Protein AF-A0A919K7B4-F1 (afdb_monomer)

Organism: NCBI:txid1050105

Foldseek 3Di:
DDDDDDDDDDDDDDPPDDPDPPDDDDPQDQDDQAEPLADLQFQDGFQKAKHWDWPFQAAAFDKTKIKMKMWGQAWAAKKKKKKKWAPQKDFPWFWPQWDKDWDAFLQLQRGGIMIMTMDIGIDHRGDMDMTMTMMHGNDFAKIKMKIKIWDADPFFITMHIDIFIWTHHHPPDGIHTFHDDDLEFAWDDDDDDQADQPPFPFLPPDPDPDFPDDDDDDDDDDDDDDDDDDDPDDPDFFDPQKEKEKEFEWFQASRNGIHGQWFWKKWKWFPCVVVPPHIGTFFIDTQHSSRMDMTMGGQADDPRPAGGFIKMKTWQDNQQAFEAEPNGTRIHIY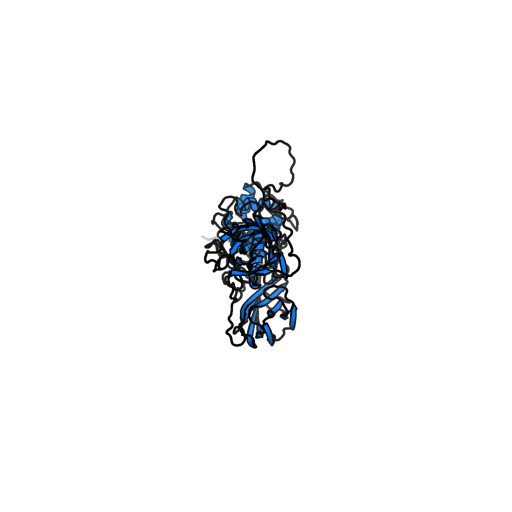DTDPGRHRYYDYPYYIYGPNSLCSLSSLLSVLVVLLVSLDHDPALADPDDRHHAYEYDDLRDSNHAAADLPVLYTYHRNQFSSDSLSSQLRSLLSSLCVLLVSCQADFPPSRNHDQADFGDQLSLASNLSSNLSVCQSVVNQWRAGSSGTIGRLAQDFPPRPSHDAASRHNSLSNNLLVLQDDCPADDLRDHHGHCVLVSVLSNPDPQNGPVSSLVSSVVVVHDPDDNSQSSSNRSRHHD

Sequence (574 aa):
MFRTPLFILVAATAAFGLPSAAQAEPADECVLPASTHRSTLDEQHGCLTVDAALDAAPSVGETATFTYEVRSAIADDAVTLSVELPPGLRWRSAPAGTTLSTRESLAPQARGTVQRVEMTRAFAAGESLRLTGTVSATASGPAEIQARATAEVDSGTEAGGDDVLLTVAAAGAESRLGIVSSNRAAAVRYQGSAPVVAAGETKAADGRLTPPSADERAPEPSDRSGEPAGERAGTEPAVAGTSCVTGSWNFVDHKGVARAARQWQVQAWDDDASTGNGNDFLASGLTGFDGRYTLCFTSTDVGGAGSQDVYLVFIADNGSWRVQSPWGTYNYGSGVMWNVPTGTKEVGWLQPGDPTHMRGAHAFEAVSDAWNGTPGACWDLIGACRPVVVNWAPGSTDGTYYSLGDNQVHLAAADPDSRHTVVHEAGHSIMDDVFDDAYPSTPSCNPHYIKKVSSQGCAWTEGFAEWFPAQIYNDPYFRWPNGSSVNLETPTWGSLLWANGDRVEGRVAGALIDLADSHNDGTDAYAEGMYNIWTTFQRHNSPHFRQFWTDRGADGFSVGNAPLNSLYQNTIDY

Radius of gyration: 29.15 Å; Cα contacts (8 Å, |Δi|>4): 1373; chains: 1; bounding box: 106×102×79 Å

InterPro domains:
  IPR059663 Mycolysin, middle domain [PF27283] (244-353)
  IPR059677 Mycolysin, N-terminal domain [PF27334] (49-178)

pLDDT: mean 86.07, std 19.61, range [26.92, 98.69]

Nearest PDB structures (foldseek):
  3uaf-assembly1_A-2  TM=6.762E-01  e=7.986E-05  Caenorhabditis elegans
  7me6-assembly1_A  TM=5.200E-01  e=3.311E-04  Bacillus subtilis
  8um6-assembly2_B  TM=5.037E-01  e=4.856E-04  Bacillus subtilis
  1h6e-assembly1_A  TM=4.218E-01  e=3.294E-03  Homo sapiens
  6xt9-assembly1_I  TM=4.516E-01  e=1.293E-02  Homo sapiens

Mean predicted aligned error: 9.15 Å

Solvent-accessible surface area (backbone atoms only — not comparable to full-atom values): 30477 Å² total; per-residue (Å²): 144,84,86,84,82,84,84,81,84,81,80,81,79,81,78,79,77,70,80,74,77,74,76,75,76,80,74,74,62,63,74,45,72,67,24,81,70,50,21,93,56,35,35,70,56,34,44,34,31,20,39,60,45,61,81,49,50,33,18,26,79,34,65,26,47,36,38,36,34,39,40,26,36,45,66,41,79,59,36,39,37,35,38,37,30,27,50,38,37,40,72,78,38,71,34,85,89,47,49,81,48,74,48,77,37,50,22,54,62,35,54,36,60,22,38,34,37,36,41,72,42,62,42,51,55,69,38,71,50,78,48,52,30,30,38,30,22,74,38,58,44,70,44,55,34,44,35,35,35,37,32,82,47,100,52,40,26,50,36,11,44,29,66,48,44,21,28,25,19,50,65,93,47,82,32,36,73,38,43,88,81,66,54,64,42,47,33,32,78,61,84,73,75,83,53,46,54,70,92,69,70,71,52,71,92,52,102,63,79,76,72,84,88,74,94,82,86,87,82,88,84,86,89,80,88,88,78,88,71,86,78,73,92,67,90,68,79,66,58,91,61,27,18,30,44,31,36,30,38,31,40,41,38,68,80,44,49,42,27,38,36,47,51,29,25,37,35,38,30,30,65,31,73,89,75,74,48,72,64,44,84,58,36,69,48,53,19,36,76,66,4,35,39,74,42,62,34,70,19,59,31,98,85,75,80,52,43,34,30,36,28,40,38,40,30,44,37,63,76,56,39,34,31,23,38,102,88,41,62,32,33,26,39,42,70,73,40,75,55,40,60,66,32,81,46,78,73,48,45,30,22,70,53,50,44,57,52,25,41,57,53,41,38,49,44,28,50,48,49,49,59,42,66,45,79,77,99,38,82,26,88,81,65,72,62,66,46,48,38,36,39,45,41,71,50,30,53,72,14,43,42,58,38,87,89,75,64,32,28,36,31,28,44,57,36,40,66,13,54,37,48,48,27,20,33,46,36,47,52,40,48,28,53,44,30,72,72,58,56,52,69,41,67,77,38,77,63,38,49,54,43,37,76,53,31,44,15,27,8,30,54,49,5,50,15,53,28,47,30,23,65,60,66,76,36,60,50,47,44,44,58,72,66,23,32,40,49,32,60,83,54,40,84,86,34,84,85,47,58,71,25,61,24,10,14,32,30,39,12,16,22,53,43,39,42,22,43,82,80,64,52,94,60,24,73,34,61,66,39,62,62,62,60,52,51,39,53,56,75,44,80,50,54,22,50,74,47,41,56,51,51,30,45,73,75,68,47,85,72,50,72,51,49,44,27,15,28,39,38,22,35,27,85,130

Structure (mmCIF, N/CA/C/O backbone):
data_AF-A0A919K7B4-F1
#
_entry.id   AF-A0A919K7B4-F1
#
loop_
_atom_site.group_PDB
_atom_site.id
_atom_site.type_symbol
_atom_site.label_atom_id
_atom_site.label_alt_id
_atom_site.label_comp_id
_atom_site.label_asym_id
_atom_site.label_entity_id
_atom_site.label_seq_id
_atom_site.pdbx_PDB_ins_code
_atom_site.Cartn_x
_atom_site.Cartn_y
_atom_site.Cartn_z
_atom_site.occupancy
_atom_site.B_iso_or_equiv
_atom_site.auth_seq_id
_atom_site.auth_comp_id
_atom_site.auth_asym_id
_atom_site.auth_atom_id
_atom_site.pdbx_PDB_model_num
ATOM 1 N N . MET A 1 1 ? -62.037 78.535 5.642 1.00 48.50 1 MET A N 1
ATOM 2 C CA . MET A 1 1 ? -61.173 77.773 6.569 1.00 48.50 1 MET A CA 1
ATOM 3 C C . MET A 1 1 ? -61.994 76.638 7.150 1.00 48.50 1 MET A C 1
ATOM 5 O O . MET A 1 1 ? -62.771 76.926 8.033 1.00 48.50 1 MET A O 1
ATOM 9 N N . PHE A 1 2 ? -61.879 75.415 6.632 1.00 34.97 2 PHE A N 1
ATOM 10 C CA . PHE A 1 2 ? -62.075 74.158 7.371 1.00 34.97 2 PHE A CA 1
ATOM 11 C C . PHE A 1 2 ? -61.471 73.040 6.509 1.00 34.97 2 PHE A C 1
ATOM 13 O O . PHE A 1 2 ? -61.731 72.965 5.311 1.00 34.97 2 PHE A O 1
ATOM 20 N N . ARG A 1 3 ? -60.544 72.289 7.110 1.00 39.59 3 ARG A N 1
ATOM 21 C CA . ARG A 1 3 ? -59.704 71.256 6.491 1.00 39.59 3 ARG A CA 1
ATOM 22 C C . ARG A 1 3 ? -60.493 69.954 6.332 1.00 39.59 3 ARG A C 1
ATOM 24 O O . ARG A 1 3 ? -61.092 69.497 7.299 1.00 39.59 3 ARG A O 1
ATOM 31 N N . THR A 1 4 ? -60.392 69.330 5.164 1.00 35.75 4 THR A N 1
ATOM 32 C CA . THR A 1 4 ? -60.745 67.923 4.930 1.00 35.75 4 THR A CA 1
ATOM 33 C C . THR A 1 4 ? -59.519 67.056 5.231 1.00 35.75 4 THR A C 1
ATOM 35 O O . THR A 1 4 ? -58.475 67.309 4.625 1.00 35.75 4 THR A O 1
ATOM 38 N N . PRO A 1 5 ? -59.576 66.048 6.119 1.00 48.09 5 PRO A N 1
ATOM 39 C CA . PRO A 1 5 ? -58.550 65.023 6.177 1.00 48.09 5 PRO A CA 1
ATOM 40 C C . PRO A 1 5 ? -58.923 63.828 5.295 1.00 48.09 5 PRO A C 1
ATOM 42 O O . PRO A 1 5 ? -60.017 63.271 5.363 1.00 48.09 5 PRO A O 1
ATOM 45 N N . LEU A 1 6 ? -57.951 63.477 4.462 1.00 41.03 6 LEU A N 1
ATOM 46 C CA . LEU A 1 6 ? -57.837 62.282 3.643 1.00 41.03 6 LEU A CA 1
ATOM 47 C C . LEU A 1 6 ? -57.746 61.043 4.555 1.00 41.03 6 LEU A C 1
ATOM 49 O O . LEU A 1 6 ? -56.821 60.943 5.359 1.00 41.03 6 LEU A O 1
ATOM 53 N N . PHE A 1 7 ? -58.688 60.106 4.437 1.00 37.16 7 PHE A N 1
ATOM 54 C CA . PHE A 1 7 ? -58.580 58.782 5.054 1.00 37.16 7 PHE A CA 1
ATOM 55 C C . PHE A 1 7 ? -57.738 57.881 4.145 1.00 37.16 7 PHE A C 1
ATOM 57 O O . PHE A 1 7 ? -58.163 57.533 3.046 1.00 37.16 7 PHE A O 1
ATOM 64 N N . ILE A 1 8 ? -56.541 57.511 4.603 1.00 43.53 8 ILE A N 1
ATOM 65 C CA . ILE A 1 8 ? -55.732 56.451 3.996 1.00 43.53 8 ILE A CA 1
ATOM 66 C C . ILE A 1 8 ? -56.168 55.125 4.622 1.00 43.53 8 ILE A C 1
ATOM 68 O O . ILE A 1 8 ? -56.055 54.926 5.831 1.00 43.53 8 ILE A O 1
ATOM 72 N N . LEU A 1 9 ? -56.691 54.233 3.782 1.00 33.47 9 LEU A N 1
ATOM 73 C CA . LEU A 1 9 ? -57.023 52.855 4.120 1.00 33.47 9 LEU A CA 1
ATOM 74 C C . LEU A 1 9 ? -55.712 52.049 4.177 1.00 33.47 9 LEU A C 1
ATOM 76 O O . LEU A 1 9 ? -55.096 51.797 3.144 1.00 33.47 9 LEU A O 1
ATOM 80 N N . VAL A 1 10 ? -55.264 51.665 5.373 1.00 37.94 10 VAL A N 1
ATOM 81 C CA . VAL A 1 10 ? -54.159 50.709 5.542 1.00 37.94 10 VAL A CA 1
ATOM 82 C C . VAL A 1 10 ? -54.761 49.307 5.550 1.00 37.94 10 VAL A C 1
ATOM 84 O O . VAL A 1 10 ? -55.421 48.912 6.510 1.00 37.94 10 VAL A O 1
ATOM 87 N N . ALA A 1 11 ? -54.564 48.563 4.462 1.00 38.62 11 ALA A N 1
ATOM 88 C CA . ALA A 1 11 ? -54.843 47.135 4.415 1.00 38.62 11 ALA A CA 1
ATOM 89 C C . ALA A 1 11 ? -53.751 46.394 5.202 1.00 38.62 11 ALA A C 1
ATOM 91 O O . ALA A 1 11 ? -52.597 46.344 4.784 1.00 38.62 11 ALA A O 1
ATOM 92 N N . ALA A 1 12 ? -54.114 45.840 6.358 1.00 36.94 12 ALA A N 1
ATOM 93 C CA . ALA A 1 12 ? -53.265 44.923 7.103 1.00 36.94 12 ALA A CA 1
ATOM 94 C C . ALA A 1 12 ? -53.324 43.538 6.439 1.00 36.94 12 ALA A C 1
ATOM 96 O O . ALA A 1 12 ? -54.267 42.776 6.644 1.00 36.94 12 ALA A O 1
ATOM 97 N N . THR A 1 13 ? -52.325 43.208 5.623 1.00 40.06 13 THR A N 1
ATOM 98 C CA . THR A 1 13 ? -52.041 41.824 5.229 1.00 40.06 13 THR A CA 1
ATOM 99 C C . THR A 1 13 ? -51.522 41.068 6.446 1.00 40.06 13 THR A C 1
ATOM 101 O O . THR A 1 13 ? -50.395 41.282 6.889 1.00 40.06 13 THR A O 1
ATOM 104 N N . ALA A 1 14 ? -52.357 40.187 6.996 1.00 40.31 14 ALA A N 1
ATOM 105 C CA . ALA A 1 14 ? -51.934 39.176 7.952 1.00 40.31 14 ALA A CA 1
ATOM 106 C C . ALA A 1 14 ? -51.005 38.185 7.233 1.00 40.31 14 ALA A C 1
ATOM 108 O O . ALA A 1 14 ? -51.455 37.358 6.441 1.00 40.31 14 ALA A O 1
ATOM 109 N N . ALA A 1 15 ? -49.700 38.302 7.479 1.00 38.12 15 ALA A N 1
ATOM 110 C CA . ALA A 1 15 ? -48.740 37.281 7.099 1.00 38.12 15 ALA A CA 1
ATOM 111 C C . ALA A 1 15 ? -48.965 36.064 8.006 1.00 38.12 15 ALA A C 1
ATOM 113 O O . ALA A 1 15 ? -48.640 36.092 9.193 1.00 38.12 15 ALA A O 1
ATOM 114 N N . PHE A 1 16 ? -49.557 35.006 7.456 1.00 38.47 16 PHE A N 1
ATOM 115 C CA . PHE A 1 16 ? -49.478 3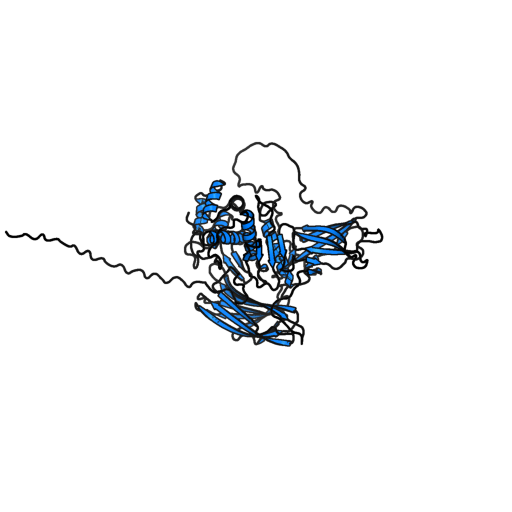3.683 8.059 1.00 38.47 16 PHE A CA 1
ATOM 116 C C . PHE A 1 16 ? -48.013 33.249 7.996 1.00 38.47 16 PHE A C 1
ATOM 118 O O . PHE A 1 16 ? -47.509 32.893 6.933 1.00 38.47 16 PHE A O 1
ATOM 125 N N . GLY A 1 17 ? -47.318 33.345 9.131 1.00 33.25 17 GLY A N 1
ATOM 126 C CA . GLY A 1 17 ? -46.010 32.733 9.303 1.00 33.25 17 GLY A CA 1
ATOM 127 C C . GLY A 1 17 ? -46.166 31.228 9.143 1.00 33.25 17 GLY A C 1
ATOM 128 O O . GLY A 1 17 ? -46.746 30.568 10.004 1.00 33.25 17 GLY A O 1
ATOM 129 N N . LEU A 1 18 ? -45.687 30.700 8.019 1.00 38.31 18 LEU A N 1
ATOM 130 C CA . LEU A 1 18 ? -45.408 29.278 7.900 1.00 38.31 18 LEU A CA 1
ATOM 131 C C . LEU A 1 18 ? -44.409 28.919 9.011 1.00 38.31 18 LEU A C 1
ATOM 133 O O . LEU A 1 18 ? -43.483 29.702 9.252 1.00 38.31 18 LEU A O 1
ATOM 137 N N . PRO A 1 19 ? -44.591 27.791 9.719 1.00 36.91 19 PRO A N 1
ATOM 138 C CA . PRO A 1 19 ? -43.599 27.336 10.677 1.00 36.91 19 PRO A CA 1
ATOM 139 C C . PRO A 1 19 ? -42.269 27.217 9.937 1.00 36.91 19 PRO A C 1
ATOM 141 O O . PRO A 1 19 ? -42.182 26.542 8.911 1.00 36.91 19 PRO A O 1
ATOM 144 N N . SER A 1 20 ? -41.257 27.926 10.437 1.00 36.47 20 SER A N 1
ATOM 145 C CA . SER A 1 20 ? -39.881 27.726 10.008 1.00 36.47 20 SER A CA 1
ATOM 146 C C . SER A 1 20 ? -39.611 26.236 10.148 1.00 36.47 20 SER A C 1
ATOM 148 O O . SER A 1 20 ? -39.730 25.703 11.254 1.00 36.47 20 SER A O 1
ATOM 150 N N . ALA A 1 21 ? -39.321 25.558 9.037 1.00 38.16 21 ALA A N 1
ATOM 151 C CA . ALA A 1 21 ? -38.736 24.234 9.101 1.00 38.16 21 ALA A CA 1
ATOM 152 C C . ALA A 1 21 ? -37.515 24.382 10.008 1.00 38.16 21 ALA A C 1
ATOM 154 O O . ALA A 1 21 ? -36.613 25.168 9.710 1.00 38.16 21 ALA A O 1
ATOM 155 N N . ALA A 1 22 ? -37.556 23.735 11.172 1.00 37.62 22 ALA A N 1
ATOM 156 C CA . ALA A 1 22 ? -36.367 23.579 11.977 1.00 37.62 22 ALA A CA 1
ATOM 157 C C . ALA A 1 22 ? -35.352 22.909 11.052 1.00 37.62 22 ALA A C 1
ATOM 159 O O . ALA A 1 22 ? -35.607 21.813 10.551 1.00 37.62 22 ALA A O 1
ATOM 160 N N . GLN A 1 23 ? -34.271 23.620 10.736 1.00 38.06 23 GLN A N 1
ATOM 161 C CA . GLN A 1 23 ? -33.104 22.997 10.140 1.00 38.06 23 GLN A CA 1
ATOM 162 C C . GLN A 1 23 ? -32.732 21.859 11.087 1.00 38.06 23 GLN A C 1
ATOM 164 O O . GLN A 1 23 ? -32.480 22.106 12.266 1.00 38.06 23 GLN A O 1
ATOM 169 N N . ALA A 1 24 ? -32.816 20.622 10.598 1.00 35.94 24 ALA A N 1
ATOM 170 C CA . ALA A 1 24 ? -32.209 19.499 11.286 1.00 35.94 24 ALA A CA 1
ATOM 171 C C . ALA A 1 24 ? -30.749 19.881 11.557 1.00 35.94 24 ALA A C 1
ATOM 173 O O . ALA A 1 24 ? -30.087 20.423 10.665 1.00 35.94 24 ALA A O 1
ATOM 174 N N . GLU A 1 25 ? -30.284 19.681 12.789 1.00 35.41 25 GLU A N 1
ATOM 175 C CA . GLU A 1 25 ? -28.861 19.821 13.082 1.00 35.41 25 GLU A CA 1
ATOM 176 C C . GLU A 1 25 ? -28.064 18.927 12.115 1.00 35.41 25 GLU A C 1
ATOM 178 O O . GLU A 1 25 ? -28.555 17.856 11.737 1.00 35.41 25 GLU A O 1
ATOM 183 N N . PRO A 1 26 ? -26.895 19.387 11.634 1.00 41.62 26 PRO A N 1
ATOM 184 C CA . PRO A 1 26 ? -26.096 18.619 10.692 1.00 41.62 26 PRO A CA 1
ATOM 185 C C . PRO A 1 26 ? -25.746 17.261 11.305 1.00 41.62 26 PRO A C 1
ATOM 187 O O . PRO A 1 26 ? -25.441 17.173 12.491 1.00 41.62 26 PRO A O 1
ATOM 190 N N . ALA A 1 27 ? -25.842 16.216 10.483 1.00 42.38 27 ALA A N 1
ATOM 191 C CA . ALA A 1 27 ? -25.544 14.842 10.864 1.00 42.38 27 ALA A CA 1
ATOM 192 C C . ALA A 1 27 ? -24.161 14.722 11.530 1.00 42.38 27 ALA A C 1
ATOM 194 O O . ALA A 1 27 ? -23.212 15.377 11.096 1.00 42.38 27 ALA A O 1
ATOM 195 N N . ASP A 1 28 ? -24.093 13.870 12.556 1.00 51.16 28 ASP A N 1
ATOM 196 C CA . ASP A 1 28 ? -22.902 13.473 13.311 1.00 51.16 28 ASP A CA 1
ATOM 197 C C . ASP A 1 28 ? -21.653 13.378 12.414 1.00 51.16 28 ASP A C 1
ATOM 199 O O . ASP A 1 28 ? -21.577 12.574 11.481 1.00 51.16 28 ASP A O 1
ATOM 203 N N . GLU A 1 29 ? -20.674 14.249 12.656 1.00 67.56 29 GLU A N 1
ATOM 204 C CA . GLU A 1 29 ? -19.508 14.389 11.790 1.00 67.56 29 GLU A CA 1
ATOM 205 C C . GLU A 1 29 ? -18.517 13.238 12.038 1.00 67.56 29 GLU A C 1
ATOM 207 O O . GLU A 1 29 ? -17.948 13.133 13.124 1.00 67.56 29 GLU A O 1
ATOM 212 N N . CYS A 1 30 ? -18.243 12.392 11.034 1.00 77.19 30 CYS A N 1
ATOM 213 C CA . CYS A 1 30 ? -17.126 11.436 11.105 1.00 77.19 30 CYS A CA 1
ATOM 214 C C . CYS A 1 30 ? -15.788 12.171 11.028 1.00 77.19 30 CYS A C 1
ATOM 216 O O . CYS A 1 30 ? -15.209 12.307 9.951 1.00 77.19 30 CYS A O 1
ATOM 218 N N . VAL A 1 31 ? -15.353 12.734 12.149 1.00 76.50 31 VAL A N 1
ATOM 219 C CA . VAL A 1 31 ? -14.068 13.417 12.317 1.00 76.50 31 VAL A CA 1
ATOM 220 C C . VAL A 1 31 ? -13.484 12.942 13.636 1.00 76.50 31 VAL A C 1
ATOM 222 O O . VAL A 1 31 ? -13.645 13.575 14.678 1.00 76.50 31 VAL A O 1
ATOM 225 N N . LEU A 1 32 ? -12.827 11.788 13.607 1.00 77.31 32 LEU A N 1
ATOM 226 C CA . LEU A 1 32 ? -11.964 11.369 14.704 1.00 77.31 32 LEU A CA 1
ATOM 227 C C . LEU A 1 32 ? -10.503 11.557 14.293 1.00 77.31 32 LEU A C 1
ATOM 229 O O . LEU A 1 32 ? -10.193 11.383 13.117 1.00 77.31 32 LEU A O 1
ATOM 233 N N . PRO A 1 33 ? -9.604 11.934 15.218 1.00 74.12 33 PRO A N 1
ATOM 234 C CA . PRO A 1 33 ? -8.181 12.055 14.916 1.00 74.12 33 PRO A CA 1
ATOM 235 C C . PRO A 1 33 ? -7.572 10.694 14.569 1.00 74.12 33 PRO A C 1
ATOM 237 O O . PRO A 1 33 ? -8.058 9.670 15.042 1.00 74.12 33 PRO A O 1
ATOM 240 N N . ALA A 1 34 ? -6.473 10.682 13.816 1.00 76.38 34 ALA A N 1
ATOM 241 C CA . ALA A 1 34 ? -5.688 9.469 13.625 1.00 76.38 34 ALA A CA 1
ATOM 242 C C . ALA A 1 34 ? -5.289 8.834 14.975 1.00 76.38 34 ALA A C 1
ATOM 244 O O . ALA A 1 34 ? -5.224 9.497 16.016 1.00 76.38 34 ALA A O 1
ATOM 245 N N . SER A 1 35 ? -5.061 7.522 14.953 1.00 79.81 35 SER A N 1
ATOM 246 C CA . SER A 1 35 ? -4.691 6.760 16.154 1.00 79.81 35 SER A CA 1
ATOM 247 C C . SER A 1 35 ? -3.298 7.157 16.669 1.00 79.81 35 SER A C 1
ATOM 249 O O . SER A 1 35 ? -2.496 7.724 15.941 1.00 79.81 35 SER A O 1
ATOM 251 N N . THR A 1 36 ? -2.969 6.871 17.925 1.00 78.38 36 THR A N 1
ATOM 252 C CA . THR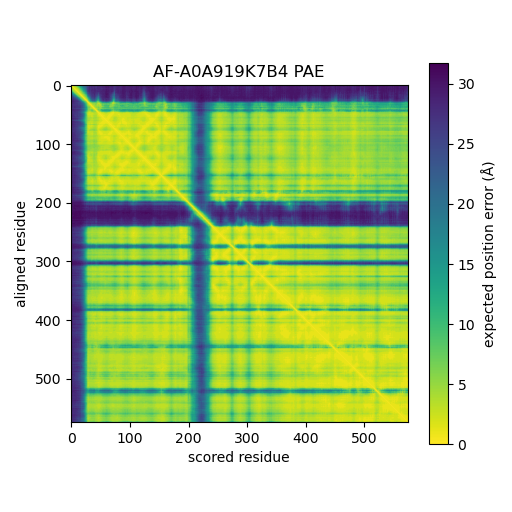 A 1 36 ? -1.788 7.449 18.600 1.00 78.38 36 THR A CA 1
ATOM 253 C C . THR A 1 36 ? -0.448 7.101 17.935 1.00 78.38 36 THR A C 1
ATOM 255 O O . THR A 1 36 ? 0.469 7.921 17.985 1.00 78.38 36 THR A O 1
ATOM 258 N N . HIS A 1 37 ? -0.306 5.921 17.318 1.00 79.50 37 HIS A N 1
ATOM 259 C CA . HIS A 1 37 ? 0.905 5.560 16.561 1.00 79.50 37 HIS A CA 1
ATOM 260 C C . HIS A 1 37 ? 0.805 5.829 15.055 1.00 79.50 37 HIS A C 1
ATOM 262 O O . HIS A 1 37 ? 1.762 5.566 14.324 1.00 79.50 37 HIS A O 1
ATOM 268 N N . ARG A 1 38 ? -0.335 6.346 14.592 1.00 77.12 38 ARG A N 1
ATOM 269 C CA . ARG A 1 38 ? -0.503 6.869 13.238 1.00 77.12 38 ARG A CA 1
ATOM 270 C C . ARG A 1 38 ? 0.125 8.257 13.174 1.00 77.12 38 ARG A C 1
ATOM 272 O O . ARG A 1 38 ? 0.128 9.006 14.155 1.00 77.12 38 ARG A O 1
ATOM 279 N N . SER A 1 39 ? 0.715 8.577 12.034 1.00 77.62 39 SER A N 1
ATOM 280 C CA . SER A 1 39 ? 1.347 9.875 11.845 1.00 77.62 39 SER A CA 1
ATOM 281 C C . SER A 1 39 ? 0.279 10.954 11.757 1.00 77.62 39 SER A C 1
ATOM 283 O O . SER A 1 39 ? -0.803 10.722 11.232 1.00 77.62 39 SER A O 1
ATOM 285 N N . THR A 1 40 ? 0.584 12.177 12.187 1.00 73.81 40 THR A N 1
ATOM 286 C CA . THR A 1 40 ? -0.274 13.325 11.843 1.00 73.81 40 THR A CA 1
ATOM 287 C C . THR A 1 40 ? -0.211 13.674 10.357 1.00 73.81 40 THR A C 1
ATOM 289 O O . THR A 1 40 ? -0.940 14.554 9.917 1.00 73.81 40 THR A O 1
ATOM 292 N N . LEU A 1 41 ? 0.719 13.058 9.623 1.00 76.19 41 LEU A N 1
ATOM 293 C CA . LEU A 1 41 ? 0.807 13.137 8.172 1.00 76.19 41 LEU A CA 1
ATOM 294 C C . LEU A 1 41 ? -0.088 12.101 7.486 1.00 76.19 41 LEU A C 1
ATOM 296 O O . LEU A 1 41 ? -0.284 12.237 6.289 1.00 76.19 41 LEU A O 1
ATOM 300 N N . ASP A 1 42 ? -0.638 11.115 8.213 1.00 75.75 42 ASP A N 1
ATOM 301 C CA . ASP A 1 42 ? -1.631 10.198 7.645 1.00 75.75 42 ASP A CA 1
ATOM 302 C C . ASP A 1 42 ? -2.845 10.999 7.181 1.00 75.75 42 ASP A C 1
ATOM 304 O O . ASP A 1 42 ? -3.487 11.693 7.971 1.00 75.75 42 ASP A O 1
ATOM 308 N N . GLU A 1 43 ? -3.160 10.900 5.895 1.00 71.25 43 GLU A N 1
ATOM 309 C CA . GLU A 1 43 ? -4.122 11.812 5.278 1.00 71.25 43 GLU A CA 1
ATOM 310 C C . GLU A 1 43 ? -5.578 11.370 5.473 1.00 71.25 43 GLU A C 1
ATOM 312 O O . GLU A 1 43 ? -6.500 12.159 5.287 1.00 71.25 43 GLU A O 1
ATOM 317 N N . GLN A 1 44 ? -5.800 10.132 5.926 1.00 68.00 44 GLN A N 1
ATOM 318 C CA . GLN A 1 44 ? -7.117 9.497 5.942 1.00 68.00 44 GLN A CA 1
ATOM 319 C C . GLN A 1 44 ? -7.685 9.343 7.351 1.00 68.00 44 GLN A C 1
ATOM 321 O O . GLN A 1 44 ? -7.075 8.764 8.254 1.00 68.00 44 GLN A O 1
ATOM 326 N N . HIS A 1 45 ? -8.914 9.825 7.523 1.00 76.19 45 HIS A N 1
ATOM 327 C CA . HIS A 1 45 ? -9.660 9.775 8.777 1.00 76.19 45 HIS A CA 1
ATOM 328 C C . HIS A 1 45 ? -10.971 8.993 8.611 1.00 76.19 45 HIS A C 1
ATOM 330 O O . HIS A 1 45 ? -11.550 8.931 7.528 1.00 76.19 45 HIS A O 1
ATOM 336 N N . GLY A 1 46 ? -11.461 8.402 9.704 1.00 83.19 46 GLY A N 1
ATOM 337 C CA . GLY A 1 46 ? -12.655 7.553 9.699 1.00 83.19 46 GLY A CA 1
ATOM 338 C C . GLY A 1 46 ? -13.631 7.850 10.835 1.00 83.19 46 GLY A C 1
ATOM 339 O O . GLY A 1 46 ? -13.405 8.715 11.686 1.00 83.19 46 GLY A O 1
ATOM 340 N N . CYS A 1 47 ? -14.733 7.100 10.857 1.00 88.81 47 CYS A N 1
ATOM 341 C CA . CYS A 1 47 ? -15.754 7.186 11.903 1.00 88.81 47 CYS A CA 1
ATOM 342 C C . CYS A 1 47 ? -15.384 6.414 13.184 1.00 88.81 47 CYS A C 1
ATOM 344 O O . CYS A 1 47 ? -16.022 6.601 14.220 1.00 88.81 47 CYS A O 1
ATOM 346 N N . LEU A 1 48 ? -14.363 5.554 13.110 1.00 91.94 48 LEU A N 1
ATOM 347 C CA . LEU A 1 48 ? -13.848 4.727 14.198 1.00 91.94 48 LEU A CA 1
ATOM 348 C C . LEU A 1 48 ? -12.347 4.961 14.367 1.00 91.94 48 LEU A C 1
ATOM 350 O O . LEU A 1 48 ? -11.611 5.018 13.383 1.00 91.94 48 LEU A O 1
ATOM 354 N N . THR A 1 49 ? -11.872 5.017 15.609 1.00 93.12 49 THR A N 1
ATOM 355 C CA . THR A 1 49 ? -10.433 5.032 15.913 1.00 93.12 49 THR A CA 1
ATOM 356 C C . THR A 1 49 ? -10.093 4.049 17.010 1.00 93.12 49 THR A C 1
ATOM 358 O O . THR A 1 49 ? -10.941 3.696 17.833 1.00 93.12 49 THR A O 1
ATOM 361 N N . VAL A 1 50 ? -8.848 3.579 17.003 1.00 95.19 50 VAL A N 1
ATOM 362 C CA . VAL A 1 50 ? -8.335 2.630 17.986 1.00 95.19 50 VAL A CA 1
ATOM 363 C C . VAL A 1 50 ? -6.982 3.136 18.446 1.00 95.19 50 VAL A C 1
ATOM 365 O O . VAL A 1 50 ? -6.069 3.152 17.656 1.00 95.19 50 VAL A O 1
ATOM 368 N N . ASP A 1 51 ? -6.814 3.504 19.705 1.00 95.94 51 ASP A N 1
ATOM 369 C CA . ASP A 1 51 ? -5.504 3.811 20.280 1.00 95.94 51 ASP A CA 1
ATOM 370 C C . ASP A 1 51 ? -5.016 2.580 21.043 1.00 95.94 51 ASP A C 1
ATOM 372 O O . ASP A 1 51 ? -5.601 2.240 22.071 1.00 95.94 51 ASP A O 1
ATOM 376 N N . ALA A 1 52 ? -3.977 1.892 20.574 1.00 96.88 52 ALA A N 1
ATOM 377 C CA . ALA A 1 52 ? -3.396 0.735 21.253 1.00 96.88 52 ALA A CA 1
ATOM 378 C C . ALA A 1 52 ? -2.062 1.107 21.903 1.00 96.88 52 ALA A C 1
ATOM 380 O O . ALA A 1 52 ? -1.383 2.011 21.450 1.00 96.88 52 ALA A O 1
ATOM 381 N N . ALA A 1 53 ? -1.663 0.435 22.984 1.00 97.62 53 ALA A N 1
ATOM 382 C CA . ALA A 1 53 ? -0.366 0.654 23.620 1.00 97.62 53 ALA A CA 1
ATOM 383 C C . ALA A 1 53 ? 0.058 -0.520 24.508 1.00 97.62 53 ALA A C 1
ATOM 385 O O . ALA A 1 53 ? -0.768 -1.191 25.137 1.00 97.62 53 ALA A O 1
ATOM 386 N N . LEU A 1 54 ? 1.373 -0.700 24.624 1.00 97.88 54 LEU A N 1
ATOM 387 C CA . LEU A 1 54 ? 2.007 -1.466 25.694 1.00 97.88 54 LEU A CA 1
ATOM 388 C C . LEU A 1 54 ? 2.643 -0.502 26.699 1.00 97.88 54 LEU A C 1
ATOM 390 O O . LEU A 1 54 ? 3.246 0.494 26.305 1.00 97.88 54 LEU A O 1
ATOM 394 N N . ASP A 1 55 ? 2.549 -0.810 27.991 1.00 97.62 55 ASP A N 1
ATOM 395 C CA . ASP A 1 55 ? 3.241 -0.043 29.038 1.00 97.62 55 ASP A CA 1
ATOM 396 C C . ASP A 1 55 ? 4.773 -0.201 28.987 1.00 97.62 55 ASP A C 1
ATOM 398 O O . ASP A 1 55 ? 5.502 0.708 29.383 1.00 97.62 55 ASP A O 1
ATOM 402 N N . ALA A 1 56 ? 5.257 -1.331 28.470 1.00 97.06 56 ALA A N 1
ATOM 403 C CA . ALA A 1 56 ? 6.651 -1.600 28.143 1.00 97.06 56 ALA A CA 1
ATOM 404 C C . ALA A 1 56 ? 6.758 -2.705 27.077 1.00 97.06 56 ALA A C 1
ATOM 406 O O . ALA A 1 56 ? 5.843 -3.509 26.904 1.00 97.06 56 ALA A O 1
ATOM 407 N N . ALA A 1 57 ? 7.899 -2.799 26.389 1.00 97.75 57 ALA A N 1
ATOM 408 C CA . ALA A 1 57 ? 8.207 -3.959 25.554 1.00 97.75 57 ALA A CA 1
ATOM 409 C C . ALA A 1 57 ? 8.701 -5.118 26.449 1.00 97.75 57 ALA A C 1
ATOM 411 O O . ALA A 1 57 ? 9.741 -4.959 27.089 1.00 97.75 57 ALA A O 1
ATOM 412 N N . PRO A 1 58 ? 7.999 -6.265 26.529 1.00 98.38 58 PRO A N 1
ATOM 413 C CA . PRO A 1 58 ? 8.419 -7.377 27.380 1.00 98.38 58 PRO A CA 1
ATOM 414 C C . PRO A 1 58 ? 9.502 -8.220 26.700 1.00 98.38 58 PRO A C 1
ATOM 416 O O . PRO A 1 58 ? 9.371 -8.552 25.521 1.00 98.38 58 PRO A O 1
ATOM 419 N N . SER A 1 59 ? 10.521 -8.648 27.446 1.00 98.31 59 SER A N 1
ATOM 420 C CA . SER A 1 59 ? 11.465 -9.681 26.993 1.00 98.31 59 SER A CA 1
ATOM 421 C C . SER A 1 59 ? 10.903 -11.087 27.172 1.00 98.31 59 SER A C 1
ATOM 423 O O . SER A 1 59 ? 9.921 -11.292 27.884 1.00 98.31 59 SER A O 1
ATOM 425 N N . VAL A 1 60 ? 11.506 -12.093 26.527 1.00 98.56 60 VAL A N 1
ATOM 426 C CA . VAL A 1 60 ? 11.028 -13.485 26.641 1.00 98.56 60 VAL A CA 1
ATOM 427 C C . VAL A 1 60 ? 10.906 -13.909 28.111 1.00 98.56 60 VAL A C 1
ATOM 429 O O . VAL A 1 60 ? 11.883 -13.890 28.859 1.00 98.56 60 VAL A O 1
ATOM 432 N N . GLY A 1 61 ? 9.703 -14.335 28.503 1.00 97.94 61 GLY A N 1
ATOM 433 C CA . GLY A 1 61 ? 9.343 -14.721 29.871 1.00 97.94 61 GLY A CA 1
ATOM 434 C C . GLY A 1 61 ? 8.722 -13.602 30.715 1.00 97.94 61 GLY A C 1
ATOM 435 O O . GLY A 1 61 ? 8.140 -13.891 31.762 1.00 97.94 61 GLY A O 1
ATOM 436 N N . GLU A 1 62 ? 8.792 -12.352 30.264 1.00 98.44 62 GLU A N 1
ATOM 437 C CA . GLU A 1 62 ? 8.190 -11.197 30.926 1.00 98.44 62 GLU A CA 1
ATOM 438 C C . GLU A 1 62 ? 6.768 -10.927 30.427 1.00 98.44 62 GLU A C 1
ATOM 440 O O . GLU A 1 62 ? 6.271 -11.536 29.472 1.00 98.44 62 GLU A O 1
ATOM 445 N N . THR A 1 63 ? 6.096 -10.001 31.110 1.00 98.50 63 THR A N 1
ATOM 446 C CA . THR A 1 63 ? 4.750 -9.553 30.766 1.00 98.50 63 THR A CA 1
ATOM 447 C C . THR A 1 63 ? 4.655 -8.045 30.701 1.00 98.50 63 THR A C 1
ATOM 449 O O . THR A 1 63 ? 5.309 -7.367 31.486 1.00 98.50 63 THR A O 1
ATOM 452 N N . ALA A 1 64 ? 3.759 -7.560 29.852 1.00 98.56 64 ALA A N 1
ATOM 453 C CA . ALA A 1 64 ? 3.406 -6.156 29.720 1.00 98.56 64 ALA A CA 1
ATOM 454 C C . ALA A 1 64 ? 1.881 -5.986 29.762 1.00 98.56 64 ALA A C 1
ATOM 456 O O . ALA A 1 64 ? 1.119 -6.899 29.410 1.00 98.56 64 ALA A O 1
ATOM 457 N N . THR A 1 65 ? 1.432 -4.820 30.207 1.00 98.69 65 THR A N 1
ATOM 458 C CA . THR A 1 65 ? 0.027 -4.423 30.155 1.00 98.69 65 THR A CA 1
ATOM 459 C C . THR A 1 65 ? -0.273 -3.881 28.769 1.00 98.69 65 THR A C 1
ATOM 461 O O . THR A 1 65 ? 0.327 -2.902 28.334 1.00 98.69 65 THR A O 1
ATOM 464 N N . PHE A 1 66 ? -1.237 -4.495 28.091 1.00 98.56 66 PHE A N 1
ATOM 465 C CA . PHE A 1 66 ? -1.763 -3.992 2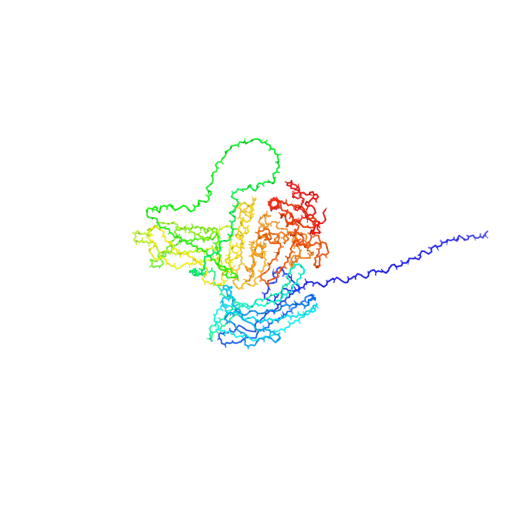6.832 1.00 98.56 66 PHE A CA 1
ATOM 466 C C . PHE A 1 66 ? -3.059 -3.232 27.091 1.00 98.56 66 PHE A C 1
ATOM 468 O O . PHE A 1 66 ? -3.982 -3.763 27.714 1.00 98.56 66 PHE A O 1
ATOM 475 N N . THR A 1 67 ? -3.131 -1.999 26.608 1.00 98.25 67 THR A N 1
ATOM 476 C CA . THR A 1 67 ? -4.340 -1.177 26.629 1.00 98.25 67 THR A CA 1
ATOM 477 C C . THR A 1 67 ? -4.736 -0.860 25.202 1.00 98.25 67 THR A C 1
ATOM 479 O O . THR A 1 67 ? -3.873 -0.542 24.395 1.00 98.25 67 THR A O 1
ATOM 482 N N . TYR A 1 68 ? -6.031 -0.894 24.911 1.00 96.44 68 TYR A N 1
ATOM 483 C CA . TYR A 1 68 ? -6.554 -0.267 23.707 1.00 96.44 68 TYR A CA 1
ATOM 484 C C . TYR A 1 68 ? -7.852 0.477 24.002 1.00 96.44 68 TYR A C 1
ATOM 486 O O . TYR A 1 68 ? -8.665 0.039 24.822 1.00 96.44 68 TYR A O 1
ATOM 494 N N . GLU A 1 69 ? -8.010 1.633 23.377 1.00 97.56 69 GLU A N 1
ATOM 495 C CA . GLU A 1 69 ? -9.177 2.496 23.477 1.00 97.56 69 GLU A CA 1
ATOM 496 C C . GLU A 1 69 ? -9.807 2.639 22.101 1.00 97.56 69 GLU A C 1
ATOM 498 O O . GLU A 1 69 ? -9.125 2.960 21.139 1.00 97.56 69 GLU A O 1
ATOM 503 N N . VAL A 1 70 ? -11.106 2.393 22.007 1.00 96.81 70 VAL A N 1
ATOM 504 C CA . VAL A 1 70 ? -11.872 2.529 20.770 1.00 96.81 70 VAL A CA 1
ATOM 505 C C . VAL A 1 70 ? -12.806 3.713 20.918 1.00 96.81 70 VAL A C 1
ATOM 507 O O . VAL A 1 70 ? -13.494 3.800 21.937 1.00 96.81 70 VAL A O 1
ATOM 510 N N . ARG A 1 71 ? -12.847 4.598 19.924 1.00 95.81 71 ARG A N 1
ATOM 511 C CA . ARG A 1 71 ? -13.782 5.730 19.870 1.00 95.81 71 ARG A CA 1
ATOM 512 C C . ARG A 1 71 ? -14.634 5.633 18.611 1.00 95.81 71 ARG A C 1
ATOM 514 O O . ARG A 1 71 ? -14.114 5.267 17.559 1.00 95.81 71 ARG A O 1
ATOM 521 N N . SER A 1 72 ? -15.917 5.972 18.723 1.00 93.94 72 SER A N 1
ATOM 522 C CA . SER A 1 72 ? -16.839 6.055 17.585 1.00 93.94 72 SER A CA 1
ATOM 523 C C . SER A 1 72 ? -17.433 7.453 17.471 1.00 93.94 72 SER A C 1
ATOM 525 O O . SER A 1 72 ? -17.953 7.982 18.452 1.00 93.94 72 SER A O 1
ATOM 527 N N . ALA A 1 73 ? -17.381 8.059 16.285 1.00 90.94 73 ALA A N 1
ATOM 528 C CA . ALA A 1 73 ? -18.062 9.324 16.000 1.00 90.94 73 ALA A CA 1
ATOM 529 C C . ALA A 1 73 ? -19.550 9.125 15.689 1.00 90.94 73 ALA A C 1
ATOM 531 O O . ALA A 1 73 ? -20.337 10.047 15.869 1.00 90.94 73 ALA A O 1
ATOM 532 N N . ILE A 1 74 ? -19.936 7.922 15.265 1.00 89.31 74 ILE A N 1
ATOM 533 C CA . ILE A 1 74 ? -21.304 7.587 14.867 1.00 89.31 74 ILE A CA 1
ATOM 534 C C . ILE A 1 74 ? -21.895 6.519 15.781 1.00 89.31 74 ILE A C 1
ATOM 536 O O . ILE A 1 74 ? -21.174 5.780 16.456 1.00 89.31 74 ILE A O 1
ATOM 540 N N . ALA A 1 75 ? -23.222 6.451 15.812 1.00 91.75 75 ALA A N 1
ATOM 541 C CA . ALA A 1 75 ? -23.903 5.317 16.410 1.00 91.75 75 ALA A CA 1
ATOM 542 C C . ALA A 1 75 ? -23.839 4.122 15.454 1.00 91.75 75 ALA A C 1
ATOM 544 O O . ALA A 1 75 ? -24.130 4.269 14.268 1.00 91.75 75 ALA A O 1
ATOM 545 N N . ASP A 1 76 ? -23.489 2.956 15.985 1.00 92.31 76 ASP A N 1
ATOM 546 C CA . ASP A 1 76 ? -23.465 1.701 15.241 1.00 92.31 76 ASP A CA 1
ATOM 547 C C . ASP A 1 76 ? -23.898 0.555 16.160 1.00 92.31 76 ASP A C 1
ATOM 549 O O . ASP A 1 76 ? -23.445 0.449 17.305 1.00 92.31 76 ASP A O 1
ATOM 553 N N . ASP A 1 77 ? -24.800 -0.296 15.679 1.00 94.88 77 ASP A N 1
ATOM 554 C CA . ASP A 1 77 ? -25.381 -1.378 16.474 1.00 94.88 77 ASP A CA 1
ATOM 555 C C . ASP A 1 77 ? -24.427 -2.578 16.639 1.00 94.88 77 ASP A C 1
ATOM 557 O O . ASP A 1 77 ? -24.626 -3.409 17.535 1.00 94.88 77 ASP A O 1
ATOM 561 N N . ALA A 1 78 ? -23.389 -2.690 15.804 1.00 96.12 78 ALA A N 1
ATOM 562 C CA . ALA A 1 78 ? -22.536 -3.868 15.712 1.00 96.12 78 ALA A CA 1
ATOM 563 C C . ALA A 1 78 ? -21.086 -3.549 15.293 1.00 96.12 78 ALA A C 1
ATOM 565 O O . ALA A 1 78 ? -20.606 -3.993 14.251 1.00 96.12 78 ALA A O 1
ATOM 566 N N . VAL A 1 79 ? -20.325 -2.911 16.186 1.00 97.19 79 VAL A N 1
ATOM 567 C CA . VAL A 1 79 ? -18.875 -2.743 16.015 1.00 97.19 79 VAL A CA 1
ATOM 568 C C . VAL A 1 79 ? -18.136 -3.974 16.540 1.00 97.19 79 VAL A C 1
ATOM 570 O O . VAL A 1 79 ? -18.236 -4.327 17.722 1.00 97.19 79 VAL A O 1
ATOM 573 N N . THR A 1 80 ? -17.355 -4.619 15.675 1.00 97.81 80 THR A N 1
ATOM 574 C CA . THR A 1 80 ? -16.469 -5.732 16.037 1.00 97.81 80 THR A CA 1
ATOM 575 C C . THR A 1 80 ? -15.082 -5.211 16.382 1.00 97.81 80 THR A C 1
ATOM 577 O O . THR A 1 80 ? -14.400 -4.616 15.549 1.00 97.81 80 THR A O 1
ATOM 580 N N . LEU A 1 81 ? -14.663 -5.455 17.621 1.00 97.88 81 LEU A N 1
ATOM 581 C CA . LEU A 1 81 ? -13.355 -5.109 18.163 1.00 97.88 81 LEU A CA 1
ATOM 582 C C . LEU A 1 81 ? -12.492 -6.359 18.201 1.00 97.88 81 LEU A C 1
ATOM 584 O O . LEU A 1 81 ? -12.919 -7.389 18.726 1.00 97.88 81 LEU A O 1
ATOM 588 N N . SER A 1 82 ? -11.266 -6.267 17.704 1.00 97.88 82 SER A N 1
ATOM 589 C CA . SER A 1 82 ? -10.332 -7.385 17.731 1.00 97.88 82 SER A CA 1
ATOM 590 C C . SER A 1 82 ? -8.907 -6.946 18.014 1.00 97.88 82 SER A C 1
ATOM 592 O O . SER A 1 82 ? -8.479 -5.869 17.606 1.00 97.88 82 SER A O 1
ATOM 594 N N . VAL A 1 83 ? -8.169 -7.804 18.716 1.00 98.12 83 VAL A N 1
ATOM 595 C CA . VAL A 1 83 ? -6.726 -7.650 18.910 1.00 98.12 83 VAL A CA 1
ATOM 596 C C . VAL A 1 83 ? -6.047 -8.974 18.610 1.00 98.12 83 VAL A C 1
ATOM 598 O O . VAL A 1 83 ? -6.377 -9.998 19.215 1.00 98.12 83 VAL A O 1
ATOM 601 N N . GLU A 1 84 ? -5.088 -8.946 17.693 1.00 97.81 84 GLU A N 1
ATOM 602 C CA . GLU A 1 84 ? -4.291 -10.098 17.294 1.00 97.81 84 GLU A CA 1
ATOM 603 C C . GLU A 1 84 ? -2.853 -9.974 17.801 1.00 97.81 84 GLU A C 1
ATOM 605 O O . GLU A 1 84 ? -2.176 -8.971 17.579 1.00 97.81 84 GLU A O 1
ATOM 610 N N . LEU A 1 85 ? -2.392 -11.016 18.494 1.00 98.44 85 LEU A N 1
ATOM 611 C CA . LEU A 1 85 ? -1.014 -11.167 18.941 1.00 98.44 85 LEU A CA 1
ATOM 612 C C . LEU A 1 85 ? -0.260 -12.124 18.005 1.00 98.44 85 LEU A C 1
ATOM 614 O O . LEU A 1 85 ? -0.760 -13.227 17.747 1.00 98.44 85 LEU A O 1
ATOM 618 N N . PRO A 1 86 ? 0.957 -11.762 17.564 1.00 97.50 86 PRO A N 1
ATOM 619 C CA . PRO A 1 86 ? 1.795 -12.604 16.720 1.00 97.50 86 PRO A CA 1
ATOM 620 C C . PRO A 1 86 ? 2.308 -13.827 17.506 1.00 97.50 86 PRO A C 1
ATOM 622 O O . PRO A 1 86 ? 2.283 -13.814 18.738 1.00 97.50 86 PRO A O 1
ATOM 625 N N . PRO A 1 87 ? 2.856 -14.870 16.852 1.00 96.50 87 PRO A N 1
ATOM 626 C CA . PRO A 1 87 ? 3.207 -16.135 17.518 1.00 96.50 87 PRO A CA 1
ATOM 627 C C . PRO A 1 87 ? 4.256 -16.029 18.639 1.00 96.50 87 PRO A C 1
ATOM 629 O O . PRO A 1 87 ? 4.352 -16.912 19.496 1.00 96.50 87 PRO A O 1
ATOM 632 N N . GLY A 1 88 ? 5.047 -14.951 18.647 1.00 96.94 88 GLY A N 1
ATOM 633 C CA . GLY A 1 88 ? 6.002 -14.631 19.711 1.00 96.94 88 GLY A CA 1
ATOM 634 C C . GLY A 1 88 ? 5.380 -14.033 20.977 1.00 96.94 88 GLY A C 1
ATOM 635 O O . GLY A 1 88 ? 6.094 -13.878 21.967 1.00 96.94 88 GLY A O 1
ATOM 636 N N . LEU A 1 89 ? 4.080 -13.723 20.974 1.00 98.50 89 LEU A N 1
ATOM 637 C CA . LEU A 1 89 ? 3.334 -13.112 22.073 1.00 98.50 89 LEU A CA 1
ATOM 638 C C . LEU A 1 89 ? 2.076 -13.928 22.406 1.00 98.50 89 LEU A C 1
ATOM 640 O O . LEU A 1 89 ? 1.496 -14.601 21.557 1.00 98.50 89 LEU A O 1
ATOM 644 N N . ARG A 1 90 ? 1.631 -13.875 23.666 1.00 98.38 90 ARG A N 1
ATOM 645 C CA . ARG A 1 90 ? 0.402 -14.547 24.127 1.00 98.38 90 ARG A CA 1
ATOM 646 C C . ARG A 1 90 ? -0.334 -13.737 25.181 1.00 98.38 90 ARG A C 1
ATOM 648 O O . ARG A 1 90 ? 0.291 -13.046 25.979 1.00 98.38 90 ARG A O 1
ATOM 655 N N . TRP A 1 91 ? -1.648 -13.895 25.254 1.00 98.38 91 TRP A N 1
ATOM 656 C CA . TRP A 1 91 ? -2.463 -13.394 26.349 1.00 98.38 91 TRP A CA 1
ATOM 657 C C . TRP A 1 91 ? -2.203 -14.215 27.609 1.00 98.38 91 TRP A C 1
ATOM 659 O O . TRP A 1 91 ? -2.491 -15.411 27.668 1.00 98.38 91 TRP A O 1
ATOM 669 N N . ARG A 1 92 ? -1.700 -13.554 28.651 1.00 98.19 92 ARG A N 1
ATOM 670 C CA . ARG A 1 92 ? -1.717 -14.078 30.021 1.00 98.19 92 ARG A CA 1
ATOM 671 C C . ARG A 1 92 ? -3.071 -13.830 30.680 1.00 98.19 92 ARG A C 1
ATOM 673 O O . ARG A 1 92 ? -3.552 -14.674 31.429 1.00 98.19 92 ARG A O 1
ATOM 680 N N . SER A 1 93 ? -3.671 -12.681 30.382 1.00 98.19 93 SER A N 1
ATOM 681 C CA . SER A 1 93 ? -5.055 -12.352 30.709 1.00 98.19 93 SER A CA 1
ATOM 682 C C . SER A 1 93 ? -5.646 -11.568 29.549 1.00 98.19 93 SER A C 1
ATOM 684 O O . SER A 1 93 ? -5.185 -10.463 29.264 1.00 98.19 93 SER A O 1
ATOM 686 N N . ALA A 1 94 ? -6.647 -12.133 28.878 1.00 97.81 94 ALA A N 1
ATOM 687 C CA . ALA A 1 94 ? -7.396 -11.418 27.853 1.00 97.81 94 ALA A CA 1
ATOM 688 C C . ALA A 1 94 ? -8.224 -10.278 28.485 1.00 97.81 94 ALA A C 1
ATOM 690 O O . ALA A 1 94 ? -8.583 -10.373 29.667 1.00 97.81 94 ALA A O 1
ATOM 691 N N . PRO A 1 95 ? -8.547 -9.215 27.729 1.00 98.06 95 PRO A N 1
ATOM 692 C CA . PRO A 1 95 ? -9.464 -8.184 28.192 1.00 98.06 95 PRO A CA 1
ATOM 693 C C . PRO A 1 95 ? -10.836 -8.755 28.562 1.00 98.06 95 PRO A C 1
ATOM 695 O O . PRO A 1 95 ? -11.355 -9.657 27.899 1.00 98.06 95 PRO A O 1
ATOM 698 N N . ALA A 1 96 ? -11.436 -8.230 29.630 1.00 96.81 96 ALA A N 1
ATOM 699 C CA . ALA A 1 96 ? -12.743 -8.687 30.094 1.00 96.81 96 ALA A CA 1
ATOM 700 C C . ALA A 1 96 ? -13.823 -8.500 29.012 1.00 96.81 96 ALA A C 1
ATOM 702 O O . ALA A 1 96 ? -13.844 -7.487 28.320 1.00 96.81 96 ALA A O 1
ATOM 703 N N . GLY A 1 97 ? -14.727 -9.476 28.884 1.00 96.44 97 GLY A N 1
ATOM 704 C CA . GLY A 1 97 ? -15.810 -9.443 27.893 1.00 96.44 97 GLY A CA 1
ATOM 705 C C . GLY A 1 97 ? -15.409 -9.877 26.479 1.00 96.44 97 GLY A C 1
ATOM 706 O O . GLY A 1 97 ? -16.270 -9.915 25.606 1.00 96.44 97 GLY A O 1
ATOM 707 N N . THR A 1 98 ? -14.144 -10.244 26.256 1.00 98.25 98 THR A N 1
ATOM 708 C CA . THR A 1 98 ? -13.672 -10.758 24.963 1.00 98.25 98 THR A CA 1
ATOM 709 C C . THR A 1 98 ? -13.650 -12.283 24.920 1.00 98.25 98 THR A C 1
ATOM 711 O O . THR A 1 98 ? -13.501 -12.959 25.943 1.00 98.25 98 THR A O 1
ATOM 714 N N . THR A 1 99 ? -13.772 -12.832 23.715 1.00 98.38 99 THR A N 1
ATOM 715 C CA . THR A 1 99 ? -13.558 -14.253 23.439 1.00 98.38 99 THR A CA 1
ATOM 716 C C . THR A 1 99 ? -12.150 -14.446 22.895 1.00 98.38 99 THR A C 1
ATOM 718 O O . THR A 1 99 ? -11.786 -13.840 21.891 1.00 98.38 99 THR A O 1
ATOM 721 N N . LEU A 1 100 ? -11.355 -15.293 23.551 1.00 98.31 100 LEU A N 1
ATOM 722 C CA . LEU A 1 100 ? -10.023 -15.671 23.082 1.00 98.31 100 LEU A CA 1
ATOM 723 C C . LEU A 1 100 ? -10.121 -16.845 22.104 1.00 98.31 100 LEU A C 1
ATOM 725 O O . LEU A 1 100 ? -10.707 -17.881 22.415 1.00 98.31 100 LEU A O 1
ATOM 729 N N . SER A 1 101 ? -9.472 -16.702 20.957 1.00 98.19 101 SER A N 1
ATOM 730 C CA . SER A 1 101 ? -9.314 -17.737 19.944 1.00 98.19 101 SER A CA 1
ATOM 731 C C . SER A 1 101 ? -7.863 -17.815 19.464 1.00 98.19 101 SER A C 1
ATOM 733 O O . SER A 1 101 ? -7.040 -16.930 19.713 1.00 98.19 101 SER A O 1
ATOM 735 N N . THR A 1 102 ? -7.541 -18.908 18.783 1.00 97.69 102 THR A N 1
ATOM 736 C CA . THR A 1 102 ? -6.256 -19.118 18.110 1.00 97.69 102 THR A CA 1
ATOM 737 C C . THR A 1 102 ? -6.513 -19.428 16.649 1.00 97.69 102 THR A C 1
ATOM 739 O O . THR A 1 102 ? -7.414 -20.217 16.351 1.00 97.69 102 THR A O 1
ATOM 742 N N . ARG A 1 103 ? -5.693 -18.886 15.753 1.00 95.81 103 ARG A N 1
ATOM 743 C CA . ARG A 1 103 ? -5.688 -19.259 14.334 1.00 95.81 103 ARG A CA 1
ATOM 744 C C . ARG A 1 103 ? -4.258 -19.358 13.824 1.00 95.81 103 ARG A C 1
ATOM 746 O O . ARG A 1 103 ? -3.345 -18.811 14.432 1.00 95.81 103 ARG A O 1
ATOM 753 N N . GLU A 1 104 ? -4.067 -20.053 12.714 1.00 96.25 104 GLU A N 1
ATOM 754 C CA . GLU A 1 104 ? -2.797 -20.003 11.993 1.00 96.25 104 GLU A CA 1
ATOM 755 C C . GLU A 1 104 ? -2.777 -18.757 11.108 1.00 96.25 104 GLU A C 1
ATOM 757 O O . GLU A 1 104 ? -3.688 -18.551 10.304 1.00 96.25 104 GLU A O 1
ATOM 762 N N . SER A 1 105 ? -1.748 -17.929 11.261 1.00 95.06 105 SER A N 1
ATOM 763 C CA . SER A 1 105 ? -1.472 -16.823 10.356 1.00 95.06 105 SER A CA 1
ATOM 764 C C . SER A 1 105 ? -0.533 -17.280 9.249 1.00 95.06 105 SER A C 1
ATOM 766 O O . SER A 1 105 ? 0.485 -17.942 9.483 1.00 95.06 105 SER A O 1
ATOM 768 N N . LEU A 1 106 ? -0.897 -16.909 8.025 1.00 93.44 106 LEU A N 1
ATOM 769 C CA . LEU A 1 106 ? -0.096 -17.150 6.831 1.00 93.44 106 LEU A CA 1
ATOM 770 C C . LEU A 1 106 ? 0.752 -15.928 6.446 1.00 93.44 106 LEU A C 1
ATOM 772 O O . LEU A 1 106 ? 1.643 -16.065 5.609 1.00 93.44 106 LEU A O 1
ATOM 776 N N . ALA A 1 107 ? 0.512 -14.770 7.072 1.00 93.25 107 ALA A N 1
ATOM 777 C CA . ALA A 1 107 ? 1.291 -13.558 6.855 1.00 93.25 107 ALA A CA 1
ATOM 778 C C . ALA A 1 107 ? 2.759 -13.806 7.255 1.00 93.25 107 ALA A C 1
ATOM 780 O O . ALA A 1 107 ? 2.999 -14.262 8.375 1.00 93.25 107 ALA A O 1
ATOM 781 N N . PRO A 1 108 ? 3.755 -13.530 6.394 1.00 93.31 108 PRO A N 1
ATOM 782 C CA . PRO A 1 108 ? 5.153 -13.878 6.654 1.00 93.31 108 PRO A CA 1
ATOM 783 C C . PRO A 1 108 ? 5.694 -13.354 7.984 1.00 93.31 108 PRO A C 1
ATOM 785 O O . PRO A 1 108 ? 6.322 -14.105 8.730 1.00 93.31 108 PRO A O 1
ATOM 788 N N . GLN A 1 109 ? 5.414 -12.091 8.294 1.00 91.75 109 GLN A N 1
ATOM 789 C CA . GLN A 1 109 ? 5.855 -11.391 9.498 1.00 91.75 109 GLN A CA 1
ATOM 790 C C . GLN A 1 109 ? 5.228 -11.938 10.789 1.00 91.75 109 GLN A C 1
ATOM 792 O O . GLN A 1 109 ? 5.795 -11.773 11.864 1.00 91.75 109 GLN A O 1
ATOM 797 N N . ALA A 1 110 ? 4.086 -12.624 10.689 1.00 93.25 110 ALA A N 1
ATOM 798 C CA . ALA A 1 110 ? 3.353 -13.190 11.820 1.00 93.25 110 ALA A CA 1
ATOM 799 C C . ALA A 1 110 ? 3.119 -14.705 11.670 1.00 93.25 110 ALA A C 1
ATOM 801 O O . ALA A 1 110 ? 2.206 -15.253 12.286 1.00 93.25 110 ALA A O 1
ATOM 802 N N . ARG A 1 111 ? 3.921 -15.395 10.847 1.00 93.75 111 ARG A N 1
ATOM 803 C CA . ARG A 1 111 ? 3.653 -16.778 10.438 1.00 93.75 111 ARG A CA 1
ATOM 804 C C . ARG A 1 111 ? 3.660 -17.744 11.622 1.00 93.75 111 ARG A C 1
ATOM 806 O O . ARG A 1 111 ? 4.667 -17.875 12.318 1.00 93.75 111 ARG A O 1
ATOM 813 N N . GLY A 1 112 ? 2.571 -18.494 11.774 1.00 94.94 112 GLY A N 1
ATOM 814 C CA . GLY A 1 112 ? 2.364 -19.479 12.839 1.00 94.94 112 GLY A CA 1
ATOM 815 C C . GLY A 1 112 ? 1.094 -19.205 13.644 1.00 94.94 112 GLY A C 1
ATOM 816 O O . GLY A 1 112 ? 0.221 -18.453 13.213 1.00 94.94 112 GLY A O 1
ATOM 817 N N . THR A 1 113 ? 0.986 -19.804 14.830 1.00 97.44 113 THR A N 1
ATOM 818 C CA . THR A 1 113 ? -0.209 -19.667 15.671 1.00 97.44 113 THR A CA 1
ATOM 819 C C . THR A 1 113 ? -0.297 -18.278 16.303 1.00 97.44 113 THR A C 1
ATOM 821 O O . THR A 1 113 ? 0.488 -17.950 17.192 1.00 97.44 113 THR A O 1
ATOM 824 N N . VAL A 1 114 ? -1.295 -17.494 15.905 1.00 97.75 114 VAL A N 1
ATOM 825 C CA . VAL A 1 114 ? -1.630 -16.194 16.502 1.00 97.75 114 VAL A CA 1
ATOM 826 C C . VAL A 1 114 ? -2.755 -16.342 17.523 1.00 97.75 114 VAL A C 1
ATOM 828 O O . VAL A 1 114 ? -3.588 -17.251 17.428 1.00 97.75 114 VAL A O 1
ATOM 831 N N . GLN A 1 115 ? -2.793 -15.446 18.509 1.00 98.44 115 GLN A N 1
ATOM 832 C CA . GLN A 1 115 ? -3.903 -15.358 19.458 1.00 98.44 115 GLN A CA 1
ATOM 833 C C . GLN A 1 115 ? -4.745 -14.125 19.175 1.00 98.44 115 GLN A C 1
ATOM 835 O O . GLN A 1 115 ? -4.229 -13.012 19.186 1.00 98.44 115 GLN A O 1
ATOM 840 N N . ARG A 1 116 ? -6.049 -14.313 18.992 1.00 98.00 116 ARG A N 1
ATOM 841 C CA . ARG A 1 116 ? -6.993 -13.232 18.716 1.00 98.00 116 ARG A CA 1
ATOM 842 C C . ARG A 1 116 ? -8.021 -13.149 19.830 1.00 98.00 116 ARG A C 1
ATOM 844 O O . ARG A 1 116 ? -8.662 -14.149 20.150 1.00 98.00 116 ARG A O 1
ATOM 851 N N . VAL A 1 117 ? -8.179 -11.967 20.411 1.00 98.38 117 VAL A N 1
ATOM 852 C CA . VAL A 1 117 ? -9.331 -11.646 21.262 1.00 98.38 117 VAL A CA 1
ATOM 853 C C . VAL A 1 117 ? -10.322 -10.830 20.455 1.00 98.38 117 VAL A C 1
ATOM 855 O O . VAL A 1 117 ? -9.912 -9.975 19.672 1.00 98.38 117 VAL A O 1
ATOM 858 N N . GLU A 1 118 ? -11.608 -11.106 20.628 1.00 98.31 118 GLU A N 1
ATOM 859 C CA . GLU A 1 118 ? -12.667 -10.451 19.864 1.00 98.31 118 GLU A CA 1
ATOM 860 C C . GLU A 1 118 ? -13.912 -10.199 20.721 1.00 98.31 118 GLU A C 1
ATOM 862 O O . GLU A 1 118 ? -14.233 -10.984 21.621 1.00 98.31 118 GLU A O 1
ATOM 867 N N . MET A 1 119 ? -14.611 -9.102 20.443 1.00 97.94 119 MET A N 1
ATOM 868 C CA . MET A 1 119 ? -15.957 -8.824 20.942 1.00 97.94 119 MET A CA 1
ATOM 869 C C . MET A 1 119 ? -16.737 -7.984 19.930 1.00 97.94 119 MET A C 1
ATOM 871 O O . MET A 1 119 ? -16.154 -7.149 19.248 1.00 97.94 119 MET A O 1
ATOM 875 N N . THR A 1 120 ? -18.056 -8.144 19.895 1.00 98.25 120 THR A N 1
ATOM 876 C CA . THR A 1 120 ? -18.953 -7.283 19.111 1.00 98.25 120 THR A CA 1
ATOM 877 C C . THR A 1 120 ? -19.906 -6.572 20.058 1.00 98.25 120 THR A C 1
ATOM 879 O O . THR A 1 120 ? -20.444 -7.196 20.979 1.00 98.25 120 THR A O 1
ATOM 882 N N . ARG A 1 121 ? -20.105 -5.268 19.863 1.00 97.50 121 ARG A N 1
ATOM 883 C CA . ARG A 1 121 ? -21.042 -4.468 20.660 1.00 97.50 121 ARG A CA 1
ATOM 884 C C . ARG A 1 121 ? -21.551 -3.251 19.893 1.00 97.50 121 ARG A C 1
ATOM 886 O O . ARG A 1 121 ? -20.885 -2.773 18.984 1.00 97.50 121 ARG A O 1
ATOM 893 N N . ALA A 1 122 ? -22.662 -2.699 20.363 1.00 97.38 122 ALA A N 1
ATOM 894 C CA . ALA A 1 122 ? -23.119 -1.388 19.931 1.00 97.38 122 ALA A CA 1
ATOM 895 C C . ALA A 1 122 ? -22.264 -0.261 20.540 1.00 97.38 122 ALA A C 1
ATOM 897 O O . ALA A 1 122 ? -21.805 -0.373 21.692 1.00 97.38 122 ALA A O 1
ATOM 898 N N . PHE A 1 123 ? -22.100 0.819 19.782 1.00 96.69 123 PHE A N 1
ATOM 899 C CA . PHE A 1 123 ? -21.543 2.100 20.210 1.00 96.69 123 PHE A CA 1
ATOM 900 C C . PHE A 1 123 ? -22.569 3.209 19.985 1.00 96.69 123 PHE A C 1
ATOM 902 O O . PHE A 1 123 ? -23.209 3.276 18.937 1.00 96.69 123 PHE A O 1
ATOM 909 N N . ALA A 1 124 ? -22.709 4.103 20.960 1.00 95.56 124 ALA A N 1
ATOM 910 C CA . ALA A 1 124 ? -23.356 5.389 20.724 1.00 95.56 124 ALA A CA 1
ATOM 911 C C . ALA A 1 124 ? -22.387 6.366 20.032 1.00 95.56 124 ALA A C 1
ATOM 913 O O . ALA A 1 124 ? -21.168 6.251 20.172 1.00 95.56 124 ALA A O 1
ATOM 914 N N . ALA A 1 125 ? -22.930 7.367 19.333 1.00 91.88 125 ALA A N 1
ATOM 915 C CA . ALA A 1 125 ? -22.129 8.461 18.791 1.00 91.88 125 ALA A CA 1
ATOM 916 C C . ALA A 1 125 ? -21.343 9.169 19.912 1.00 91.88 125 ALA A C 1
ATOM 918 O O . ALA A 1 125 ? -21.895 9.503 20.965 1.00 91.88 125 ALA A O 1
ATOM 919 N N . GLY A 1 126 ? -20.041 9.363 19.700 1.00 92.38 126 GLY A N 1
ATOM 920 C CA . GLY A 1 126 ? -19.109 9.936 20.674 1.00 92.38 126 GLY A CA 1
ATOM 921 C C . GLY A 1 126 ? -18.706 8.996 21.817 1.00 92.38 126 GLY A C 1
ATOM 922 O O . GLY A 1 126 ? -18.014 9.433 22.739 1.00 92.38 126 GLY A O 1
ATOM 923 N N . GLU A 1 127 ? -19.134 7.729 21.810 1.00 96.06 127 GLU A N 1
ATOM 924 C CA . GLU A 1 127 ? -18.762 6.772 22.851 1.00 96.06 127 GLU A CA 1
ATOM 925 C C . GLU A 1 127 ? -17.299 6.318 22.711 1.00 96.06 127 GLU A C 1
ATOM 927 O O . GLU A 1 127 ? -16.817 6.020 21.616 1.00 96.06 127 GLU A O 1
ATOM 932 N N . SER A 1 128 ? -16.622 6.190 23.859 1.00 96.69 128 SER A N 1
ATOM 933 C CA . SER A 1 128 ? -15.298 5.574 23.971 1.00 96.69 128 SER A CA 1
ATOM 934 C C . SER A 1 128 ? -15.337 4.338 24.868 1.00 96.69 128 SER A C 1
ATOM 936 O O . SER A 1 128 ? -15.943 4.347 25.942 1.00 96.69 128 SER A O 1
ATOM 938 N N . LEU A 1 129 ? -14.612 3.291 24.481 1.00 97.69 129 LEU A N 1
ATOM 939 C CA . LEU A 1 129 ? -14.414 2.081 25.272 1.00 97.69 129 LEU A CA 1
ATOM 940 C C . LEU A 1 129 ? -12.925 1.808 25.457 1.00 97.69 129 LEU A C 1
ATOM 942 O O . LEU A 1 129 ? -12.206 1.611 24.486 1.00 97.69 129 LEU A O 1
ATOM 946 N N . ARG A 1 130 ? -12.482 1.693 26.711 1.00 98.12 130 ARG A N 1
ATOM 947 C CA . ARG A 1 130 ? -11.115 1.289 27.052 1.00 98.12 130 ARG A CA 1
ATOM 948 C C . ARG A 1 130 ? -11.077 -0.134 27.590 1.00 98.12 130 ARG A C 1
ATOM 950 O O . ARG A 1 130 ? -11.809 -0.472 28.520 1.00 98.12 130 ARG A O 1
ATOM 957 N N . LEU A 1 131 ? -10.183 -0.943 27.037 1.00 98.12 131 LEU A N 1
ATOM 958 C CA . LEU A 1 131 ? -9.983 -2.344 27.387 1.00 98.12 131 LEU A CA 1
ATOM 959 C C . LEU A 1 131 ? -8.517 -2.591 27.750 1.00 98.12 131 LEU A C 1
ATOM 961 O O . LEU A 1 131 ? -7.602 -1.965 27.213 1.00 98.12 131 LEU A O 1
ATOM 965 N N . THR A 1 132 ? -8.290 -3.506 28.691 1.00 98.44 132 THR A N 1
ATOM 966 C CA . THR A 1 132 ? -6.948 -3.821 29.193 1.00 98.44 132 THR A CA 1
ATOM 967 C C . THR A 1 132 ? -6.775 -5.322 29.353 1.00 98.44 132 THR A C 1
ATOM 969 O O . THR A 1 132 ? -7.654 -5.999 29.883 1.00 98.44 132 THR A O 1
ATOM 972 N N . GLY A 1 133 ? -5.625 -5.829 28.920 1.00 98.31 133 GLY A N 1
ATOM 973 C CA . GLY A 1 133 ? -5.187 -7.203 29.132 1.00 98.31 133 GLY A CA 1
ATOM 974 C C . GLY A 1 133 ? -3.700 -7.266 29.475 1.00 98.31 133 GLY A C 1
ATOM 975 O O . GLY A 1 133 ? -3.004 -6.254 29.528 1.00 98.31 133 GLY A O 1
ATOM 976 N N . THR A 1 134 ? -3.198 -8.473 29.711 1.00 98.69 134 THR A N 1
ATOM 977 C CA . THR A 1 134 ? -1.778 -8.722 29.984 1.00 98.69 134 THR A CA 1
ATOM 978 C C . THR A 1 134 ? -1.222 -9.655 28.925 1.00 98.69 134 THR A C 1
ATOM 980 O O . THR A 1 134 ? -1.740 -10.760 28.738 1.00 98.69 134 THR A O 1
ATOM 983 N N . VAL A 1 135 ? -0.146 -9.227 28.275 1.00 98.69 135 VAL A N 1
ATOM 984 C CA . VAL A 1 135 ? 0.572 -9.975 27.241 1.00 98.69 135 VAL A CA 1
ATOM 985 C C . VAL A 1 135 ? 1.866 -10.529 27.832 1.00 98.69 135 VAL A C 1
ATOM 987 O O . VAL A 1 135 ? 2.492 -9.885 28.668 1.00 98.69 135 VAL A O 1
ATOM 990 N N . SER A 1 136 ? 2.264 -11.731 27.426 1.00 98.50 136 SER A N 1
ATOM 991 C CA . SER A 1 136 ? 3.555 -12.348 27.741 1.00 98.50 136 SER A CA 1
ATOM 992 C C . SER A 1 136 ? 4.349 -12.614 26.470 1.00 98.50 136 SER A C 1
ATOM 994 O O . SER A 1 136 ? 3.784 -13.148 25.511 1.00 98.50 136 SER A O 1
ATOM 996 N N . ALA A 1 137 ? 5.648 -12.327 26.489 1.00 98.56 137 ALA A N 1
ATOM 997 C CA . ALA A 1 137 ? 6.553 -12.668 25.398 1.00 98.56 137 ALA A CA 1
ATOM 998 C C . ALA A 1 137 ? 7.063 -14.110 25.518 1.00 98.56 137 ALA A C 1
ATOM 1000 O O . ALA A 1 137 ? 7.581 -14.527 26.556 1.00 98.56 137 ALA A O 1
ATOM 1001 N N . THR A 1 138 ? 6.931 -14.878 24.437 1.00 98.25 138 THR A N 1
ATOM 1002 C CA . THR A 1 138 ? 7.316 -16.296 24.369 1.00 98.25 138 THR A CA 1
ATOM 1003 C C . THR A 1 138 ? 8.454 -16.581 23.398 1.00 98.25 138 THR A C 1
ATOM 1005 O O . THR A 1 138 ? 9.071 -17.638 23.503 1.00 98.25 138 THR A O 1
ATOM 1008 N N . ALA A 1 139 ? 8.754 -15.668 22.473 1.00 97.56 139 ALA A N 1
ATOM 1009 C CA . ALA A 1 139 ? 9.895 -15.777 21.568 1.00 97.56 139 ALA A CA 1
ATOM 1010 C C . ALA A 1 139 ? 10.500 -14.400 21.277 1.00 97.56 139 ALA A C 1
ATOM 1012 O O . ALA A 1 139 ? 9.789 -13.400 21.275 1.00 97.56 139 ALA A O 1
ATOM 1013 N N . SER A 1 140 ? 11.811 -14.365 21.037 1.00 96.50 140 SER A N 1
ATOM 1014 C CA .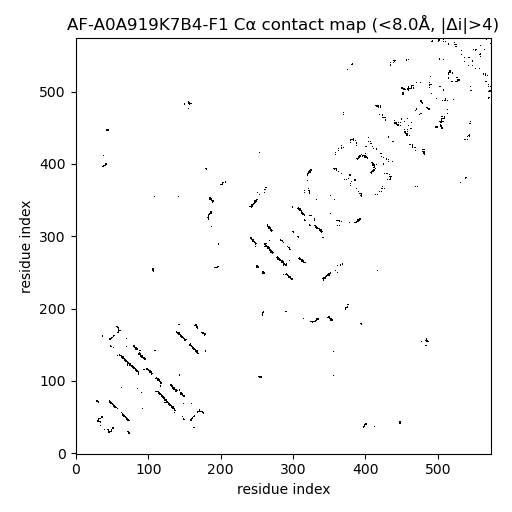 SER A 1 140 ? 12.518 -13.157 20.610 1.00 96.50 140 SER A CA 1
ATOM 1015 C C . SER A 1 140 ? 12.309 -12.891 19.122 1.00 96.50 140 SER A C 1
ATOM 1017 O O . SER A 1 140 ? 12.230 -13.838 18.338 1.00 96.50 140 SER A O 1
ATOM 1019 N N . GLY A 1 141 ? 12.331 -11.623 18.729 1.00 94.69 141 GLY A N 1
ATOM 1020 C CA . GLY A 1 141 ? 12.213 -11.179 17.345 1.00 94.69 141 GLY A CA 1
ATOM 1021 C C . GLY A 1 141 ? 11.302 -9.960 17.197 1.00 94.69 141 GLY A C 1
ATOM 1022 O O . GLY A 1 141 ? 10.766 -9.464 18.192 1.00 94.69 141 GLY A O 1
ATOM 1023 N N . PRO A 1 142 ? 11.139 -9.456 15.966 1.00 95.56 142 PRO A N 1
ATOM 1024 C CA . PRO A 1 142 ? 10.138 -8.441 15.673 1.00 95.56 142 PRO A CA 1
ATOM 1025 C C . PRO A 1 142 ? 8.727 -8.990 15.919 1.00 95.56 142 PRO A C 1
ATOM 1027 O O . PRO A 1 142 ? 8.451 -10.169 15.687 1.00 95.56 142 PRO A O 1
ATOM 1030 N N . ALA A 1 143 ? 7.839 -8.125 16.392 1.00 96.00 143 ALA A N 1
ATOM 1031 C CA . ALA A 1 143 ? 6.434 -8.414 16.618 1.00 96.00 143 ALA A CA 1
ATOM 1032 C C . ALA A 1 143 ? 5.586 -7.173 16.302 1.00 96.00 143 ALA A C 1
ATOM 1034 O O . ALA A 1 143 ? 6.024 -6.036 16.480 1.00 96.00 143 ALA A O 1
ATOM 1035 N N . GLU A 1 144 ? 4.360 -7.418 15.855 1.00 96.44 144 GLU A N 1
ATOM 1036 C CA . GLU A 1 144 ? 3.337 -6.417 15.560 1.00 96.44 144 GLU A CA 1
ATOM 1037 C C . GLU A 1 144 ? 2.040 -6.893 16.213 1.00 96.44 144 GLU A C 1
ATOM 1039 O O . GLU A 1 144 ? 1.566 -7.988 15.908 1.00 96.44 144 GLU A O 1
ATOM 1044 N N . ILE A 1 145 ? 1.504 -6.110 17.149 1.00 97.38 145 ILE A N 1
ATOM 1045 C CA . ILE A 1 145 ? 0.170 -6.334 17.716 1.00 97.38 145 ILE A CA 1
ATOM 1046 C C . ILE A 1 145 ? -0.813 -5.487 16.924 1.00 97.38 145 ILE A C 1
ATOM 1048 O O . ILE A 1 145 ? -0.680 -4.266 16.916 1.00 97.38 145 ILE A O 1
ATOM 1052 N N . GLN A 1 146 ? -1.815 -6.123 16.327 1.00 96.38 146 GLN A N 1
ATOM 1053 C CA . GLN A 1 146 ? -2.816 -5.438 15.515 1.00 96.38 146 GLN A CA 1
ATOM 1054 C C . GLN A 1 146 ? -4.106 -5.275 16.314 1.00 96.38 146 GLN A C 1
ATOM 1056 O O . GLN A 1 146 ? -4.734 -6.272 16.677 1.00 96.38 146 GLN A O 1
ATOM 1061 N N . ALA A 1 147 ? -4.514 -4.036 16.581 1.00 97.06 147 ALA A N 1
ATOM 1062 C CA . ALA A 1 147 ? -5.804 -3.711 17.180 1.00 97.06 147 ALA A CA 1
ATOM 1063 C C . ALA A 1 147 ? -6.718 -3.084 16.123 1.00 97.06 147 ALA A C 1
ATOM 1065 O O . ALA A 1 147 ? -6.306 -2.179 15.396 1.00 97.06 147 ALA A O 1
ATOM 1066 N N . ARG A 1 148 ? -7.948 -3.583 15.998 1.00 96.38 148 ARG A N 1
ATOM 1067 C CA . ARG A 1 148 ? -8.909 -3.169 14.967 1.00 96.38 148 ARG A CA 1
ATOM 1068 C C . ARG A 1 148 ? -10.306 -3.006 15.556 1.00 96.38 148 ARG A C 1
ATOM 1070 O O . ARG A 1 148 ? -10.715 -3.796 16.409 1.00 96.38 148 ARG A O 1
ATOM 1077 N N . ALA A 1 149 ? -11.042 -2.030 15.048 1.00 96.50 149 ALA A N 1
ATOM 1078 C CA . ALA A 1 149 ? -12.476 -1.858 15.222 1.00 96.50 149 ALA A CA 1
ATOM 1079 C C . ALA A 1 149 ? -13.097 -1.772 13.828 1.00 96.50 149 ALA A C 1
ATOM 1081 O O . ALA A 1 149 ? -12.608 -1.004 13.011 1.00 96.50 149 ALA A O 1
ATOM 1082 N N . THR A 1 150 ? -14.127 -2.564 13.553 1.00 96.06 150 THR A N 1
ATOM 1083 C CA . THR A 1 150 ? -14.756 -2.669 12.224 1.00 96.06 150 THR A CA 1
ATOM 1084 C C . THR A 1 150 ? -16.270 -2.631 12.354 1.00 96.06 150 THR A C 1
ATOM 1086 O O . THR A 1 150 ? -16.809 -3.243 13.280 1.00 96.06 150 THR A O 1
ATOM 1089 N N . ALA A 1 151 ? -16.933 -1.944 11.432 1.00 94.00 151 ALA A N 1
ATOM 1090 C CA . ALA A 1 151 ? -18.380 -1.874 11.303 1.00 94.00 151 ALA A CA 1
ATOM 1091 C C . ALA A 1 151 ? -18.766 -1.889 9.816 1.00 94.00 151 ALA A C 1
ATOM 1093 O O . ALA A 1 151 ? -18.143 -1.211 9.000 1.00 94.00 151 ALA A O 1
ATOM 1094 N N . GLU A 1 152 ? -19.774 -2.681 9.457 1.00 91.38 152 GLU A N 1
ATOM 1095 C CA . GLU A 1 152 ? -20.284 -2.716 8.083 1.00 91.38 152 GLU A CA 1
ATOM 1096 C C . GLU A 1 152 ? -21.251 -1.551 7.860 1.00 91.38 152 GLU A C 1
ATOM 1098 O O . GLU A 1 152 ? -22.143 -1.313 8.672 1.00 91.38 152 GLU A O 1
ATOM 1103 N N . VAL A 1 153 ? -21.102 -0.851 6.738 1.00 85.25 153 VAL A N 1
ATOM 1104 C CA . VAL A 1 153 ? -21.965 0.262 6.322 1.00 85.25 153 VAL A CA 1
ATOM 1105 C C . VAL A 1 153 ? -22.420 0.055 4.877 1.00 85.25 153 VAL A C 1
ATOM 1107 O O . VAL A 1 153 ? -21.801 -0.687 4.123 1.00 85.25 153 VAL A O 1
ATOM 1110 N N . ASP A 1 154 ? -23.477 0.740 4.435 1.00 81.12 154 ASP A N 1
ATOM 1111 C CA . ASP A 1 154 ? -24.049 0.523 3.090 1.00 81.12 154 ASP A CA 1
ATOM 1112 C C . ASP A 1 154 ? -23.033 0.686 1.941 1.00 81.12 154 ASP A C 1
ATOM 1114 O O . ASP A 1 154 ? -23.157 0.049 0.898 1.00 81.12 154 ASP A O 1
ATOM 1118 N N . SER A 1 155 ? -22.011 1.526 2.136 1.00 80.31 155 SER A N 1
ATOM 1119 C CA . SER A 1 155 ? -20.963 1.804 1.142 1.00 80.31 155 SER A CA 1
ATOM 1120 C C . SER A 1 155 ? -19.672 1.000 1.341 1.00 80.31 155 SER A C 1
ATOM 1122 O O . SER A 1 155 ? -18.700 1.265 0.644 1.00 80.31 155 SER A O 1
ATOM 1124 N N . GLY A 1 156 ? -19.623 0.029 2.258 1.00 88.31 156 GLY A N 1
ATOM 1125 C CA . GLY A 1 156 ? -18.428 -0.779 2.515 1.00 88.31 156 GLY A CA 1
ATOM 1126 C C . GLY A 1 156 ? -18.219 -1.067 3.997 1.00 88.31 156 GLY A C 1
ATOM 1127 O O . GLY A 1 156 ? -19.145 -1.440 4.707 1.00 88.31 156 GLY A O 1
ATOM 1128 N N . THR A 1 157 ? -16.995 -0.879 4.475 1.00 91.31 157 THR A N 1
ATOM 1129 C CA . THR A 1 157 ? -16.624 -1.186 5.859 1.00 91.31 157 THR A CA 1
ATOM 1130 C C . THR A 1 157 ? -15.914 0.015 6.464 1.00 91.31 157 THR A C 1
ATOM 1132 O O . THR A 1 157 ? -14.868 0.440 5.971 1.00 91.31 157 THR A O 1
ATOM 1135 N N . GLU A 1 158 ? -16.459 0.545 7.553 1.00 90.00 158 GLU A N 1
ATOM 1136 C CA . GLU A 1 158 ? -15.765 1.504 8.405 1.00 90.00 158 GLU A CA 1
ATOM 1137 C C . GLU A 1 158 ? -14.821 0.744 9.330 1.00 90.00 158 GLU A C 1
ATOM 1139 O O . GLU A 1 158 ? -15.226 -0.204 10.008 1.00 90.00 158 GLU A O 1
ATOM 1144 N N . ALA A 1 159 ? -13.560 1.159 9.395 1.00 91.69 159 ALA A N 1
ATOM 1145 C CA . ALA A 1 159 ? -12.629 0.604 10.361 1.00 91.69 159 ALA A CA 1
ATOM 1146 C C . ALA A 1 159 ? -11.685 1.653 10.944 1.00 91.69 159 ALA A C 1
ATOM 1148 O O . ALA A 1 159 ? -11.184 2.542 10.258 1.00 91.69 159 ALA A O 1
ATOM 1149 N N . GLY A 1 160 ? -11.412 1.485 12.234 1.00 92.00 160 GLY A N 1
ATOM 1150 C CA . GLY A 1 160 ? -10.316 2.116 12.952 1.00 92.00 160 GLY A CA 1
ATOM 1151 C C . GLY A 1 160 ? -9.277 1.062 13.311 1.00 92.00 160 GLY A C 1
ATOM 1152 O O . GLY A 1 160 ? -9.604 -0.111 13.522 1.00 92.00 160 GLY A O 1
ATOM 1153 N N . GLY A 1 161 ? -8.011 1.446 13.405 1.00 93.25 161 GLY A N 1
ATOM 1154 C CA . GLY A 1 161 ? -6.978 0.489 13.768 1.00 93.25 161 GLY A CA 1
ATOM 1155 C C . GLY A 1 161 ? -5.657 1.128 14.135 1.00 93.25 161 GLY A C 1
ATOM 1156 O O . GLY A 1 161 ? -5.312 2.192 13.628 1.00 93.25 161 GLY A O 1
ATOM 1157 N N . ASP A 1 162 ? -4.919 0.414 14.974 1.00 94.19 162 ASP A N 1
ATOM 1158 C CA . ASP A 1 162 ? -3.582 0.785 15.411 1.00 94.19 162 ASP A CA 1
ATOM 1159 C C . ASP A 1 162 ? -2.704 -0.451 15.590 1.00 94.19 162 ASP A C 1
ATOM 1161 O O . ASP A 1 162 ? -3.194 -1.558 15.852 1.00 94.19 162 ASP A O 1
ATOM 1165 N N . ASP A 1 163 ? -1.406 -0.247 15.407 1.00 94.06 163 ASP A N 1
ATOM 1166 C CA . ASP A 1 163 ? -0.394 -1.289 15.362 1.00 94.06 163 ASP A CA 1
ATOM 1167 C C . ASP A 1 163 ? 0.710 -0.980 16.373 1.00 94.06 163 ASP A C 1
ATOM 1169 O O . ASP A 1 163 ? 1.429 0.010 16.266 1.00 94.06 163 ASP A O 1
ATOM 1173 N N . VAL A 1 164 ? 0.884 -1.862 17.360 1.00 96.25 164 VAL A N 1
ATOM 1174 C CA . VAL A 1 164 ? 1.989 -1.743 18.319 1.00 96.25 164 VAL A CA 1
ATOM 1175 C C . VAL A 1 164 ? 3.164 -2.566 17.815 1.00 96.25 164 VAL A C 1
ATOM 1177 O O . VAL A 1 164 ? 3.167 -3.798 17.893 1.00 96.25 164 VAL A O 1
ATOM 1180 N N . LEU A 1 165 ? 4.172 -1.865 17.304 1.00 96.00 165 LEU A N 1
ATOM 1181 C CA . LEU A 1 165 ? 5.408 -2.443 16.785 1.00 96.00 165 LEU A CA 1
ATOM 1182 C C . LEU A 1 165 ? 6.431 -2.587 17.916 1.00 96.00 165 LEU A C 1
ATOM 1184 O O . LEU A 1 165 ? 6.634 -1.660 18.702 1.00 96.00 165 LEU A O 1
ATOM 1188 N N . LEU A 1 166 ? 7.104 -3.734 18.006 1.00 96.75 166 LEU A N 1
ATOM 1189 C CA . LEU A 1 166 ? 8.132 -3.986 19.017 1.00 96.75 166 LEU A CA 1
ATOM 1190 C C . LEU A 1 166 ? 9.169 -5.016 18.557 1.00 96.75 166 LEU A C 1
ATOM 1192 O O . LEU A 1 166 ? 8.921 -5.849 17.690 1.00 96.75 166 LEU A O 1
ATOM 1196 N N . THR A 1 167 ? 10.337 -4.985 19.192 1.00 96.94 167 THR A N 1
ATOM 1197 C CA . THR A 1 167 ? 11.379 -6.005 19.069 1.00 96.94 167 THR A CA 1
ATOM 1198 C C . THR A 1 167 ? 11.576 -6.667 20.428 1.00 96.94 167 THR A C 1
ATOM 1200 O O . THR A 1 167 ? 12.103 -6.051 21.358 1.00 96.94 167 THR A O 1
ATOM 1203 N N . VAL A 1 168 ? 11.162 -7.929 20.531 1.00 97.44 168 VAL A N 1
ATOM 1204 C CA . VAL A 1 168 ? 11.294 -8.754 21.735 1.00 97.44 168 VAL A CA 1
ATOM 1205 C C . VAL A 1 168 ? 12.706 -9.330 21.805 1.00 97.44 168 VAL A C 1
ATOM 1207 O O . VAL A 1 168 ? 13.159 -10.027 20.896 1.00 97.44 168 VAL A O 1
ATOM 1210 N N . ALA A 1 169 ? 13.406 -9.078 22.901 1.00 97.12 169 ALA A N 1
ATOM 1211 C CA . ALA A 1 169 ? 14.724 -9.626 23.168 1.00 97.12 169 ALA A CA 1
ATOM 1212 C C . ALA A 1 169 ? 14.650 -10.991 23.866 1.00 97.12 169 ALA A C 1
ATOM 1214 O O . ALA A 1 169 ? 13.626 -11.392 24.423 1.00 97.12 169 ALA A O 1
ATOM 1215 N N . ALA A 1 170 ? 15.769 -11.717 23.844 1.00 97.31 170 ALA A N 1
ATOM 1216 C CA . ALA A 1 170 ? 15.918 -12.954 24.603 1.00 97.31 170 ALA A CA 1
ATOM 1217 C C . ALA A 1 170 ? 15.731 -12.721 26.117 1.00 97.31 170 ALA A C 1
ATOM 1219 O O . ALA A 1 170 ? 15.830 -11.598 26.610 1.00 97.31 170 ALA A O 1
ATOM 1220 N N . ALA A 1 171 ? 15.488 -13.798 26.867 1.00 97.19 171 ALA A N 1
ATOM 1221 C CA . ALA A 1 171 ? 15.297 -13.718 28.312 1.00 97.19 171 ALA A CA 1
ATOM 1222 C C . ALA A 1 171 ? 16.512 -13.061 28.996 1.00 97.19 171 ALA A C 1
ATOM 1224 O O . ALA A 1 171 ? 17.649 -13.492 28.801 1.00 97.19 171 ALA A O 1
ATOM 1225 N N . GLY A 1 172 ? 16.261 -12.021 29.797 1.00 94.06 172 GLY A N 1
ATOM 1226 C CA . GLY A 1 172 ? 17.298 -11.251 30.493 1.00 94.06 172 GLY A CA 1
ATOM 1227 C C . GLY A 1 172 ? 18.018 -10.190 29.649 1.00 94.06 172 GLY A C 1
ATOM 1228 O O . GLY A 1 172 ? 18.907 -9.525 30.175 1.00 94.06 172 GLY A O 1
ATOM 1229 N N . ALA A 1 173 ? 17.657 -10.019 28.375 1.00 96.44 173 ALA A N 1
ATOM 1230 C CA . ALA A 1 173 ? 18.072 -8.885 27.547 1.00 96.44 173 ALA A CA 1
ATOM 1231 C C . ALA A 1 173 ? 16.965 -7.815 27.490 1.00 96.44 173 ALA A C 1
ATOM 1233 O O . ALA A 1 173 ? 15.843 -8.064 27.924 1.00 96.44 173 ALA A O 1
ATOM 1234 N N . GLU A 1 174 ? 17.272 -6.626 26.971 1.00 96.56 174 GLU A N 1
ATOM 1235 C CA . GLU A 1 174 ? 16.329 -5.502 26.891 1.00 96.56 174 GLU A CA 1
ATOM 1236 C C . GLU A 1 174 ? 15.544 -5.518 25.572 1.00 96.56 174 GLU A C 1
ATOM 1238 O O . GLU A 1 174 ? 16.133 -5.515 24.488 1.00 96.56 174 GLU A O 1
ATOM 1243 N N . SER A 1 175 ? 14.215 -5.533 25.672 1.00 97.44 175 SER A N 1
ATOM 1244 C CA . SER A 1 175 ? 13.300 -5.352 24.540 1.00 97.44 175 SER A CA 1
ATOM 1245 C C . SER A 1 175 ? 13.011 -3.873 24.297 1.00 97.44 175 SER A C 1
ATOM 1247 O O . SER A 1 175 ? 13.205 -3.039 25.177 1.00 97.44 175 SER A O 1
ATOM 1249 N N . ARG A 1 176 ? 12.503 -3.532 23.112 1.00 97.00 176 ARG A N 1
ATOM 1250 C CA . ARG A 1 176 ? 12.158 -2.144 22.761 1.00 97.00 176 ARG A CA 1
ATOM 1251 C C . ARG A 1 176 ? 10.900 -2.051 21.911 1.00 97.00 176 ARG A C 1
ATOM 1253 O O . ARG A 1 176 ? 10.581 -2.988 21.183 1.00 97.00 176 ARG A O 1
ATOM 1260 N N . LEU A 1 177 ? 10.228 -0.905 21.978 1.00 95.50 177 LEU A N 1
ATOM 1261 C CA . LEU A 1 177 ? 9.197 -0.530 21.010 1.00 95.50 177 LEU A CA 1
ATOM 1262 C C . LEU A 1 177 ? 9.847 -0.178 19.660 1.00 95.50 177 LEU A C 1
ATOM 1264 O O . LEU A 1 177 ? 10.996 0.270 19.611 1.00 95.50 177 LEU A O 1
ATOM 1268 N N . GLY A 1 178 ? 9.113 -0.417 18.577 1.00 93.69 178 GLY A N 1
ATOM 1269 C CA . GLY A 1 178 ? 9.576 -0.341 17.194 1.00 93.69 178 GLY A CA 1
ATOM 1270 C C . GLY A 1 178 ? 10.221 -1.633 16.674 1.00 93.69 178 GLY A C 1
ATOM 1271 O O . GLY A 1 178 ? 10.700 -2.486 17.431 1.00 93.69 178 GLY A O 1
ATOM 1272 N N . ILE A 1 179 ? 10.256 -1.766 15.347 1.00 91.56 179 ILE A N 1
ATOM 1273 C CA . ILE A 1 179 ? 10.967 -2.840 14.644 1.00 91.56 179 ILE A CA 1
ATOM 1274 C C . ILE A 1 179 ? 12.311 -2.308 14.168 1.00 91.56 179 ILE A C 1
ATOM 1276 O O . ILE A 1 179 ? 12.384 -1.269 13.515 1.00 91.56 179 ILE A O 1
ATOM 1280 N N . VAL A 1 180 ? 13.381 -3.046 14.457 1.00 78.81 180 VAL A N 1
ATOM 1281 C CA . VAL A 1 180 ? 14.698 -2.747 13.893 1.00 78.81 180 VAL A CA 1
ATOM 1282 C C . VAL A 1 180 ? 15.043 -3.740 12.810 1.00 78.81 180 VAL A C 1
ATOM 1284 O O . VAL A 1 180 ? 15.128 -4.939 13.055 1.00 78.81 180 VAL A O 1
ATOM 1287 N N . SER A 1 181 ? 15.256 -3.193 11.621 1.00 80.06 181 SER A N 1
ATOM 1288 C CA . SER A 1 181 ? 15.600 -3.909 10.401 1.00 80.06 181 SER A CA 1
ATOM 1289 C C . SER A 1 181 ? 16.711 -3.165 9.658 1.00 80.06 181 SER A C 1
ATOM 1291 O O . SER A 1 181 ? 16.914 -1.963 9.852 1.00 80.06 181 SER A O 1
ATOM 1293 N N . SER A 1 182 ? 17.464 -3.888 8.833 1.00 81.31 182 SER A N 1
ATOM 1294 C CA . SER A 1 182 ? 18.456 -3.328 7.911 1.00 81.31 182 SER A CA 1
ATOM 1295 C C . SER A 1 182 ? 17.903 -3.338 6.493 1.00 81.31 182 SER A C 1
ATOM 1297 O O . SER A 1 182 ? 17.241 -4.283 6.103 1.00 81.31 182 SER A O 1
ATOM 1299 N N . ASN A 1 183 ? 18.229 -2.358 5.654 1.00 81.38 183 ASN A N 1
ATOM 1300 C CA . ASN A 1 183 ? 17.820 -2.385 4.240 1.00 81.38 183 ASN A CA 1
ATOM 1301 C C . ASN A 1 183 ? 18.594 -3.400 3.376 1.00 81.38 183 ASN A C 1
ATOM 1303 O O . ASN A 1 183 ? 18.237 -3.644 2.224 1.00 81.38 183 ASN A O 1
ATOM 1307 N N . ARG A 1 184 ? 19.653 -3.992 3.939 1.00 86.06 184 ARG A N 1
ATOM 1308 C CA . ARG A 1 184 ? 20.376 -5.134 3.378 1.00 86.06 184 ARG A CA 1
ATOM 1309 C C . ARG A 1 184 ? 19.981 -6.389 4.132 1.00 86.06 184 ARG A C 1
ATOM 1311 O O . ARG A 1 184 ? 20.125 -6.429 5.354 1.00 86.06 184 ARG A O 1
ATOM 1318 N N . ALA A 1 185 ? 19.526 -7.409 3.420 1.00 90.06 185 ALA A N 1
ATOM 1319 C CA . ALA A 1 185 ? 19.201 -8.703 4.010 1.00 90.06 185 ALA A CA 1
ATOM 1320 C C . ALA A 1 185 ? 19.694 -9.855 3.130 1.00 90.06 185 ALA A C 1
ATOM 1322 O O . ALA A 1 185 ? 20.094 -9.670 1.983 1.00 90.06 185 ALA A O 1
ATOM 1323 N N . ALA A 1 186 ? 19.684 -11.068 3.675 1.00 96.19 186 ALA A N 1
ATOM 1324 C CA . ALA A 1 186 ? 19.966 -12.252 2.879 1.00 96.19 186 ALA A CA 1
ATOM 1325 C C . ALA A 1 186 ? 18.801 -12.535 1.918 1.00 96.19 186 ALA A C 1
ATOM 1327 O O . ALA A 1 186 ? 17.636 -12.392 2.290 1.00 96.19 186 ALA A O 1
ATOM 1328 N N . ALA A 1 187 ? 19.110 -12.992 0.710 1.00 97.44 187 ALA A N 1
ATOM 1329 C CA . ALA A 1 187 ? 18.187 -13.731 -0.136 1.00 97.44 187 ALA A CA 1
ATOM 1330 C C . ALA A 1 187 ? 18.239 -15.212 0.266 1.00 97.44 187 ALA A C 1
ATOM 1332 O O . ALA A 1 187 ? 19.311 -15.821 0.309 1.00 97.44 187 ALA A O 1
ATOM 1333 N N . VAL A 1 188 ? 17.086 -15.808 0.558 1.00 97.12 188 VAL A N 1
ATOM 1334 C CA . VAL A 1 188 ? 16.978 -17.213 0.981 1.00 97.12 188 VAL A CA 1
ATOM 1335 C C . VAL A 1 188 ? 16.185 -18.024 -0.030 1.00 97.12 188 VAL A C 1
ATOM 1337 O O . VAL A 1 188 ? 15.347 -17.489 -0.754 1.00 97.12 188 VAL A O 1
ATOM 1340 N N . ARG A 1 189 ? 16.421 -19.339 -0.064 1.00 96.62 189 ARG A N 1
ATOM 1341 C CA . ARG A 1 189 ? 15.618 -20.246 -0.892 1.00 96.62 189 ARG A CA 1
ATOM 1342 C C . ARG A 1 189 ? 14.183 -20.303 -0.383 1.00 96.62 189 ARG A C 1
ATOM 1344 O O . ARG A 1 189 ? 13.947 -20.609 0.785 1.00 96.62 189 ARG A O 1
ATOM 1351 N N . TYR A 1 190 ? 13.236 -20.095 -1.284 1.00 94.56 190 TYR A N 1
ATOM 1352 C CA . TYR A 1 190 ? 11.835 -20.380 -1.043 1.00 94.56 190 TYR A CA 1
ATOM 1353 C C . TYR A 1 190 ? 11.565 -21.881 -1.233 1.00 94.56 190 TYR A C 1
ATOM 1355 O O . TYR A 1 190 ? 11.989 -22.482 -2.218 1.00 94.56 190 TYR A O 1
ATOM 1363 N N . GLN A 1 191 ? 10.883 -22.497 -0.264 1.00 90.69 191 GLN A N 1
ATOM 1364 C CA . GLN A 1 191 ? 10.609 -23.945 -0.229 1.00 90.69 191 GLN A CA 1
ATOM 1365 C C . GLN A 1 191 ? 9.121 -24.293 -0.405 1.00 90.69 191 GLN A C 1
ATOM 1367 O O . GLN A 1 191 ? 8.733 -25.440 -0.195 1.00 90.69 191 GLN A O 1
ATOM 1372 N N . GLY A 1 192 ? 8.271 -23.311 -0.715 1.00 89.12 192 GLY A N 1
ATOM 1373 C CA . GLY A 1 192 ? 6.837 -23.541 -0.884 1.00 89.12 192 GLY A CA 1
ATOM 1374 C C . GLY A 1 192 ? 6.441 -23.961 -2.301 1.00 89.12 192 GLY A C 1
ATOM 1375 O O . GLY A 1 192 ? 7.259 -24.429 -3.090 1.00 89.12 192 GLY A O 1
ATOM 1376 N N . SER A 1 193 ? 5.148 -23.824 -2.601 1.00 88.12 193 SER A N 1
ATOM 1377 C CA . SER A 1 193 ? 4.586 -24.144 -3.924 1.00 88.12 193 SER A CA 1
ATOM 1378 C C . SER A 1 193 ? 5.024 -23.130 -4.976 1.00 88.12 193 SER A C 1
ATOM 1380 O O . SER A 1 193 ? 5.495 -22.061 -4.622 1.00 88.12 193 SER A O 1
ATOM 1382 N N . ALA A 1 194 ? 4.846 -23.432 -6.265 1.00 87.19 194 ALA A N 1
ATOM 1383 C CA . ALA A 1 194 ? 5.165 -22.475 -7.324 1.00 87.19 194 ALA A CA 1
ATOM 1384 C C . ALA A 1 194 ? 4.536 -21.095 -7.061 1.00 87.19 194 ALA A C 1
ATOM 1386 O O . ALA A 1 194 ? 3.329 -21.037 -6.809 1.00 87.19 194 ALA A O 1
ATOM 1387 N N . PRO A 1 195 ? 5.336 -20.010 -7.099 1.00 88.88 195 PRO A N 1
ATOM 1388 C CA . PRO A 1 195 ? 4.825 -18.657 -6.976 1.00 88.88 195 PRO A CA 1
ATOM 1389 C C . PRO A 1 195 ? 3.744 -18.404 -8.019 1.00 88.88 195 PRO A C 1
ATOM 1391 O O . PRO A 1 195 ? 3.876 -18.783 -9.186 1.00 88.88 195 PRO A O 1
ATOM 1394 N N . VAL A 1 196 ? 2.665 -17.765 -7.584 1.00 87.81 196 VAL A N 1
ATOM 1395 C CA . VAL A 1 196 ? 1.609 -17.317 -8.478 1.00 87.81 196 VAL A CA 1
ATOM 1396 C C . VAL A 1 196 ? 2.181 -16.192 -9.327 1.00 87.81 196 VAL A C 1
ATOM 1398 O O . VAL A 1 196 ? 2.653 -15.175 -8.817 1.00 87.81 196 VAL A O 1
ATOM 1401 N N . VAL A 1 197 ? 2.129 -16.388 -10.637 1.00 80.19 197 VAL A N 1
ATOM 1402 C CA . VAL A 1 197 ? 2.348 -15.321 -11.604 1.00 80.19 197 VAL A CA 1
ATOM 1403 C C . VAL A 1 197 ? 1.002 -14.627 -11.750 1.00 80.19 197 VAL A C 1
ATOM 1405 O O . VAL A 1 197 ? 0.019 -15.273 -12.120 1.00 80.19 197 VAL A O 1
ATOM 1408 N N . ALA A 1 198 ? 0.924 -13.346 -11.384 1.00 68.88 198 ALA A N 1
ATOM 1409 C CA . ALA A 1 198 ? -0.262 -12.558 -11.700 1.00 68.88 198 ALA A CA 1
ATOM 1410 C C . ALA A 1 198 ? -0.493 -12.641 -13.214 1.00 68.88 198 ALA A C 1
ATOM 1412 O O . ALA A 1 198 ? 0.478 -12.663 -13.971 1.00 68.88 198 ALA A O 1
ATOM 1413 N N . ALA A 1 199 ? -1.748 -12.732 -13.657 1.00 55.19 199 ALA A N 1
ATOM 1414 C CA . ALA A 1 199 ? -2.067 -12.668 -15.077 1.00 55.19 199 ALA A CA 1
ATOM 1415 C C . ALA A 1 199 ? -1.691 -11.269 -15.588 1.00 55.19 199 ALA A C 1
ATOM 1417 O O . ALA A 1 199 ? -2.498 -10.352 -15.565 1.00 55.19 199 ALA A O 1
ATOM 1418 N N . GLY A 1 200 ? -0.425 -11.086 -15.951 1.00 49.12 200 GLY A N 1
ATOM 1419 C CA . GLY A 1 200 ? 0.052 -9.893 -16.612 1.00 49.12 200 GLY A CA 1
ATOM 1420 C C . GLY A 1 200 ? -0.309 -10.022 -18.076 1.00 49.12 200 GLY A C 1
ATOM 1421 O O . GLY A 1 200 ? 0.311 -10.805 -18.800 1.00 49.12 200 GLY A O 1
ATOM 1422 N N . GLU A 1 201 ? -1.296 -9.254 -18.519 1.00 44.84 201 GLU A N 1
ATOM 1423 C CA . GLU A 1 201 ? -1.243 -8.771 -19.888 1.00 44.84 201 GLU A CA 1
ATOM 1424 C C . GLU A 1 201 ? 0.084 -8.014 -20.011 1.00 44.84 201 GLU A C 1
ATOM 1426 O O . GLU A 1 201 ? 0.415 -7.158 -19.191 1.00 44.84 201 GLU A O 1
ATOM 1431 N N . THR A 1 202 ? 0.929 -8.420 -20.958 1.00 46.00 202 THR A N 1
ATOM 1432 C CA . THR A 1 202 ? 2.135 -7.657 -21.288 1.00 46.00 202 THR A CA 1
ATOM 1433 C C . THR A 1 202 ? 1.718 -6.213 -21.517 1.00 46.00 202 THR A C 1
ATOM 1435 O O . THR A 1 202 ? 0.794 -6.019 -22.310 1.00 46.00 202 THR A O 1
ATOM 1438 N N . LYS A 1 203 ? 2.394 -5.240 -20.879 1.00 52.06 203 LYS A N 1
ATOM 1439 C CA . LYS A 1 203 ? 2.249 -3.809 -21.190 1.00 52.06 203 LYS A CA 1
ATOM 1440 C C . LYS A 1 203 ? 2.128 -3.691 -22.702 1.00 52.06 203 LYS A C 1
ATOM 1442 O O . LYS A 1 203 ? 3.054 -4.126 -23.391 1.00 52.06 203 LYS A O 1
ATOM 1447 N N . ALA A 1 204 ? 0.960 -3.283 -23.205 1.00 38.94 204 ALA A N 1
ATOM 1448 C CA . ALA A 1 204 ? 0.675 -3.349 -24.632 1.00 38.94 204 ALA A CA 1
ATOM 1449 C C . ALA A 1 204 ? 1.812 -2.623 -25.360 1.00 38.94 204 ALA A C 1
ATOM 1451 O O . ALA A 1 204 ? 1.971 -1.414 -25.223 1.00 38.94 204 ALA A O 1
ATOM 1452 N N . ALA A 1 205 ? 2.657 -3.383 -26.063 1.00 36.56 205 ALA A N 1
ATOM 1453 C CA . ALA A 1 205 ? 3.893 -2.877 -26.662 1.00 36.56 205 ALA A CA 1
ATOM 1454 C C . ALA A 1 205 ? 3.629 -1.926 -27.841 1.00 36.56 205 ALA A C 1
ATOM 1456 O O . ALA A 1 205 ? 4.560 -1.455 -28.484 1.00 36.56 205 ALA A O 1
ATOM 1457 N N . ASP A 1 206 ? 2.359 -1.652 -28.124 1.00 33.41 206 ASP A N 1
ATOM 1458 C CA . ASP A 1 206 ? 1.910 -0.802 -29.200 1.00 33.41 206 ASP A CA 1
ATOM 1459 C C . ASP A 1 206 ? 0.966 0.239 -28.595 1.00 33.41 206 ASP A C 1
ATOM 1461 O O . ASP A 1 206 ? -0.075 -0.102 -28.030 1.00 33.41 206 ASP A O 1
ATOM 1465 N N . GLY A 1 207 ? 1.322 1.519 -28.710 1.00 33.22 207 GLY A N 1
ATOM 1466 C CA . GLY A 1 207 ? 0.488 2.671 -28.347 1.00 33.22 207 GLY A CA 1
ATOM 1467 C C . GLY A 1 207 ? -0.751 2.822 -29.239 1.00 33.22 207 GLY A C 1
ATOM 1468 O O . GLY A 1 207 ? -1.122 3.930 -29.619 1.00 33.22 207 GLY A O 1
ATOM 1469 N N . ARG A 1 208 ? -1.383 1.709 -29.607 1.00 32.66 208 ARG A N 1
ATOM 1470 C CA . ARG A 1 208 ? -2.648 1.611 -30.323 1.00 32.66 208 ARG A CA 1
ATOM 1471 C C . ARG A 1 208 ? -3.532 0.600 -29.610 1.00 32.66 208 ARG A C 1
ATOM 1473 O O . ARG A 1 208 ? -3.774 -0.502 -30.094 1.00 32.66 208 ARG A O 1
ATOM 1480 N N . LEU A 1 209 ? -4.087 1.032 -28.481 1.00 34.12 209 LEU A N 1
ATOM 1481 C CA . LEU A 1 209 ? -5.442 0.618 -28.150 1.00 34.12 209 LEU A CA 1
ATOM 1482 C C . LEU A 1 209 ? -6.315 1.130 -29.299 1.00 34.12 209 LEU A C 1
ATOM 1484 O O . LEU A 1 209 ? -6.409 2.332 -29.543 1.00 34.12 209 LEU A O 1
ATOM 1488 N N . THR A 1 210 ? -6.828 0.208 -30.109 1.00 29.97 210 THR A N 1
ATOM 1489 C CA . THR A 1 210 ? -7.730 0.528 -31.215 1.00 29.97 210 THR A CA 1
ATOM 1490 C C . THR A 1 210 ? -8.898 1.362 -30.684 1.00 29.97 210 THR A C 1
ATOM 1492 O O . THR A 1 210 ? -9.564 0.898 -29.756 1.00 29.97 210 THR A O 1
ATOM 1495 N N . PRO A 1 211 ? -9.183 2.544 -31.263 1.00 30.30 211 PRO A N 1
ATOM 1496 C CA . PRO A 1 211 ? -10.411 3.267 -30.959 1.00 30.30 211 PRO A CA 1
ATOM 1497 C C . PRO A 1 211 ? -11.619 2.369 -31.264 1.00 30.30 211 PRO A C 1
ATOM 1499 O O . PRO A 1 211 ? -11.521 1.510 -32.153 1.00 30.30 211 PRO A O 1
ATOM 1502 N N . PRO A 1 212 ? -12.771 2.563 -30.599 1.00 27.75 212 PRO A N 1
ATOM 1503 C CA . PRO A 1 212 ? -13.998 1.904 -31.016 1.00 27.75 212 PRO A CA 1
ATOM 1504 C C . PRO A 1 212 ? -14.267 2.207 -32.497 1.00 27.75 212 PRO A C 1
ATOM 1506 O O . PRO A 1 212 ? -14.175 3.343 -32.959 1.00 27.75 212 PRO A O 1
ATOM 1509 N N . SER A 1 213 ? -14.538 1.137 -33.242 1.00 32.16 213 SER A N 1
ATOM 1510 C CA . SER A 1 213 ? -14.752 1.115 -34.688 1.00 32.16 213 SER A CA 1
ATOM 1511 C C . SER A 1 213 ? -15.733 2.193 -35.160 1.00 32.16 213 SER A C 1
ATOM 1513 O O . SER A 1 213 ? -16.917 2.133 -34.835 1.00 32.16 213 SER A O 1
ATOM 1515 N N . ALA A 1 214 ? -15.272 3.085 -36.038 1.00 29.44 214 ALA A N 1
ATOM 1516 C CA . ALA A 1 214 ? -16.128 3.836 -36.948 1.00 29.44 214 ALA A CA 1
ATOM 1517 C C . ALA A 1 214 ? -15.591 3.692 -38.382 1.00 29.44 214 ALA A C 1
ATOM 1519 O O . ALA A 1 214 ? -14.407 3.904 -38.641 1.00 29.44 214 ALA A O 1
ATOM 1520 N N . ASP A 1 215 ? -16.475 3.265 -39.283 1.00 35.62 215 ASP A N 1
ATOM 1521 C CA . ASP A 1 215 ? -16.278 3.141 -40.727 1.00 35.62 215 ASP A CA 1
ATOM 1522 C C . ASP A 1 215 ? -15.593 4.370 -41.356 1.00 35.62 215 ASP A C 1
ATOM 1524 O O . ASP A 1 215 ? -16.144 5.461 -41.284 1.00 35.62 215 ASP A O 1
ATOM 1528 N N . GLU A 1 216 ? -14.458 4.184 -42.048 1.00 31.38 216 GLU A N 1
ATOM 1529 C CA . GLU A 1 216 ? -14.186 4.712 -43.403 1.00 31.38 216 GLU A CA 1
ATOM 1530 C C . GLU A 1 216 ? -12.796 4.281 -43.925 1.00 31.38 216 GLU A C 1
ATOM 1532 O O . GLU A 1 216 ? -11.829 4.104 -43.188 1.00 31.38 216 GLU A O 1
ATOM 1537 N N . ARG A 1 217 ? -12.709 4.032 -45.238 1.00 28.56 217 ARG A N 1
ATOM 1538 C CA . ARG A 1 217 ? -11.586 3.381 -45.941 1.00 28.56 217 ARG A CA 1
ATOM 1539 C C . ARG A 1 217 ? -10.511 4.357 -46.464 1.00 28.56 217 ARG A C 1
ATOM 1541 O O . ARG A 1 217 ? -10.856 5.293 -47.173 1.00 28.56 217 ARG A O 1
ATOM 1548 N N . ALA A 1 218 ? -9.252 3.890 -46.357 1.00 26.92 218 ALA A N 1
ATOM 1549 C CA . ALA A 1 218 ? -8.093 4.013 -47.281 1.00 26.92 218 ALA A CA 1
ATOM 1550 C C . ALA A 1 218 ? -7.202 5.287 -47.263 1.00 26.92 218 ALA A C 1
ATOM 1552 O O . ALA A 1 218 ? -7.701 6.368 -46.972 1.00 26.92 218 ALA A O 1
ATOM 1553 N N . PRO A 1 219 ? -5.939 5.225 -47.768 1.00 30.23 219 PRO A N 1
ATOM 1554 C CA . PRO A 1 219 ? -4.910 4.168 -47.684 1.00 30.23 219 PRO A CA 1
ATOM 1555 C C . PRO A 1 219 ? -3.559 4.658 -47.077 1.00 30.23 219 PRO A C 1
ATOM 1557 O O . PRO A 1 219 ? -3.313 5.852 -46.937 1.00 30.23 219 PRO A O 1
ATOM 1560 N N . GLU A 1 220 ? -2.675 3.701 -46.758 1.00 31.06 220 GLU A N 1
ATOM 1561 C CA . GLU A 1 220 ? -1.311 3.869 -46.206 1.00 31.06 220 GLU A CA 1
ATOM 1562 C C . GLU A 1 220 ? -0.336 4.725 -47.043 1.00 31.06 220 GLU A C 1
ATOM 1564 O O . GLU A 1 220 ? -0.479 4.836 -48.266 1.00 31.06 220 GLU A O 1
ATOM 1569 N N . PRO A 1 221 ? 0.757 5.197 -46.399 1.00 27.48 221 PRO A N 1
ATOM 1570 C CA . PRO A 1 221 ? 2.075 4.708 -46.825 1.00 27.48 221 PRO A CA 1
ATOM 1571 C C . PRO A 1 221 ? 3.093 4.398 -45.697 1.00 27.48 221 PRO A C 1
ATOM 1573 O O . PRO A 1 221 ? 3.337 5.201 -44.803 1.00 27.48 221 PRO A O 1
ATOM 1576 N N . SER A 1 222 ? 3.709 3.219 -45.843 1.00 27.05 222 SER A N 1
ATOM 1577 C CA . SER A 1 222 ? 5.115 2.795 -45.663 1.00 27.05 222 SER A CA 1
ATOM 1578 C C . SER A 1 222 ? 6.091 3.462 -44.667 1.00 27.05 222 SER A C 1
ATOM 1580 O O . SER A 1 222 ? 6.434 4.635 -44.793 1.00 27.05 222 SER A O 1
ATOM 1582 N N . ASP A 1 223 ? 6.741 2.556 -43.923 1.00 27.73 223 ASP A N 1
ATOM 1583 C CA . ASP A 1 223 ? 8.175 2.477 -43.577 1.00 27.73 223 ASP A CA 1
ATOM 1584 C C . ASP A 1 223 ? 8.793 3.492 -42.598 1.00 27.73 223 ASP A C 1
ATOM 1586 O O . ASP A 1 223 ? 9.041 4.649 -42.943 1.00 27.73 223 ASP A O 1
ATOM 1590 N N . ARG A 1 224 ? 9.214 2.974 -41.428 1.00 27.27 224 ARG A N 1
ATOM 1591 C CA . ARG A 1 224 ? 10.592 3.068 -40.893 1.00 27.27 224 ARG A CA 1
ATOM 1592 C C . ARG A 1 224 ? 10.771 2.239 -39.606 1.00 27.27 224 ARG A C 1
ATOM 1594 O O . ARG A 1 224 ? 10.062 2.449 -38.633 1.00 27.27 224 ARG A O 1
ATOM 1601 N N . SER A 1 225 ? 11.741 1.316 -39.666 1.00 27.50 225 SER A N 1
ATOM 1602 C CA . SER A 1 225 ? 12.738 0.911 -38.642 1.00 27.50 225 SER A CA 1
ATOM 1603 C C . SER A 1 225 ? 12.541 1.443 -37.210 1.00 27.50 225 SER A C 1
ATOM 1605 O O . SER A 1 225 ? 12.449 2.651 -37.039 1.00 27.50 225 SER A O 1
ATOM 1607 N N . GLY A 1 226 ? 12.604 0.670 -36.127 1.00 30.91 226 GLY A N 1
ATOM 1608 C CA . GLY A 1 226 ? 13.356 -0.558 -35.873 1.00 30.91 226 GLY A CA 1
ATOM 1609 C C . GLY A 1 226 ? 14.063 -0.401 -34.518 1.00 30.91 226 GLY A C 1
ATOM 1610 O O . GLY A 1 226 ? 15.145 0.171 -34.468 1.00 30.91 226 GLY A O 1
ATOM 1611 N N . GLU A 1 227 ? 13.442 -0.897 -33.446 1.00 27.95 227 GLU A N 1
ATOM 1612 C CA . GLU A 1 227 ? 13.995 -1.005 -32.085 1.00 27.95 227 GLU A CA 1
ATOM 1613 C C . GLU A 1 227 ? 13.751 -2.437 -31.575 1.00 27.95 227 GLU A C 1
ATOM 1615 O O . GLU A 1 227 ? 12.689 -3.002 -31.860 1.00 27.95 227 GLU A O 1
ATOM 1620 N N . PRO A 1 228 ? 14.707 -3.075 -30.874 1.00 31.16 228 PRO A N 1
ATOM 1621 C CA . PRO A 1 228 ? 14.551 -4.459 -30.462 1.00 31.16 228 PRO A CA 1
ATOM 1622 C C . PRO A 1 228 ? 13.681 -4.527 -29.205 1.00 31.16 228 PRO A C 1
ATOM 1624 O O . PRO A 1 228 ? 14.115 -4.221 -28.096 1.00 31.16 228 PRO A O 1
ATOM 1627 N N . ALA A 1 229 ? 12.438 -4.963 -29.395 1.00 30.89 229 ALA A N 1
ATOM 1628 C CA . ALA A 1 229 ? 11.603 -5.485 -28.329 1.00 30.89 229 ALA A CA 1
ATOM 1629 C C . ALA A 1 229 ? 12.304 -6.673 -27.650 1.00 30.89 229 ALA A C 1
ATOM 1631 O O . ALA A 1 229 ? 12.918 -7.504 -28.322 1.00 30.89 229 ALA A O 1
ATOM 1632 N N . GLY A 1 230 ? 12.186 -6.739 -26.321 1.00 34.84 230 GLY A N 1
ATOM 1633 C CA . GLY A 1 230 ? 12.762 -7.778 -25.471 1.00 34.84 230 GLY A CA 1
ATOM 1634 C C . GLY A 1 230 ? 12.574 -9.178 -26.048 1.00 34.84 230 GLY A C 1
ATOM 1635 O O . GLY A 1 230 ? 11.454 -9.674 -26.201 1.00 34.84 230 GLY A O 1
ATOM 1636 N N . GLU A 1 231 ? 13.696 -9.803 -26.383 1.00 28.11 231 GLU A N 1
ATOM 1637 C CA . GLU A 1 231 ? 13.723 -11.133 -26.956 1.00 28.11 231 GLU A CA 1
ATOM 1638 C C . GLU A 1 231 ? 13.311 -12.147 -25.882 1.00 28.11 231 GLU A C 1
ATOM 1640 O O . GLU A 1 231 ? 13.916 -12.263 -24.814 1.00 28.11 231 GLU A O 1
ATOM 1645 N N . ARG A 1 232 ? 12.211 -12.856 -26.155 1.00 35.38 232 ARG A N 1
ATOM 1646 C CA . ARG A 1 232 ? 11.757 -14.002 -25.362 1.00 35.38 232 ARG A CA 1
ATOM 1647 C C . ARG A 1 232 ? 12.887 -15.021 -25.246 1.00 35.38 232 ARG A C 1
ATOM 1649 O O . ARG A 1 232 ? 13.566 -15.291 -26.228 1.00 35.38 232 ARG A O 1
ATOM 1656 N N . ALA A 1 233 ? 12.993 -15.640 -24.070 1.00 37.12 233 ALA A N 1
ATOM 1657 C CA . ALA A 1 233 ? 13.934 -16.705 -23.735 1.00 37.12 233 ALA A CA 1
ATOM 1658 C C . ALA A 1 233 ? 13.922 -17.864 -24.754 1.00 37.12 233 ALA A C 1
ATOM 1660 O O . ALA A 1 233 ? 13.209 -18.858 -24.603 1.00 37.12 233 ALA A O 1
ATOM 1661 N N . GLY A 1 234 ? 14.735 -17.733 -25.799 1.00 30.25 234 GLY A N 1
ATOM 1662 C CA . GLY A 1 234 ? 15.235 -18.833 -26.601 1.00 30.25 234 GLY A CA 1
ATOM 1663 C C . GLY A 1 234 ? 16.461 -19.410 -25.908 1.00 30.25 234 GLY A C 1
ATOM 1664 O O . GLY A 1 234 ? 17.356 -18.682 -25.491 1.00 30.25 234 GLY A O 1
ATOM 1665 N N . THR A 1 235 ? 16.498 -20.728 -25.746 1.00 40.47 235 THR A N 1
ATOM 1666 C CA . THR A 1 235 ? 17.667 -21.448 -25.236 1.00 40.47 235 THR A CA 1
ATOM 1667 C C . THR A 1 235 ? 18.731 -21.481 -26.338 1.00 40.47 235 THR A C 1
ATOM 1669 O O . THR A 1 235 ? 18.876 -22.483 -27.037 1.00 40.47 235 THR A O 1
ATOM 1672 N N . GLU A 1 236 ? 19.444 -20.374 -26.560 1.00 39.12 236 GLU A N 1
ATOM 1673 C CA . GLU A 1 236 ? 20.659 -20.425 -27.374 1.00 39.12 236 GLU A CA 1
ATOM 1674 C C . GLU A 1 236 ? 21.744 -21.217 -26.621 1.00 39.12 236 GLU A C 1
ATOM 1676 O O . GLU A 1 236 ? 21.898 -21.058 -25.405 1.00 39.12 236 GLU A O 1
ATOM 1681 N N . PRO A 1 237 ? 22.491 -22.108 -27.301 1.00 47.03 237 PRO A N 1
ATOM 1682 C CA . PRO A 1 237 ? 23.602 -22.806 -26.677 1.00 47.03 237 PRO A CA 1
ATOM 1683 C C . PRO A 1 237 ? 24.647 -21.789 -26.214 1.00 47.03 237 PRO A C 1
ATOM 1685 O O . PRO A 1 237 ? 25.095 -20.961 -27.005 1.00 47.03 237 PRO A O 1
ATOM 1688 N N . ALA A 1 238 ? 25.059 -21.889 -24.948 1.00 53.53 238 ALA A N 1
ATOM 1689 C CA . ALA A 1 238 ? 26.113 -21.054 -24.390 1.00 53.53 238 ALA A CA 1
ATOM 1690 C C . ALA A 1 238 ? 27.352 -21.069 -25.301 1.00 53.53 238 ALA A C 1
ATOM 1692 O O . ALA A 1 238 ? 27.885 -22.133 -25.634 1.00 53.53 238 ALA A O 1
ATOM 1693 N N . VAL A 1 239 ? 27.808 -19.880 -25.700 1.00 59.03 239 VAL A N 1
ATOM 1694 C CA . VAL A 1 239 ? 29.090 -19.705 -26.386 1.00 59.03 239 VAL A CA 1
ATOM 1695 C C . VAL A 1 239 ? 30.186 -20.295 -25.490 1.00 59.03 239 VAL A C 1
ATOM 1697 O O . VAL A 1 239 ? 30.143 -20.171 -24.264 1.00 59.03 239 VAL A O 1
ATOM 1700 N N . ALA A 1 240 ? 31.155 -20.998 -26.080 1.00 67.88 240 ALA A N 1
ATOM 1701 C CA . ALA A 1 240 ? 32.252 -21.584 -25.315 1.00 67.88 240 ALA A CA 1
ATOM 1702 C C . ALA A 1 240 ? 32.954 -20.499 -24.473 1.00 67.88 240 ALA A C 1
ATOM 1704 O O . ALA A 1 240 ? 33.388 -19.486 -25.016 1.00 67.88 240 ALA A O 1
ATOM 1705 N N . GLY A 1 241 ? 33.056 -20.717 -23.157 1.00 81.00 241 GLY A N 1
ATOM 1706 C CA . GLY A 1 241 ? 33.606 -19.735 -22.210 1.00 81.00 241 GLY A CA 1
ATOM 1707 C C . GLY A 1 241 ? 32.574 -18.809 -21.550 1.00 81.00 241 GLY A C 1
ATOM 1708 O O . GLY A 1 241 ? 32.966 -17.883 -20.843 1.00 81.00 241 GLY A O 1
ATOM 1709 N N . THR A 1 242 ? 31.274 -19.048 -21.745 1.00 90.81 242 THR A N 1
ATOM 1710 C CA . THR A 1 242 ? 30.193 -18.320 -21.063 1.00 90.81 242 THR A CA 1
ATOM 1711 C C . THR A 1 242 ? 29.568 -19.162 -19.949 1.00 90.81 242 THR A C 1
ATOM 1713 O O . THR A 1 242 ? 29.209 -20.326 -20.150 1.00 90.81 242 THR A O 1
ATOM 1716 N N . SER A 1 243 ? 29.405 -18.557 -18.776 1.00 93.75 243 SER A N 1
ATOM 1717 C CA . SER A 1 243 ? 28.578 -19.065 -17.680 1.00 93.75 243 SER A CA 1
ATOM 1718 C C . SER A 1 243 ? 27.299 -18.237 -17.600 1.00 93.75 243 SER A C 1
ATOM 1720 O O . SER A 1 243 ? 27.336 -17.025 -17.787 1.00 93.75 243 SER A O 1
ATOM 1722 N N . CYS A 1 244 ? 26.170 -18.874 -17.315 1.00 95.88 244 CYS A N 1
ATOM 1723 C CA . CYS A 1 244 ? 24.902 -18.201 -17.066 1.00 95.88 244 CYS A CA 1
ATOM 1724 C C . CYS A 1 244 ? 24.321 -18.662 -15.733 1.00 95.88 244 CYS A C 1
ATOM 1726 O O . CYS A 1 244 ? 24.314 -19.856 -15.442 1.00 95.88 244 CYS A O 1
ATOM 1728 N N . VAL A 1 245 ? 23.772 -17.740 -14.951 1.00 97.12 245 VAL A N 1
ATOM 1729 C CA . VAL A 1 245 ? 22.982 -18.048 -13.759 1.00 97.12 245 VAL A CA 1
ATOM 1730 C C . VAL A 1 245 ? 21.517 -17.745 -14.037 1.00 97.12 245 VAL A C 1
ATOM 1732 O O . VAL A 1 245 ? 21.171 -16.666 -14.521 1.00 97.12 245 VAL A O 1
ATOM 1735 N N . THR A 1 246 ? 20.659 -18.712 -13.732 1.00 98.00 246 THR A N 1
ATOM 1736 C CA . THR A 1 246 ? 19.208 -18.636 -13.911 1.00 98.00 246 THR A CA 1
ATOM 1737 C C . THR A 1 246 ? 18.496 -18.905 -12.593 1.00 98.00 246 THR A C 1
ATOM 1739 O O . THR A 1 246 ? 19.019 -19.605 -11.722 1.00 98.00 246 THR A O 1
ATOM 1742 N N . GLY A 1 247 ? 17.310 -18.329 -12.422 1.00 97.31 247 GLY A N 1
ATOM 1743 C CA . GLY A 1 247 ? 16.497 -18.522 -11.225 1.00 97.31 247 GLY A CA 1
ATOM 1744 C C . GLY A 1 247 ? 15.233 -17.680 -11.249 1.00 97.31 247 GLY A C 1
ATOM 1745 O O . GLY A 1 247 ? 14.865 -17.126 -12.287 1.00 97.31 247 GLY A O 1
ATOM 1746 N N . SER A 1 248 ? 14.580 -17.556 -10.094 1.00 97.25 248 SER A N 1
ATOM 1747 C CA . SER A 1 248 ? 13.522 -16.565 -9.896 1.00 97.25 248 SER A CA 1
ATOM 1748 C C . SER A 1 248 ? 13.639 -15.822 -8.570 1.00 97.25 248 SER A C 1
ATOM 1750 O O . SER A 1 248 ? 14.163 -16.352 -7.585 1.00 97.25 248 SER A O 1
ATOM 1752 N N . TRP A 1 249 ? 13.139 -14.590 -8.561 1.00 97.75 249 TRP A N 1
ATOM 1753 C CA . TRP A 1 249 ? 12.947 -13.761 -7.377 1.00 97.75 249 TRP A CA 1
ATOM 1754 C C . TRP A 1 249 ? 11.458 -13.662 -7.065 1.00 97.75 249 TRP A C 1
ATOM 1756 O O . TRP A 1 249 ? 10.631 -13.505 -7.964 1.00 97.75 249 TRP A O 1
ATOM 1766 N N . ASN A 1 250 ? 11.112 -13.811 -5.792 1.00 97.19 250 ASN A N 1
ATOM 1767 C CA . ASN A 1 250 ? 9.734 -13.954 -5.342 1.00 97.19 250 ASN A CA 1
ATOM 1768 C C . ASN A 1 250 ? 9.580 -13.335 -3.955 1.00 97.19 250 ASN A C 1
ATOM 1770 O O . ASN A 1 250 ? 10.556 -13.093 -3.247 1.00 97.19 250 ASN A O 1
ATOM 1774 N N . PHE A 1 251 ? 8.340 -13.159 -3.533 1.00 96.88 251 PHE A N 1
ATOM 1775 C CA . PHE A 1 251 ? 7.990 -12.790 -2.167 1.00 96.88 251 PHE A CA 1
ATOM 1776 C C . PHE A 1 251 ? 6.711 -13.519 -1.763 1.00 96.88 251 PHE A C 1
ATOM 1778 O O . PHE A 1 251 ? 6.042 -14.139 -2.591 1.00 96.88 251 PHE A O 1
ATOM 1785 N N . VAL A 1 252 ? 6.375 -13.471 -0.481 1.00 96.38 252 VAL A N 1
ATOM 1786 C CA . VAL A 1 252 ? 5.108 -13.993 0.033 1.00 96.38 252 VAL A CA 1
ATOM 1787 C C . VAL A 1 252 ? 4.282 -12.803 0.493 1.00 96.38 252 VAL A C 1
ATOM 1789 O O . VAL A 1 252 ? 4.769 -11.999 1.277 1.00 96.38 252 VAL A O 1
ATOM 1792 N N . ASP A 1 253 ? 3.059 -12.657 -0.006 1.00 95.00 253 ASP A N 1
ATOM 1793 C CA . ASP A 1 253 ? 2.191 -11.550 0.396 1.00 95.00 253 ASP A CA 1
ATOM 1794 C C . ASP A 1 253 ? 1.621 -11.744 1.814 1.00 95.00 253 ASP A C 1
ATOM 1796 O O . ASP A 1 253 ? 1.771 -12.795 2.441 1.00 95.00 253 ASP A O 1
ATOM 1800 N N . HIS A 1 254 ? 0.922 -10.731 2.324 1.00 93.50 254 HIS A N 1
ATOM 1801 C CA . HIS A 1 254 ? 0.295 -10.759 3.650 1.00 93.50 254 HIS A CA 1
ATOM 1802 C C . HIS A 1 254 ? -0.782 -11.849 3.814 1.00 93.50 254 HIS A C 1
ATOM 1804 O O . HIS A 1 254 ? -1.157 -12.183 4.937 1.00 93.50 254 HIS A O 1
ATOM 1810 N N . LYS A 1 255 ? -1.272 -12.440 2.716 1.00 92.81 255 LYS A N 1
ATOM 1811 C CA . LYS A 1 255 ? -2.218 -13.569 2.718 1.00 92.81 255 LYS A CA 1
ATOM 1812 C C . LYS A 1 255 ? -1.498 -14.921 2.695 1.00 92.81 255 LYS A C 1
ATOM 1814 O O . LYS A 1 255 ? -2.153 -15.962 2.693 1.00 92.81 255 LYS A O 1
ATOM 1819 N N . GLY A 1 256 ? -0.165 -14.922 2.685 1.00 93.62 256 GLY A N 1
ATOM 1820 C CA . GLY A 1 256 ? 0.662 -16.120 2.600 1.00 93.62 256 GLY A CA 1
ATOM 1821 C C . GLY A 1 256 ? 0.783 -16.700 1.196 1.00 93.62 256 GLY A C 1
ATOM 1822 O O . GLY A 1 256 ? 1.217 -17.845 1.044 1.00 93.62 256 GLY A O 1
ATOM 1823 N N . VAL A 1 257 ? 0.396 -15.946 0.167 1.00 94.38 257 VAL A N 1
ATOM 1824 C CA . VAL A 1 257 ? 0.499 -16.369 -1.229 1.00 94.38 257 VAL A CA 1
ATOM 1825 C C . VAL A 1 257 ? 1.872 -15.974 -1.755 1.00 94.38 257 VAL A C 1
ATOM 1827 O O . VAL A 1 257 ? 2.235 -14.800 -1.754 1.00 94.38 257 VAL A O 1
ATOM 1830 N N . ALA A 1 258 ? 2.645 -16.955 -2.222 1.00 95.12 258 ALA A N 1
ATOM 1831 C CA . ALA A 1 258 ? 3.886 -16.665 -2.927 1.00 95.12 258 ALA A CA 1
ATOM 1832 C C . ALA A 1 258 ? 3.593 -16.051 -4.293 1.00 95.12 258 ALA A C 1
ATOM 1834 O O . ALA A 1 258 ? 2.760 -16.562 -5.043 1.00 95.12 258 ALA A O 1
ATOM 1835 N N . ARG A 1 259 ? 4.306 -14.980 -4.619 1.00 94.94 259 ARG A N 1
ATOM 1836 C CA . ARG A 1 259 ? 4.154 -14.195 -5.839 1.00 94.94 259 ARG A CA 1
ATOM 1837 C C . ARG A 1 259 ? 5.502 -14.003 -6.508 1.00 94.94 259 ARG A C 1
ATOM 1839 O O . ARG A 1 259 ? 6.520 -13.831 -5.835 1.00 94.94 259 ARG A O 1
ATOM 1846 N N . ALA A 1 260 ? 5.487 -14.033 -7.833 1.00 94.00 260 ALA A N 1
ATOM 1847 C CA . ALA A 1 260 ? 6.626 -13.604 -8.628 1.00 94.00 260 ALA A CA 1
ATOM 1848 C C . ALA A 1 260 ? 6.932 -12.126 -8.345 1.00 94.00 260 ALA A C 1
ATOM 1850 O O . ALA A 1 260 ? 6.010 -11.315 -8.280 1.00 94.00 260 ALA A O 1
ATOM 1851 N N . ALA A 1 261 ? 8.211 -11.797 -8.180 1.00 94.81 261 ALA A N 1
ATOM 1852 C CA . ALA A 1 261 ? 8.668 -10.427 -7.994 1.00 94.81 261 ALA A CA 1
ATOM 1853 C C . ALA A 1 261 ? 9.196 -9.898 -9.338 1.00 94.81 261 ALA A C 1
ATOM 1855 O O . ALA A 1 261 ? 10.217 -10.378 -9.847 1.00 94.81 261 ALA A O 1
ATOM 1856 N N . ARG A 1 262 ? 8.468 -8.971 -9.960 1.00 94.25 262 ARG A N 1
ATOM 1857 C CA . ARG A 1 262 ? 8.603 -8.579 -11.369 1.00 94.25 262 ARG A CA 1
ATOM 1858 C C . ARG A 1 262 ? 9.435 -7.319 -11.507 1.00 94.25 262 ARG A C 1
ATOM 1860 O O . ARG A 1 262 ? 9.300 -6.396 -10.717 1.00 94.25 262 ARG A O 1
ATOM 1867 N N . GLN A 1 263 ? 10.260 -7.263 -12.548 1.00 95.00 263 GLN A N 1
ATOM 1868 C CA . GLN A 1 263 ? 11.058 -6.086 -12.898 1.00 95.00 263 GLN A CA 1
ATOM 1869 C C . GLN A 1 263 ? 11.983 -5.609 -11.770 1.00 95.00 263 GLN A C 1
ATOM 1871 O O . GLN A 1 263 ? 12.269 -4.423 -11.669 1.00 95.00 263 GLN A O 1
ATOM 1876 N N . TRP A 1 264 ? 12.475 -6.528 -10.943 1.00 97.75 264 TRP A N 1
ATOM 1877 C CA . TRP A 1 264 ? 13.533 -6.254 -9.975 1.00 97.75 264 TRP A CA 1
ATOM 1878 C C . TRP A 1 264 ? 14.879 -6.261 -10.673 1.00 97.75 264 TRP A C 1
ATOM 1880 O O . TRP A 1 264 ? 15.139 -7.170 -11.464 1.00 97.75 264 TRP A O 1
ATOM 1890 N N . GLN A 1 265 ? 15.769 -5.331 -10.338 1.00 98.38 265 GLN A N 1
ATOM 1891 C CA . GLN A 1 265 ? 17.149 -5.446 -10.784 1.00 98.38 265 GLN A CA 1
ATOM 1892 C C . GLN A 1 265 ? 17.826 -6.643 -10.111 1.00 98.38 265 GLN A C 1
ATOM 1894 O O . GLN A 1 265 ? 17.766 -6.825 -8.895 1.00 98.38 265 GLN A O 1
ATOM 1899 N N . VAL A 1 266 ? 18.500 -7.454 -10.922 1.00 98.50 266 VAL A N 1
ATOM 1900 C CA . VAL A 1 266 ? 19.330 -8.576 -10.483 1.00 98.50 266 VAL A CA 1
ATOM 1901 C C . VAL A 1 266 ? 20.743 -8.335 -10.976 1.00 98.50 266 VAL A C 1
ATOM 1903 O O . VAL A 1 266 ? 20.949 -8.044 -12.153 1.00 98.50 266 VAL A O 1
ATOM 1906 N N . GLN A 1 267 ? 21.715 -8.462 -10.084 1.00 98.44 267 GLN A N 1
ATOM 1907 C CA . GLN A 1 267 ? 23.136 -8.341 -10.391 1.00 98.44 267 GLN A CA 1
ATOM 1908 C C . GLN A 1 267 ? 23.859 -9.633 -10.011 1.00 98.44 267 GLN A C 1
ATOM 1910 O O . GLN A 1 267 ? 23.555 -10.217 -8.973 1.00 98.44 267 GLN A O 1
ATOM 1915 N N . ALA A 1 268 ? 24.819 -10.055 -10.827 1.00 97.81 268 ALA A N 1
ATOM 1916 C CA . ALA A 1 268 ? 25.767 -11.120 -10.530 1.00 97.81 268 ALA A CA 1
ATOM 1917 C C . ALA A 1 268 ? 27.143 -10.507 -10.252 1.00 97.81 268 ALA A C 1
ATOM 1919 O O . ALA A 1 268 ? 27.596 -9.638 -11.001 1.00 97.81 268 ALA A O 1
ATOM 1920 N N . TRP A 1 269 ? 27.783 -10.976 -9.188 1.00 96.38 269 TRP A N 1
ATOM 1921 C CA . TRP A 1 269 ? 29.079 -10.506 -8.705 1.00 96.38 269 TRP A CA 1
ATOM 1922 C C . TRP A 1 269 ? 29.993 -11.695 -8.404 1.00 96.38 269 TRP A C 1
ATOM 1924 O O . TRP A 1 269 ? 29.483 -12.734 -7.979 1.00 96.38 269 TRP A O 1
ATOM 1934 N N . ASP A 1 270 ? 31.299 -11.528 -8.594 1.00 93.25 270 ASP A N 1
ATOM 1935 C CA . ASP A 1 270 ? 32.344 -12.476 -8.186 1.00 93.25 270 ASP A CA 1
ATOM 1936 C C . ASP A 1 270 ? 32.816 -12.175 -6.756 1.00 93.25 270 ASP A C 1
ATOM 1938 O O . ASP A 1 270 ? 33.019 -11.011 -6.397 1.00 93.25 270 ASP A O 1
ATOM 1942 N N . ASP A 1 271 ? 32.945 -13.195 -5.910 1.00 90.69 271 ASP A N 1
ATOM 1943 C CA . ASP A 1 271 ? 33.389 -13.062 -4.518 1.00 90.69 271 ASP A CA 1
ATOM 1944 C C . ASP A 1 271 ? 34.909 -13.218 -4.381 1.00 90.69 271 ASP A C 1
ATOM 1946 O O . ASP A 1 271 ? 35.431 -14.266 -4.002 1.00 90.69 271 ASP A O 1
ATOM 1950 N N . ASP A 1 272 ? 35.625 -12.117 -4.591 1.00 83.94 272 ASP A N 1
ATOM 1951 C CA . ASP A 1 272 ? 37.083 -12.037 -4.441 1.00 83.94 272 ASP A CA 1
ATOM 1952 C C . ASP A 1 272 ? 37.555 -11.662 -3.033 1.00 83.94 272 ASP A C 1
ATOM 1954 O O . ASP A 1 272 ? 38.744 -11.439 -2.780 1.00 83.94 272 ASP A O 1
ATOM 1958 N N . ALA A 1 273 ? 36.646 -11.642 -2.056 1.00 70.62 273 ALA A N 1
ATOM 1959 C CA . ALA A 1 273 ? 36.947 -11.229 -0.687 1.00 70.62 273 ALA A CA 1
ATOM 1960 C C . ALA A 1 273 ? 38.138 -11.993 -0.062 1.00 70.62 273 ALA A C 1
ATOM 1962 O O . ALA A 1 273 ? 38.820 -11.473 0.825 1.00 70.62 273 ALA A O 1
ATOM 1963 N N . SER A 1 274 ? 38.418 -13.213 -0.534 1.00 63.84 274 SER A N 1
ATOM 1964 C CA . SER A 1 274 ? 39.555 -14.030 -0.096 1.00 63.84 274 SER A CA 1
ATOM 1965 C C . SER A 1 274 ? 40.908 -13.651 -0.726 1.00 63.84 274 SER A C 1
ATOM 1967 O O . SER A 1 274 ? 41.951 -13.946 -0.134 1.00 63.84 274 SER A O 1
ATOM 1969 N N . THR A 1 275 ? 40.916 -12.973 -1.880 1.00 63.44 275 THR A N 1
ATOM 1970 C CA . THR A 1 275 ? 42.123 -12.569 -2.626 1.00 63.44 275 THR A CA 1
ATOM 1971 C C . THR A 1 275 ? 42.543 -11.123 -2.342 1.00 63.44 275 THR A C 1
ATOM 1973 O O . THR A 1 275 ? 43.670 -10.733 -2.654 1.00 63.44 275 THR A O 1
ATOM 1976 N N . GLY A 1 276 ? 41.685 -10.337 -1.682 1.00 64.75 276 GLY A N 1
ATOM 1977 C CA . GLY A 1 276 ? 41.942 -8.935 -1.331 1.00 64.75 276 GLY A CA 1
ATOM 1978 C C . GLY A 1 276 ? 41.720 -7.955 -2.488 1.00 64.75 276 GLY A C 1
ATOM 1979 O O . GLY A 1 276 ? 41.843 -6.745 -2.286 1.00 64.75 276 GLY A O 1
ATOM 1980 N N . ASN A 1 277 ? 41.363 -8.468 -3.665 1.00 66.44 277 ASN A N 1
ATOM 1981 C CA . ASN A 1 277 ? 40.741 -7.700 -4.731 1.00 66.44 277 ASN A CA 1
ATOM 1982 C C . ASN A 1 277 ? 39.250 -7.578 -4.367 1.00 66.44 277 ASN A C 1
ATOM 1984 O O . ASN A 1 277 ? 38.672 -8.502 -3.809 1.00 66.44 277 ASN A O 1
ATOM 1988 N N . GLY A 1 278 ? 38.644 -6.402 -4.521 1.00 78.50 278 GLY A N 1
ATOM 1989 C CA . GLY A 1 278 ? 37.213 -6.258 -4.223 1.00 78.50 278 GLY A CA 1
ATOM 1990 C C . GLY A 1 278 ? 36.363 -7.122 -5.158 1.00 78.50 278 GLY A C 1
ATOM 1991 O O . GLY A 1 278 ? 36.839 -7.516 -6.210 1.00 78.50 278 GLY A O 1
ATOM 1992 N N . ASN A 1 279 ? 35.109 -7.371 -4.784 1.00 88.75 279 ASN A N 1
ATOM 1993 C CA . ASN A 1 279 ? 34.179 -8.162 -5.591 1.00 88.75 279 ASN A CA 1
ATOM 1994 C C . ASN A 1 279 ? 33.943 -7.528 -6.974 1.00 88.75 279 ASN A C 1
ATOM 1996 O O . ASN A 1 279 ? 33.634 -6.331 -7.056 1.00 88.75 279 ASN A O 1
ATOM 2000 N N . ASP A 1 280 ? 34.024 -8.331 -8.035 1.00 90.06 280 ASP A N 1
ATOM 2001 C CA . ASP A 1 280 ? 33.884 -7.878 -9.420 1.00 90.06 280 ASP A CA 1
ATOM 2002 C C . ASP A 1 280 ? 32.436 -7.984 -9.919 1.00 90.06 280 ASP A C 1
ATOM 2004 O O . ASP A 1 280 ? 31.736 -8.971 -9.702 1.00 90.06 280 ASP A O 1
ATOM 2008 N N . PHE A 1 281 ? 31.953 -6.950 -10.612 1.00 93.69 281 PHE A N 1
ATOM 2009 C CA . PHE A 1 281 ? 30.629 -6.972 -11.238 1.00 93.69 281 PHE A CA 1
ATOM 2010 C C . PHE A 1 281 ? 30.665 -7.779 -12.541 1.00 93.69 281 PHE A C 1
ATOM 2012 O O . PHE A 1 281 ? 31.450 -7.473 -13.439 1.00 93.69 281 PHE A O 1
ATOM 2019 N N . LEU A 1 282 ? 29.767 -8.758 -12.680 1.00 94.94 282 LEU A N 1
ATOM 2020 C CA . LEU A 1 282 ? 29.759 -9.683 -13.816 1.00 94.94 282 LEU A CA 1
ATOM 2021 C C . LEU A 1 282 ? 28.670 -9.367 -14.835 1.00 94.94 282 LEU A C 1
ATOM 2023 O O . LEU A 1 282 ? 28.933 -9.308 -16.036 1.00 94.94 282 LEU A O 1
ATOM 2027 N N . ALA A 1 283 ? 27.433 -9.204 -14.368 1.00 96.75 283 ALA A N 1
ATOM 2028 C CA . ALA A 1 283 ? 26.272 -8.976 -15.221 1.00 96.75 283 ALA A CA 1
ATOM 2029 C C . ALA A 1 283 ? 25.103 -8.392 -14.422 1.00 96.75 283 ALA A C 1
ATOM 2031 O O . ALA A 1 283 ? 25.002 -8.589 -13.210 1.00 96.75 283 ALA A O 1
ATOM 2032 N N . SER A 1 284 ? 24.168 -7.737 -15.107 1.00 97.94 284 SER A N 1
ATOM 2033 C CA . SER A 1 284 ? 22.878 -7.355 -14.534 1.00 97.94 284 SER A CA 1
ATOM 2034 C C . SER A 1 284 ? 21.736 -7.502 -15.531 1.00 97.94 284 SER A C 1
ATOM 2036 O O . SER A 1 284 ? 21.944 -7.627 -16.737 1.00 97.94 284 SER A O 1
ATOM 2038 N N . GLY A 1 285 ? 20.518 -7.512 -15.003 1.00 97.31 285 GLY A N 1
ATOM 2039 C CA . GLY A 1 285 ? 19.279 -7.565 -15.764 1.00 97.31 285 GLY A CA 1
ATOM 2040 C C . GLY A 1 285 ? 18.085 -7.269 -14.866 1.00 97.31 285 GLY A C 1
ATOM 2041 O O . GLY A 1 285 ? 18.253 -6.907 -13.701 1.00 97.31 285 GLY A O 1
ATOM 2042 N N . LEU A 1 286 ? 16.882 -7.441 -15.407 1.00 96.94 286 LEU A N 1
ATOM 2043 C CA . LEU A 1 286 ? 15.640 -7.378 -14.643 1.00 96.94 286 LEU A CA 1
ATOM 2044 C C . LEU A 1 286 ? 15.019 -8.770 -14.538 1.00 96.94 286 LEU A C 1
ATOM 2046 O O . LEU A 1 286 ? 15.176 -9.598 -15.440 1.00 96.94 286 LEU A O 1
ATOM 2050 N N . THR A 1 287 ? 14.269 -9.023 -13.471 1.00 97.19 287 THR A N 1
ATOM 2051 C CA . THR A 1 287 ? 13.336 -10.149 -13.470 1.00 97.19 287 THR A CA 1
ATOM 2052 C C . THR A 1 287 ? 12.200 -9.902 -14.457 1.00 97.19 287 THR A C 1
ATOM 2054 O O . THR A 1 287 ? 11.700 -8.785 -14.602 1.00 97.19 287 THR A O 1
ATOM 2057 N N . GLY A 1 288 ? 11.777 -10.954 -15.152 1.00 93.75 288 GLY A N 1
ATOM 2058 C CA . GLY A 1 288 ? 10.604 -10.922 -16.017 1.00 93.75 288 GLY A CA 1
ATOM 2059 C C . GLY A 1 288 ? 9.295 -10.832 -15.229 1.00 93.75 288 GLY A C 1
ATOM 2060 O O . GLY A 1 288 ? 9.272 -10.856 -13.998 1.00 93.75 288 GLY A O 1
ATOM 2061 N N . PHE A 1 289 ? 8.174 -10.800 -15.953 1.00 89.75 289 PHE A N 1
ATOM 2062 C CA . PHE A 1 289 ? 6.827 -10.795 -15.363 1.00 89.75 289 PHE A CA 1
ATOM 2063 C C . PHE A 1 289 ? 6.471 -12.083 -14.602 1.00 89.75 289 PHE A C 1
ATOM 2065 O O . PHE A 1 289 ? 5.549 -12.087 -13.792 1.00 89.75 289 PHE A O 1
ATOM 2072 N N . ASP A 1 290 ? 7.206 -13.171 -14.827 1.00 91.44 290 ASP A N 1
ATOM 2073 C CA . ASP A 1 290 ? 7.110 -14.417 -14.061 1.00 91.44 290 ASP A CA 1
ATOM 2074 C C . ASP A 1 290 ? 8.157 -14.508 -12.933 1.00 91.44 290 ASP A C 1
ATOM 2076 O O . ASP A 1 290 ? 8.325 -15.564 -12.321 1.00 91.44 290 ASP A O 1
ATOM 2080 N N . GLY A 1 291 ? 8.875 -13.411 -12.665 1.00 94.50 291 GLY A N 1
ATOM 2081 C CA . GLY A 1 291 ? 9.915 -13.314 -11.644 1.00 94.50 291 GLY A CA 1
ATOM 2082 C C . GLY A 1 291 ? 11.225 -14.008 -12.020 1.00 94.50 291 GLY A C 1
ATOM 2083 O O . GLY A 1 291 ? 12.157 -14.016 -11.213 1.00 94.50 291 GLY A O 1
ATOM 2084 N N . ARG A 1 292 ? 11.332 -14.605 -13.216 1.00 97.19 292 ARG A N 1
ATOM 2085 C CA . ARG A 1 292 ? 12.547 -15.299 -13.659 1.00 97.19 292 ARG A CA 1
ATOM 2086 C C . ARG A 1 292 ? 13.597 -14.343 -14.205 1.00 97.19 292 ARG A C 1
ATOM 2088 O O . ARG A 1 292 ? 13.274 -13.290 -14.741 1.00 97.19 292 ARG A O 1
ATOM 2095 N N . TYR A 1 293 ? 14.859 -14.743 -14.117 1.00 97.62 293 TYR A N 1
ATOM 2096 C CA . TYR A 1 293 ? 15.986 -14.025 -14.711 1.00 97.62 293 TYR A CA 1
ATOM 2097 C C . TYR A 1 293 ? 17.005 -14.991 -15.316 1.00 97.62 293 TYR A C 1
ATOM 2099 O O . TYR A 1 293 ? 17.043 -16.185 -15.007 1.00 97.62 293 TYR A O 1
ATOM 2107 N N . THR A 1 294 ? 17.850 -14.457 -16.193 1.00 97.94 294 THR A N 1
ATOM 2108 C CA . THR A 1 294 ? 19.028 -15.127 -16.748 1.00 97.94 294 THR A CA 1
ATOM 2109 C C . THR A 1 294 ? 20.134 -14.091 -16.876 1.00 97.94 294 THR A C 1
ATOM 2111 O O . THR A 1 294 ? 19.950 -13.089 -17.560 1.00 97.94 294 THR A O 1
ATOM 2114 N N . LEU A 1 295 ? 21.266 -14.318 -16.213 1.00 97.38 295 LEU A N 1
ATOM 2115 C CA . LEU A 1 295 ? 22.443 -13.451 -16.269 1.00 97.38 295 LEU A CA 1
ATOM 2116 C C . LEU A 1 295 ? 23.618 -14.254 -16.813 1.00 97.38 295 LEU A C 1
ATOM 2118 O O . LEU A 1 295 ? 23.963 -15.273 -16.224 1.00 97.38 295 LEU A O 1
ATOM 2122 N N . CYS A 1 296 ? 24.228 -13.809 -17.907 1.00 96.38 296 CYS A N 1
ATOM 2123 C CA . CYS A 1 296 ? 25.357 -14.492 -18.536 1.00 96.38 296 CYS A CA 1
ATOM 2124 C C . CYS A 1 296 ? 26.618 -13.624 -18.497 1.00 96.38 296 CYS A C 1
ATOM 2126 O O . CYS A 1 296 ? 26.548 -12.417 -18.709 1.00 96.38 296 CYS A O 1
ATOM 2128 N N . PHE A 1 297 ? 27.763 -14.248 -18.240 1.00 93.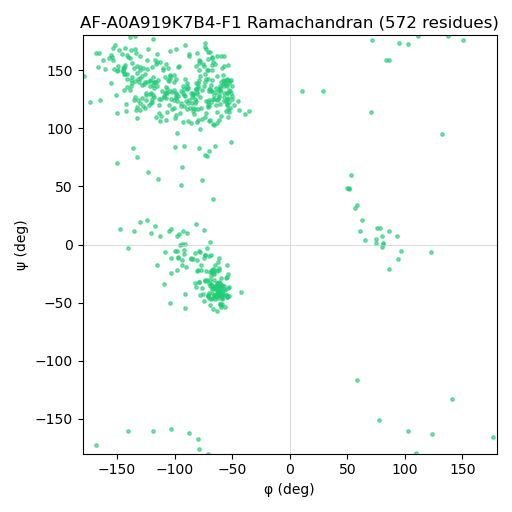81 297 PHE A N 1
ATOM 2129 C CA . PHE A 1 297 ? 29.068 -13.609 -18.063 1.00 93.81 297 PHE A CA 1
ATOM 2130 C C . PHE A 1 297 ? 30.197 -14.564 -18.483 1.00 93.81 297 PHE A C 1
ATOM 2132 O O . PHE A 1 297 ? 29.977 -15.741 -18.789 1.00 93.81 297 PHE A O 1
ATOM 2139 N N . THR A 1 298 ? 31.426 -14.060 -18.544 1.00 90.12 298 THR A N 1
ATOM 2140 C CA . THR A 1 298 ? 32.605 -14.873 -18.871 1.00 90.12 298 THR A CA 1
ATOM 2141 C C . THR A 1 298 ? 32.914 -15.856 -17.748 1.00 90.12 298 THR A C 1
ATOM 2143 O O . THR A 1 298 ? 32.986 -15.468 -16.590 1.00 90.12 298 THR A O 1
ATOM 2146 N N . SER A 1 299 ? 33.136 -17.130 -18.077 1.00 84.69 299 SER A N 1
ATOM 2147 C CA . SER A 1 299 ? 33.320 -18.188 -17.073 1.00 84.69 299 SER A CA 1
ATOM 2148 C C . SER A 1 299 ? 34.681 -18.165 -16.370 1.00 84.69 299 SER A C 1
ATOM 2150 O O . SER A 1 299 ? 34.881 -18.917 -15.423 1.00 84.69 299 SER A O 1
ATOM 2152 N N . THR A 1 300 ? 35.636 -17.381 -16.869 1.00 82.31 300 THR A N 1
ATOM 2153 C CA . THR A 1 300 ? 37.001 -17.291 -16.340 1.00 82.31 300 THR A CA 1
ATOM 2154 C C . THR A 1 300 ? 37.136 -16.140 -15.358 1.00 82.31 300 THR A C 1
ATOM 2156 O O . THR A 1 300 ? 36.744 -15.021 -15.680 1.00 82.31 300 THR A O 1
ATOM 2159 N N . ASP A 1 301 ? 37.737 -16.422 -14.212 1.00 77.19 301 ASP A N 1
ATOM 2160 C CA . ASP A 1 301 ? 38.136 -15.438 -13.203 1.00 77.19 301 ASP A CA 1
ATOM 2161 C C . ASP A 1 301 ? 39.275 -14.511 -13.708 1.00 77.19 301 ASP A C 1
ATOM 2163 O O . ASP A 1 301 ? 40.087 -14.891 -14.574 1.00 77.19 301 ASP A O 1
ATOM 2167 N N . VAL A 1 302 ? 39.318 -13.274 -13.206 1.00 63.94 302 VAL A N 1
ATOM 2168 C CA . VAL A 1 302 ? 40.313 -12.242 -13.508 1.00 63.94 302 VAL A CA 1
ATOM 2169 C C . VAL A 1 302 ? 41.695 -12.713 -13.041 1.00 63.94 302 VAL A C 1
ATOM 2171 O O . VAL A 1 302 ? 42.052 -12.709 -11.871 1.00 63.94 302 VAL A O 1
ATOM 2174 N N . GLY A 1 303 ? 42.525 -13.122 -14.003 1.00 59.38 303 GLY A N 1
ATOM 2175 C CA . GLY A 1 303 ? 43.842 -13.726 -13.749 1.00 59.38 303 GLY A CA 1
ATOM 2176 C C . GLY A 1 303 ? 44.007 -15.116 -14.366 1.00 59.38 303 GLY A C 1
ATOM 2177 O O . GLY A 1 303 ? 45.118 -15.647 -14.397 1.00 59.38 303 GLY A O 1
ATOM 2178 N N . GLY A 1 304 ? 42.933 -15.680 -14.930 1.00 57.03 304 GLY A N 1
ATOM 2179 C CA . GLY A 1 304 ? 42.974 -16.887 -15.758 1.00 57.03 304 GLY A CA 1
ATOM 2180 C C . GLY A 1 304 ? 43.146 -18.195 -14.983 1.00 57.03 304 GLY A C 1
ATOM 2181 O O . GLY A 1 304 ? 43.458 -19.217 -15.596 1.00 57.03 304 GLY A O 1
ATOM 2182 N N . ALA A 1 305 ? 42.952 -18.184 -13.662 1.00 57.81 305 ALA A N 1
ATOM 2183 C CA . ALA A 1 305 ? 43.149 -19.342 -12.795 1.00 57.81 305 ALA A CA 1
ATOM 2184 C C . ALA A 1 305 ? 41.885 -19.691 -11.994 1.00 57.81 305 ALA A C 1
ATOM 2186 O O . ALA A 1 305 ? 41.916 -19.695 -10.773 1.00 57.81 305 ALA A O 1
ATOM 2187 N N . GLY A 1 306 ? 40.788 -20.040 -12.669 1.00 71.31 306 GLY A N 1
ATOM 2188 C CA . GLY A 1 306 ? 39.590 -20.531 -11.986 1.00 71.31 306 GLY A CA 1
ATOM 2189 C C . GLY A 1 306 ? 38.289 -20.219 -12.709 1.00 71.31 306 GLY A C 1
ATOM 2190 O O . GLY A 1 306 ? 38.274 -19.574 -13.762 1.00 71.31 306 GLY A O 1
ATOM 2191 N N . SER A 1 307 ? 37.206 -20.732 -12.136 1.00 82.88 307 SER A N 1
ATOM 2192 C CA . SER A 1 307 ? 35.832 -20.351 -12.457 1.00 82.88 307 SER A CA 1
ATOM 2193 C C . SER A 1 307 ? 35.303 -19.389 -11.403 1.00 82.88 307 SER A C 1
ATOM 2195 O O . SER A 1 307 ? 35.603 -19.585 -10.233 1.00 82.88 307 SER A O 1
ATOM 2197 N N . GLN A 1 308 ? 34.468 -18.454 -11.838 1.00 88.81 308 GLN A N 1
ATOM 2198 C CA . GLN A 1 308 ? 33.806 -17.413 -11.044 1.00 88.81 308 GLN A CA 1
ATOM 2199 C C . GLN A 1 308 ? 33.088 -17.960 -9.786 1.00 88.81 308 GLN A C 1
ATOM 2201 O O . GLN A 1 308 ? 32.356 -18.957 -9.873 1.00 88.81 308 GLN A O 1
ATOM 2206 N N . ASP A 1 309 ? 33.237 -17.287 -8.646 1.00 92.06 309 ASP A N 1
ATOM 2207 C CA . ASP A 1 309 ? 32.586 -17.544 -7.358 1.00 92.06 309 ASP A CA 1
ATOM 2208 C C . ASP A 1 309 ? 31.402 -16.583 -7.161 1.00 92.06 309 ASP A C 1
ATOM 2210 O O . ASP A 1 309 ? 31.474 -15.533 -6.533 1.00 92.06 309 ASP A O 1
ATOM 2214 N N . VAL A 1 310 ? 30.248 -16.950 -7.716 1.00 95.25 310 VAL A N 1
ATOM 2215 C CA . VAL A 1 310 ? 29.179 -15.978 -7.982 1.00 95.25 310 VAL A CA 1
ATOM 2216 C C . VAL A 1 310 ? 28.226 -15.811 -6.804 1.00 95.25 310 VAL A C 1
ATOM 2218 O O . VAL A 1 310 ? 27.702 -16.793 -6.283 1.00 95.25 310 VAL A O 1
ATOM 2221 N N . TYR A 1 311 ? 27.850 -14.584 -6.461 1.00 97.19 311 TYR A N 1
ATOM 2222 C CA . TYR A 1 311 ? 26.638 -14.301 -5.686 1.00 97.19 311 TYR A CA 1
ATOM 2223 C C . TYR A 1 311 ? 25.724 -13.325 -6.428 1.00 97.19 311 TYR A C 1
ATOM 2225 O O . TYR A 1 311 ? 26.135 -12.603 -7.337 1.00 97.19 311 TYR A O 1
ATOM 2233 N N . LEU A 1 312 ? 24.445 -13.340 -6.061 1.00 98.44 312 LEU A N 1
ATOM 2234 C CA . LEU A 1 312 ? 23.417 -12.509 -6.671 1.00 98.44 312 LEU A CA 1
ATOM 2235 C C . LEU A 1 312 ? 22.980 -11.409 -5.713 1.00 98.44 312 LEU A C 1
ATOM 2237 O O . LEU A 1 312 ? 22.855 -11.652 -4.512 1.00 98.44 312 LEU A O 1
ATOM 2241 N N . VAL A 1 313 ? 22.683 -10.231 -6.252 1.00 98.44 313 VAL A N 1
ATOM 2242 C CA . VAL A 1 313 ? 22.065 -9.122 -5.520 1.00 98.44 313 VAL A CA 1
ATOM 2243 C C . VAL A 1 313 ? 20.760 -8.742 -6.209 1.00 98.44 313 VAL A C 1
ATOM 2245 O O . VAL A 1 313 ? 20.763 -8.363 -7.377 1.00 98.44 313 VAL A O 1
ATOM 2248 N N . PHE A 1 314 ? 19.650 -8.843 -5.480 1.00 98.56 314 PHE A N 1
ATOM 2249 C CA . PHE A 1 314 ? 18.323 -8.398 -5.916 1.00 98.56 314 PHE A CA 1
ATOM 2250 C C . PHE A 1 314 ? 18.058 -7.011 -5.353 1.00 98.56 314 PHE A C 1
ATOM 2252 O O . PHE A 1 314 ? 18.203 -6.828 -4.148 1.00 98.56 314 PHE A O 1
ATOM 2259 N N . ILE A 1 315 ? 17.679 -6.049 -6.185 1.00 98.56 315 ILE A N 1
ATOM 2260 C CA . ILE A 1 315 ? 17.541 -4.640 -5.806 1.00 98.56 315 ILE A CA 1
ATOM 2261 C C . ILE A 1 315 ? 16.131 -4.177 -6.167 1.00 98.56 315 ILE A C 1
ATOM 2263 O O . ILE A 1 315 ? 15.669 -4.396 -7.287 1.00 98.56 315 ILE A O 1
ATOM 2267 N N . ALA A 1 316 ? 15.453 -3.548 -5.205 1.00 98.25 316 ALA A N 1
ATOM 2268 C CA . ALA A 1 316 ? 14.113 -2.982 -5.360 1.00 98.25 316 ALA A CA 1
ATOM 2269 C C . ALA A 1 316 ? 14.154 -1.660 -6.146 1.00 98.25 316 ALA A C 1
ATOM 2271 O O . ALA A 1 316 ? 13.728 -0.624 -5.640 1.00 98.25 316 ALA A O 1
ATOM 2272 N N . ASP A 1 317 ? 14.730 -1.683 -7.346 1.00 97.88 317 ASP A N 1
ATOM 2273 C CA . ASP A 1 317 ? 14.910 -0.542 -8.245 1.00 97.88 317 ASP A CA 1
ATOM 2274 C C . ASP A 1 317 ? 15.027 -1.060 -9.683 1.00 97.88 317 ASP A C 1
ATOM 2276 O O . ASP A 1 317 ? 15.679 -2.080 -9.925 1.00 97.88 317 ASP A O 1
ATOM 2280 N N . ASN A 1 318 ? 14.403 -0.374 -10.636 1.00 95.44 318 ASN A N 1
ATOM 2281 C CA . ASN A 1 318 ? 14.570 -0.640 -12.066 1.00 95.44 318 ASN A CA 1
ATOM 2282 C C . ASN A 1 318 ? 14.759 0.620 -12.921 1.00 95.44 318 ASN A C 1
ATOM 2284 O O . ASN A 1 318 ? 14.684 0.545 -14.147 1.00 95.44 318 ASN A O 1
ATOM 2288 N N . GLY A 1 319 ? 14.988 1.769 -12.286 1.00 94.06 319 GLY A N 1
ATOM 2289 C CA . GLY A 1 319 ? 15.089 3.077 -12.927 1.00 94.06 319 GLY A CA 1
ATOM 2290 C C . GLY A 1 319 ? 13.756 3.801 -13.140 1.00 94.06 319 GLY A C 1
ATOM 2291 O O . GLY A 1 319 ? 13.777 5.023 -13.241 1.00 94.06 319 GLY A O 1
ATOM 2292 N N . SER A 1 320 ? 12.616 3.101 -13.159 1.00 94.88 320 SER A N 1
ATOM 2293 C CA . SER A 1 320 ? 11.269 3.692 -13.288 1.00 94.88 320 SER A CA 1
ATOM 2294 C C . SER A 1 320 ? 10.502 3.735 -11.964 1.00 94.88 320 SER A C 1
ATOM 2296 O O . SER A 1 320 ? 9.611 4.564 -11.792 1.00 94.88 320 SER A O 1
ATOM 2298 N N . TRP A 1 321 ? 10.828 2.862 -11.014 1.00 97.69 321 TRP A N 1
ATOM 2299 C CA . TRP A 1 321 ? 10.420 2.997 -9.618 1.00 97.69 321 TRP A CA 1
ATOM 2300 C C . TRP A 1 321 ? 11.386 2.264 -8.693 1.00 97.69 321 TRP A C 1
ATOM 2302 O O . TRP A 1 321 ? 12.164 1.403 -9.120 1.00 97.69 321 TRP A O 1
ATOM 2312 N N . ARG A 1 322 ? 11.329 2.605 -7.405 1.00 98.00 322 ARG A N 1
ATOM 2313 C CA . ARG A 1 322 ? 12.114 1.945 -6.359 1.00 98.00 322 ARG A CA 1
ATOM 2314 C C . ARG A 1 322 ? 11.416 1.943 -5.008 1.00 98.00 322 ARG A C 1
ATOM 2316 O O . ARG A 1 322 ? 10.653 2.855 -4.701 1.00 98.00 322 ARG A O 1
ATOM 2323 N N . VAL A 1 323 ? 11.753 0.956 -4.180 1.00 98.56 323 VAL A N 1
ATOM 2324 C CA . VAL A 1 323 ? 11.389 0.918 -2.756 1.00 98.56 323 VAL A CA 1
ATOM 2325 C C . VAL A 1 323 ? 12.656 1.041 -1.915 1.00 98.56 323 VAL A C 1
ATOM 2327 O O . VAL A 1 323 ? 13.608 0.262 -2.045 1.00 98.56 323 VAL A O 1
ATOM 2330 N N . GLN A 1 324 ? 12.666 2.022 -1.024 1.00 97.06 324 GLN A N 1
ATOM 2331 C CA . GLN A 1 324 ? 13.798 2.351 -0.172 1.00 97.06 324 GLN A CA 1
ATOM 2332 C C . GLN A 1 324 ? 13.370 2.571 1.277 1.00 97.06 324 GLN A C 1
ATOM 2334 O O . GLN A 1 324 ? 12.194 2.688 1.598 1.00 97.06 324 GLN A O 1
ATOM 2339 N N . SER A 1 325 ? 14.365 2.631 2.151 1.00 93.44 325 SER A N 1
ATOM 2340 C CA . SER A 1 325 ? 14.229 3.095 3.533 1.00 93.44 325 SER A CA 1
ATOM 2341 C C . SER A 1 325 ? 15.124 4.330 3.730 1.00 93.44 325 SER A C 1
ATOM 2343 O O . SER A 1 325 ? 15.925 4.627 2.836 1.00 93.44 325 SER A O 1
ATOM 2345 N N . PRO A 1 326 ? 15.127 4.984 4.908 1.00 86.25 326 PRO A N 1
ATOM 2346 C CA . PRO A 1 326 ? 16.078 6.063 5.207 1.00 86.25 326 PRO A CA 1
ATOM 2347 C C . PRO A 1 326 ? 17.562 5.682 5.030 1.00 86.25 326 PRO A C 1
ATOM 2349 O O . PRO A 1 326 ? 18.425 6.549 4.921 1.00 86.25 326 PRO A O 1
ATOM 2352 N N . TRP A 1 327 ? 17.876 4.383 4.987 1.00 88.06 327 TRP A N 1
ATOM 2353 C CA . TRP A 1 327 ? 19.230 3.852 4.803 1.00 88.06 327 TRP A CA 1
ATOM 2354 C C . TRP A 1 327 ? 19.579 3.543 3.335 1.00 88.06 327 TRP A C 1
ATOM 2356 O O . TRP A 1 327 ? 20.678 3.055 3.055 1.00 88.06 327 TRP A O 1
ATOM 2366 N N . GLY A 1 328 ? 18.650 3.781 2.402 1.00 94.00 328 GLY A N 1
ATOM 2367 C CA . GLY A 1 328 ? 18.768 3.519 0.964 1.00 94.00 328 GLY A CA 1
ATOM 2368 C C . GLY A 1 328 ? 17.886 2.369 0.463 1.00 94.00 328 GLY A C 1
ATOM 2369 O O . GLY A 1 328 ? 17.165 1.735 1.243 1.00 94.00 328 GLY A O 1
ATOM 2370 N N . THR A 1 329 ? 17.974 2.092 -0.841 1.00 97.19 329 THR A N 1
ATOM 2371 C CA . THR A 1 329 ? 17.210 1.062 -1.566 1.00 97.19 329 THR A CA 1
ATOM 2372 C C . THR A 1 329 ? 17.368 -0.331 -0.964 1.00 97.19 329 THR A C 1
ATOM 2374 O O . THR A 1 329 ? 18.479 -0.762 -0.626 1.00 97.19 329 THR A O 1
ATOM 2377 N N . TYR A 1 330 ? 16.260 -1.067 -0.875 1.00 97.88 330 TYR A N 1
ATOM 2378 C CA . TYR A 1 330 ? 16.289 -2.453 -0.423 1.00 97.88 330 TYR A CA 1
ATOM 2379 C C . TYR A 1 330 ? 17.079 -3.335 -1.383 1.00 97.88 330 TYR A C 1
ATOM 2381 O O . TYR A 1 330 ? 16.858 -3.316 -2.596 1.00 97.88 330 TYR A O 1
ATOM 2389 N N . ASN A 1 331 ? 17.991 -4.131 -0.828 1.00 97.06 331 ASN A N 1
ATOM 2390 C CA . ASN A 1 331 ? 18.757 -5.096 -1.601 1.00 97.06 331 ASN A CA 1
ATOM 2391 C C . ASN A 1 331 ? 19.029 -6.391 -0.825 1.00 97.06 331 ASN A C 1
ATOM 2393 O O . ASN A 1 331 ? 19.184 -6.389 0.400 1.00 97.06 331 ASN A O 1
ATOM 2397 N N . TYR A 1 332 ? 19.074 -7.502 -1.560 1.00 98.00 332 TYR A N 1
ATOM 2398 C CA . TYR A 1 332 ? 19.138 -8.850 -1.006 1.00 98.00 332 TYR A CA 1
ATOM 2399 C C . TYR A 1 332 ? 20.254 -9.661 -1.653 1.00 98.00 332 TYR A C 1
ATOM 2401 O O . TYR A 1 332 ? 20.201 -9.937 -2.849 1.00 98.00 332 TYR A O 1
ATOM 2409 N N . GLY A 1 333 ? 21.251 -10.052 -0.860 1.00 97.62 333 GLY A N 1
ATOM 2410 C CA . GLY A 1 333 ? 22.392 -10.845 -1.322 1.00 97.62 333 GLY A CA 1
ATOM 2411 C C . GLY A 1 333 ? 22.165 -12.345 -1.136 1.00 97.62 333 GLY A C 1
ATOM 2412 O O . GLY A 1 333 ? 21.786 -12.777 -0.045 1.00 97.62 333 GLY A O 1
ATOM 2413 N N . SER A 1 334 ? 22.397 -13.159 -2.165 1.00 97.81 334 SER A N 1
ATOM 2414 C CA . SER A 1 334 ? 22.409 -14.620 -2.026 1.00 97.81 334 SER A CA 1
ATOM 2415 C C . SER A 1 334 ? 23.672 -15.112 -1.314 1.00 97.81 334 SER A C 1
ATOM 2417 O O . SER A 1 334 ? 24.640 -14.377 -1.139 1.00 97.81 334 SER A O 1
ATOM 2419 N N . GLY A 1 335 ? 23.698 -16.397 -0.952 1.00 95.44 335 GLY A N 1
ATOM 2420 C CA . GLY A 1 335 ? 24.968 -17.068 -0.666 1.00 95.44 335 GLY A CA 1
ATOM 2421 C C . GLY A 1 335 ? 25.835 -17.200 -1.926 1.00 95.44 335 GLY A C 1
ATOM 2422 O O . GLY A 1 335 ? 25.299 -17.205 -3.040 1.00 95.44 335 GLY A O 1
ATOM 2423 N N . VAL A 1 336 ? 27.149 -17.342 -1.729 1.00 95.44 336 VAL A N 1
ATOM 2424 C CA . VAL A 1 336 ? 28.135 -17.558 -2.801 1.00 95.44 336 VAL A CA 1
ATOM 2425 C C . VAL A 1 336 ? 27.976 -18.955 -3.407 1.00 95.44 336 VAL A C 1
ATOM 2427 O O . VAL A 1 336 ? 27.866 -19.968 -2.706 1.00 95.44 336 VAL A O 1
ATOM 2430 N N . MET A 1 337 ? 27.955 -19.004 -4.731 1.00 94.50 337 MET A N 1
ATOM 2431 C CA . MET A 1 337 ? 27.998 -20.196 -5.560 1.00 94.50 337 MET A CA 1
ATOM 2432 C C . MET A 1 337 ? 29.431 -20.414 -6.020 1.00 94.50 337 MET A C 1
ATOM 2434 O O . MET A 1 337 ? 29.863 -19.860 -7.024 1.00 94.50 337 MET A O 1
ATOM 2438 N N . TRP A 1 338 ? 30.145 -21.262 -5.292 1.00 92.00 338 TRP A N 1
ATOM 2439 C CA . TRP A 1 338 ? 31.539 -21.556 -5.591 1.00 92.00 338 TRP A CA 1
ATOM 2440 C C . TRP A 1 338 ? 31.709 -22.234 -6.952 1.00 92.00 338 TRP A C 1
ATOM 2442 O O . TRP A 1 338 ? 31.025 -23.223 -7.247 1.00 92.00 338 TRP A O 1
ATOM 2452 N N . ASN A 1 339 ? 32.689 -21.758 -7.714 1.00 89.44 339 ASN A N 1
ATOM 2453 C CA . ASN A 1 339 ? 33.198 -22.337 -8.945 1.00 89.44 339 ASN A CA 1
ATOM 2454 C C . ASN A 1 339 ? 32.099 -22.607 -9.985 1.00 89.44 339 ASN A C 1
ATOM 2456 O O . ASN A 1 339 ? 31.860 -23.755 -10.381 1.00 89.44 339 ASN A O 1
ATOM 2460 N N . VAL A 1 340 ? 31.385 -21.558 -10.407 1.00 91.38 340 VAL A N 1
ATOM 2461 C CA . VAL A 1 340 ? 30.299 -21.670 -11.389 1.00 91.38 340 VAL A CA 1
ATOM 2462 C C . VAL A 1 340 ? 30.858 -22.157 -12.733 1.00 91.38 340 VAL A C 1
ATOM 2464 O O . VAL A 1 340 ? 31.604 -21.433 -13.397 1.00 91.38 340 VAL A O 1
ATOM 2467 N N . PRO A 1 341 ? 30.489 -23.372 -13.185 1.00 85.94 341 PRO A N 1
ATOM 2468 C CA . PRO A 1 341 ? 31.038 -23.935 -14.410 1.00 85.94 341 PRO A CA 1
ATOM 2469 C C . PRO A 1 341 ? 30.510 -23.195 -15.644 1.00 85.94 341 PRO A C 1
ATOM 2471 O O . PRO A 1 341 ? 29.433 -22.600 -15.603 1.00 85.94 341 PRO A O 1
ATOM 2474 N N . THR A 1 342 ? 31.223 -23.314 -16.767 1.00 90.38 342 THR A N 1
ATOM 2475 C CA . THR A 1 342 ? 30.703 -22.930 -18.089 1.00 90.38 342 THR A CA 1
ATOM 2476 C C . THR A 1 342 ? 29.356 -23.619 -18.352 1.00 90.38 342 THR A C 1
ATOM 2478 O O . THR A 1 342 ? 29.192 -24.808 -18.061 1.00 90.38 342 THR A O 1
ATOM 2481 N N . GLY A 1 343 ? 28.403 -22.892 -18.938 1.00 90.12 343 GLY A N 1
ATOM 2482 C CA . GLY A 1 343 ? 27.018 -23.333 -19.127 1.00 90.12 343 GLY A CA 1
ATOM 2483 C C . GLY A 1 343 ? 26.050 -22.699 -18.125 1.00 90.12 343 GLY A C 1
ATOM 2484 O O . GLY A 1 343 ? 26.332 -21.651 -17.554 1.00 90.12 343 GLY A O 1
ATOM 2485 N N . THR A 1 344 ? 24.877 -23.309 -17.938 1.00 94.50 344 THR A N 1
ATOM 2486 C CA . THR A 1 344 ? 23.793 -22.737 -17.122 1.00 94.50 344 THR A CA 1
ATOM 2487 C C . THR A 1 344 ? 23.755 -23.326 -15.712 1.00 94.50 344 THR A C 1
ATOM 2489 O O . THR A 1 344 ? 23.687 -24.544 -15.533 1.00 94.50 344 THR A O 1
ATOM 2492 N N . LYS A 1 345 ? 23.721 -22.454 -14.702 1.00 95.38 345 LYS A N 1
ATOM 2493 C CA . LYS A 1 345 ? 23.534 -22.775 -13.287 1.00 95.38 345 LYS A CA 1
ATOM 2494 C C . LYS A 1 345 ? 22.178 -22.263 -12.800 1.00 95.38 345 LYS A C 1
ATOM 2496 O O . LYS A 1 345 ? 21.993 -21.066 -12.619 1.00 95.38 345 LYS A O 1
ATOM 2501 N N . GLU A 1 346 ? 21.264 -23.184 -12.507 1.00 95.81 346 GLU A N 1
ATOM 2502 C CA . GLU A 1 346 ? 19.967 -22.853 -11.907 1.00 95.81 346 GLU A CA 1
ATOM 2503 C C . GLU A 1 346 ? 20.066 -22.738 -10.378 1.00 95.81 346 GLU A C 1
ATOM 2505 O O . GLU A 1 346 ? 20.566 -23.646 -9.699 1.00 95.81 346 GLU A O 1
ATOM 2510 N N . VAL A 1 347 ? 19.557 -21.637 -9.821 1.00 95.12 347 VAL A N 1
ATOM 2511 C CA . VAL A 1 347 ? 19.567 -21.371 -8.371 1.00 95.12 347 VAL A CA 1
ATOM 2512 C C . VAL A 1 347 ? 18.217 -21.608 -7.704 1.00 95.12 347 VAL A C 1
ATOM 2514 O O . VAL A 1 347 ? 18.159 -21.735 -6.478 1.00 95.12 347 VAL A O 1
ATOM 2517 N N . GLY A 1 348 ? 17.157 -21.785 -8.494 1.00 95.19 348 GLY A N 1
ATOM 2518 C CA . GLY A 1 348 ? 15.796 -21.981 -8.018 1.00 95.19 348 GLY A CA 1
ATOM 2519 C C . GLY A 1 348 ? 15.148 -20.671 -7.580 1.00 95.19 348 GLY A C 1
ATOM 2520 O O . GLY A 1 348 ? 15.458 -19.596 -8.091 1.00 95.19 348 GLY A O 1
ATOM 2521 N N . TRP A 1 349 ? 14.220 -20.776 -6.633 1.00 96.19 349 TRP A N 1
ATOM 2522 C CA . TRP A 1 349 ? 13.403 -19.654 -6.179 1.00 96.19 349 TRP A CA 1
ATOM 2523 C C . TRP A 1 349 ? 14.024 -19.006 -4.952 1.00 96.19 349 TRP A C 1
ATOM 2525 O O . TRP A 1 349 ? 14.182 -19.652 -3.912 1.00 96.19 349 TRP A O 1
ATOM 2535 N N . LEU A 1 350 ? 14.373 -17.733 -5.07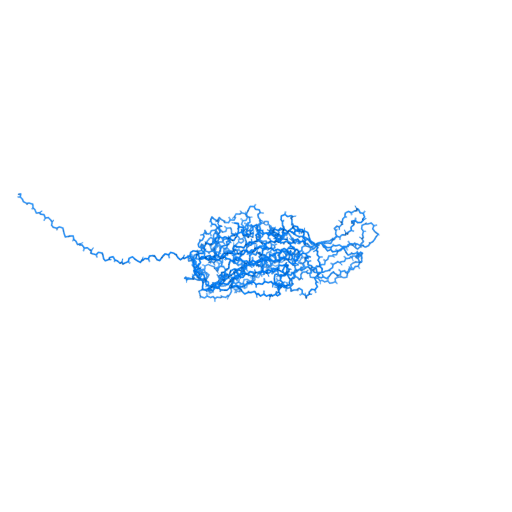7 1.00 97.88 350 LEU A N 1
ATOM 2536 C CA . LEU A 1 350 ? 14.873 -16.904 -3.991 1.00 97.88 350 LEU A CA 1
ATOM 2537 C C . LEU A 1 350 ? 13.803 -15.894 -3.564 1.00 97.88 350 LEU A C 1
ATOM 2539 O O . LEU A 1 350 ? 12.895 -15.576 -4.334 1.00 97.88 350 LEU A O 1
ATOM 2543 N N . GLN A 1 351 ? 13.901 -15.439 -2.319 1.00 97.69 351 GLN A N 1
ATOM 2544 C CA . GLN A 1 351 ? 13.030 -14.430 -1.716 1.00 97.69 351 GLN A CA 1
ATOM 2545 C C . GLN A 1 351 ? 13.765 -13.678 -0.592 1.00 97.69 351 GLN A C 1
ATOM 2547 O O . GLN A 1 351 ? 14.830 -14.146 -0.158 1.00 97.69 351 GLN A O 1
ATOM 2552 N N . PRO A 1 352 ? 13.213 -12.571 -0.061 1.00 97.38 352 PRO A N 1
ATOM 2553 C CA . PRO A 1 352 ? 13.732 -11.941 1.149 1.00 97.38 352 PRO A CA 1
ATOM 2554 C C . PRO A 1 352 ? 13.864 -12.937 2.311 1.00 97.38 352 PRO A C 1
ATOM 2556 O O . PRO A 1 352 ? 12.959 -13.725 2.588 1.00 97.38 352 PRO A O 1
ATOM 2559 N N . GLY A 1 353 ? 15.012 -12.925 2.986 1.00 95.38 353 GLY A N 1
ATOM 2560 C CA . GLY A 1 353 ? 15.283 -13.764 4.155 1.00 95.38 353 GLY A CA 1
ATOM 2561 C C . GLY A 1 353 ? 14.654 -13.250 5.440 1.00 95.38 353 GLY A C 1
ATOM 2562 O O . GLY A 1 353 ? 14.263 -14.051 6.287 1.00 95.38 353 GLY A O 1
ATOM 2563 N N . ASP A 1 354 ? 14.535 -11.929 5.569 1.00 94.06 354 ASP A N 1
ATOM 2564 C CA . ASP A 1 354 ? 13.782 -11.303 6.649 1.00 94.06 354 ASP A CA 1
ATOM 2565 C C . ASP A 1 354 ? 12.294 -11.256 6.256 1.00 94.06 354 ASP A C 1
ATOM 2567 O O . ASP A 1 354 ? 11.943 -10.568 5.290 1.00 94.06 354 ASP A O 1
ATOM 2571 N N . PRO A 1 355 ? 11.403 -11.975 6.964 1.00 93.06 355 PRO A N 1
ATOM 2572 C CA . PRO A 1 355 ? 9.981 -11.989 6.638 1.00 93.06 355 PRO A CA 1
ATOM 2573 C C . PRO A 1 355 ? 9.322 -10.616 6.791 1.00 93.06 355 PRO A C 1
ATOM 2575 O O . PRO A 1 355 ? 8.305 -10.366 6.146 1.00 93.06 355 PRO A O 1
ATOM 2578 N N . THR A 1 356 ? 9.889 -9.713 7.596 1.00 93.38 356 THR A N 1
ATOM 2579 C CA . THR A 1 356 ? 9.351 -8.360 7.751 1.00 93.38 356 THR A CA 1
ATOM 2580 C C . THR A 1 356 ? 9.504 -7.535 6.477 1.00 93.38 356 THR A C 1
ATOM 2582 O O . THR A 1 356 ? 8.696 -6.649 6.246 1.00 93.38 356 THR A O 1
ATOM 2585 N N . HIS A 1 357 ? 10.454 -7.857 5.592 1.00 95.88 357 HIS A N 1
ATOM 2586 C CA . HIS A 1 357 ? 10.668 -7.128 4.335 1.00 95.88 357 HIS A CA 1
ATOM 2587 C C . HIS A 1 357 ? 9.726 -7.541 3.198 1.00 95.88 357 HIS A C 1
ATOM 2589 O O . HIS A 1 357 ? 9.716 -6.902 2.145 1.00 95.88 357 HIS A O 1
ATOM 2595 N N . MET A 1 358 ? 8.922 -8.592 3.385 1.00 96.69 358 MET A N 1
ATOM 2596 C CA . MET A 1 358 ? 7.996 -9.065 2.350 1.00 96.69 358 MET A CA 1
ATOM 2597 C C . MET A 1 358 ? 6.974 -7.993 1.948 1.00 96.69 358 MET A C 1
ATOM 2599 O O . MET A 1 358 ? 6.615 -7.899 0.777 1.00 96.69 358 MET A O 1
ATOM 2603 N N . ARG A 1 359 ? 6.566 -7.137 2.895 1.00 96.62 359 ARG A N 1
ATOM 2604 C CA . ARG A 1 359 ? 5.706 -5.973 2.635 1.00 96.62 359 ARG A CA 1
ATOM 2605 C C . ARG A 1 359 ? 6.366 -4.961 1.696 1.00 96.62 359 ARG A C 1
ATOM 2607 O O . ARG A 1 359 ? 5.741 -4.546 0.729 1.00 96.62 359 ARG A O 1
ATOM 2614 N N . GLY A 1 360 ? 7.644 -4.640 1.896 1.00 96.88 360 GLY A N 1
ATOM 2615 C CA . GLY A 1 360 ? 8.390 -3.772 0.978 1.00 96.88 360 GLY A CA 1
ATOM 2616 C C . GLY A 1 360 ? 8.470 -4.346 -0.440 1.00 96.88 360 GLY A C 1
ATOM 2617 O O . GLY A 1 360 ? 8.338 -3.611 -1.415 1.00 96.88 360 GLY A O 1
ATOM 2618 N N . ALA A 1 361 ? 8.600 -5.672 -0.568 1.00 97.25 361 ALA A N 1
ATOM 2619 C CA . ALA A 1 361 ? 8.529 -6.318 -1.876 1.00 97.25 361 ALA A CA 1
ATOM 2620 C C . ALA A 1 361 ? 7.126 -6.231 -2.503 1.00 97.25 361 ALA A C 1
ATOM 2622 O O . ALA A 1 361 ? 7.004 -5.990 -3.700 1.00 97.25 361 ALA A O 1
ATOM 2623 N N . HIS A 1 362 ? 6.070 -6.353 -1.695 1.00 97.50 362 HIS A N 1
ATOM 2624 C CA . HIS A 1 362 ? 4.695 -6.181 -2.157 1.00 97.50 362 HIS A CA 1
ATOM 2625 C C . HIS A 1 362 ? 4.409 -4.748 -2.635 1.00 97.50 362 HIS A C 1
ATOM 2627 O O . HIS A 1 362 ? 3.741 -4.582 -3.652 1.00 97.50 362 HIS A O 1
ATOM 2633 N N . ALA A 1 363 ? 4.961 -3.727 -1.967 1.00 98.38 363 ALA A N 1
ATOM 2634 C CA . ALA A 1 363 ? 4.862 -2.339 -2.422 1.00 98.38 363 ALA A CA 1
ATOM 2635 C C . ALA A 1 363 ? 5.508 -2.146 -3.803 1.00 98.38 363 ALA A C 1
ATOM 2637 O O . ALA A 1 363 ? 4.905 -1.538 -4.685 1.00 98.38 363 ALA A O 1
ATOM 2638 N N . PHE A 1 364 ? 6.693 -2.728 -4.022 1.00 98.12 364 PHE A N 1
ATOM 2639 C CA . PHE A 1 364 ? 7.360 -2.689 -5.328 1.00 98.12 364 PHE A CA 1
ATOM 2640 C C . PHE A 1 364 ? 6.485 -3.306 -6.430 1.00 98.12 364 PHE A C 1
ATOM 2642 O O . PHE A 1 364 ? 6.384 -2.761 -7.528 1.00 98.12 364 PHE A O 1
ATOM 2649 N N . GLU A 1 365 ? 5.812 -4.421 -6.132 1.00 96.38 365 GLU A N 1
ATOM 2650 C CA . GLU A 1 365 ? 4.897 -5.054 -7.083 1.00 96.38 365 GLU A CA 1
ATOM 2651 C C . GLU A 1 365 ? 3.622 -4.260 -7.345 1.00 96.38 365 GLU A C 1
ATOM 2653 O O . GLU A 1 365 ? 3.135 -4.289 -8.472 1.00 96.38 365 GLU A O 1
ATOM 2658 N N . ALA A 1 366 ? 3.073 -3.572 -6.345 1.00 97.12 366 ALA A N 1
ATOM 2659 C CA . ALA A 1 366 ? 1.888 -2.741 -6.535 1.00 97.12 366 ALA A CA 1
ATOM 2660 C C . ALA A 1 366 ? 2.182 -1.576 -7.499 1.00 97.12 366 ALA A C 1
ATOM 2662 O O . ALA A 1 366 ? 1.376 -1.287 -8.380 1.00 97.12 366 ALA A O 1
ATOM 2663 N N . VAL A 1 367 ? 3.376 -0.975 -7.421 1.00 97.81 367 VAL A N 1
ATOM 2664 C CA . VAL A 1 367 ? 3.819 0.026 -8.410 1.00 97.81 367 VAL A CA 1
ATOM 2665 C C . VAL A 1 367 ? 4.064 -0.610 -9.787 1.00 97.81 367 VAL A C 1
ATOM 2667 O O . VAL A 1 367 ? 3.736 -0.007 -10.806 1.00 97.81 367 VAL A O 1
ATOM 2670 N N . SER A 1 368 ? 4.557 -1.855 -9.850 1.00 95.06 368 SER A N 1
ATOM 2671 C CA . SER A 1 368 ? 4.634 -2.601 -11.119 1.00 95.06 368 SER A CA 1
ATOM 2672 C C . SER A 1 368 ? 3.247 -2.841 -11.735 1.00 95.06 368 SER A C 1
ATOM 2674 O O . SER A 1 368 ? 3.094 -2.706 -12.947 1.00 95.06 368 SER A O 1
ATOM 2676 N N . ASP A 1 369 ? 2.221 -3.153 -10.933 1.00 94.31 369 ASP A N 1
ATOM 2677 C CA . ASP A 1 369 ? 0.834 -3.271 -11.413 1.00 94.31 369 ASP A CA 1
ATOM 2678 C C . ASP A 1 369 ? 0.366 -1.950 -12.052 1.00 94.31 369 ASP A C 1
ATOM 2680 O O . ASP A 1 369 ? -0.118 -1.965 -13.186 1.00 94.31 369 ASP A O 1
ATOM 2684 N N . ALA A 1 370 ? 0.621 -0.809 -11.399 1.00 94.75 370 ALA A N 1
ATOM 2685 C CA . ALA A 1 370 ? 0.343 0.514 -11.963 1.00 94.75 370 ALA A CA 1
ATOM 2686 C C . ALA A 1 370 ? 1.096 0.764 -13.284 1.00 94.75 370 ALA A C 1
ATOM 2688 O O . ALA A 1 370 ? 0.497 1.210 -14.259 1.00 94.75 370 ALA A O 1
ATOM 2689 N N . TRP A 1 371 ? 2.386 0.416 -13.360 1.00 93.06 371 TRP A N 1
ATOM 2690 C CA . TRP A 1 371 ? 3.208 0.594 -14.569 1.00 93.06 371 TRP A CA 1
ATOM 2691 C C . TRP A 1 371 ? 2.701 -0.204 -15.767 1.00 93.06 371 TRP A C 1
ATOM 2693 O O . TRP A 1 371 ? 2.854 0.217 -16.916 1.00 93.06 371 TRP A O 1
ATOM 2703 N N . ASN A 1 372 ? 2.167 -1.396 -15.507 1.00 90.00 372 ASN A N 1
ATOM 2704 C CA . ASN A 1 372 ? 1.658 -2.275 -16.551 1.00 90.00 372 ASN A CA 1
ATOM 2705 C C . ASN A 1 372 ? 0.277 -1.845 -17.036 1.00 90.00 372 ASN A C 1
ATOM 2707 O O . ASN A 1 372 ? -0.020 -2.033 -18.215 1.00 90.00 372 ASN A O 1
ATOM 2711 N N . GLY A 1 373 ? -0.543 -1.279 -16.148 1.00 88.69 373 GLY A N 1
ATOM 2712 C CA . GLY A 1 373 ? -1.853 -0.754 -16.515 1.00 88.69 373 GLY A CA 1
ATOM 2713 C C . GLY A 1 373 ? -1.795 0.596 -17.229 1.00 88.69 373 GLY A C 1
ATOM 2714 O O . GLY A 1 373 ? -2.720 0.911 -17.971 1.00 88.69 373 GLY A O 1
ATOM 2715 N N . THR A 1 374 ? -0.716 1.375 -17.085 1.00 88.94 374 THR A N 1
ATOM 2716 C CA . THR A 1 374 ? -0.556 2.664 -17.778 1.00 88.94 374 THR A CA 1
ATOM 2717 C C . THR A 1 374 ? 0.106 2.528 -19.155 1.00 88.94 374 THR A C 1
ATOM 2719 O O . THR A 1 374 ? 1.066 1.771 -19.329 1.00 88.94 374 THR A O 1
ATOM 2722 N N . PRO A 1 375 ? -0.368 3.258 -20.182 1.00 85.06 375 PRO A N 1
ATOM 2723 C CA . PRO A 1 375 ? 0.261 3.249 -21.498 1.00 85.06 375 PRO A CA 1
ATOM 2724 C C . PRO A 1 375 ? 1.566 4.064 -21.509 1.00 85.06 375 PRO A C 1
ATOM 2726 O O . PRO A 1 375 ? 1.725 5.011 -20.747 1.00 85.06 375 PRO A O 1
ATOM 2729 N N . GLY A 1 376 ? 2.473 3.744 -22.440 1.00 83.94 376 GLY A N 1
ATOM 2730 C CA . GLY A 1 376 ? 3.704 4.513 -22.685 1.00 83.94 376 GLY A CA 1
ATOM 2731 C C . GLY A 1 376 ? 4.977 3.892 -22.103 1.00 83.94 376 GLY A C 1
ATOM 2732 O O . GLY A 1 376 ? 4.942 2.883 -21.408 1.00 83.94 376 GLY A O 1
ATOM 2733 N N . ALA A 1 377 ? 6.138 4.465 -22.424 1.00 85.12 377 ALA A N 1
ATOM 2734 C CA . ALA A 1 377 ? 7.437 3.989 -21.930 1.00 85.12 377 ALA A CA 1
ATOM 2735 C C . ALA A 1 377 ? 7.889 4.685 -20.633 1.00 85.12 377 ALA A C 1
ATOM 2737 O O . ALA A 1 377 ? 8.921 4.305 -20.088 1.00 85.12 377 ALA A O 1
ATOM 2738 N N . CYS A 1 378 ? 7.124 5.675 -20.165 1.00 88.81 378 CYS A N 1
ATOM 2739 C CA . CYS A 1 378 ? 7.374 6.516 -18.995 1.00 88.81 378 CYS A CA 1
ATOM 2740 C C . CYS A 1 378 ? 6.046 6.866 -18.307 1.00 88.81 378 CYS A C 1
ATOM 2742 O O . CYS A 1 378 ? 4.986 6.673 -18.905 1.00 88.81 378 CYS A O 1
ATOM 2744 N N . TRP A 1 379 ? 6.108 7.334 -17.055 1.00 90.56 379 TRP A N 1
ATOM 2745 C CA . TRP A 1 379 ? 4.926 7.792 -16.314 1.00 90.56 379 TRP A CA 1
ATOM 2746 C C . TRP A 1 379 ? 4.341 9.076 -16.896 1.00 90.56 379 TRP A C 1
ATOM 2748 O O . TRP A 1 379 ? 3.125 9.214 -16.925 1.00 90.56 379 TRP A O 1
ATOM 2758 N N . ASP A 1 380 ? 5.206 9.940 -17.419 1.00 87.31 380 ASP A N 1
ATOM 2759 C CA . ASP A 1 380 ? 4.891 11.165 -18.147 1.00 87.31 380 ASP A CA 1
ATOM 2760 C C . ASP A 1 380 ? 5.344 11.051 -19.619 1.00 87.31 380 ASP A C 1
ATOM 2762 O O . ASP A 1 380 ? 6.372 10.439 -19.933 1.00 87.31 380 ASP A O 1
ATOM 2766 N N . LEU A 1 381 ? 4.544 11.593 -20.542 1.00 82.38 381 LEU A N 1
ATOM 2767 C CA . LEU A 1 381 ? 4.818 11.631 -21.981 1.00 82.38 381 LEU A CA 1
ATOM 2768 C C . LEU A 1 381 ? 5.584 12.882 -22.442 1.00 82.38 381 LEU A C 1
ATOM 2770 O O . LEU A 1 381 ? 6.111 12.871 -23.560 1.00 82.38 381 LEU A O 1
ATOM 2774 N N . ILE A 1 382 ? 5.597 13.959 -21.654 1.00 74.12 382 ILE A N 1
ATOM 2775 C CA . ILE A 1 382 ? 6.071 15.287 -22.075 1.00 74.12 382 ILE A CA 1
ATOM 2776 C C . ILE A 1 382 ? 7.400 15.657 -21.398 1.00 74.12 382 ILE A C 1
ATOM 2778 O O . ILE A 1 382 ? 8.249 16.290 -22.037 1.00 74.12 382 ILE A O 1
ATOM 2782 N N . GLY A 1 383 ? 7.608 15.229 -20.158 1.00 71.12 383 GLY A N 1
ATOM 2783 C CA . GLY A 1 383 ? 8.771 15.534 -19.337 1.00 71.12 383 GLY A CA 1
ATOM 2784 C C . GLY A 1 383 ? 9.792 14.402 -19.214 1.00 71.12 383 GLY A C 1
ATOM 2785 O O . GLY A 1 383 ? 9.951 13.528 -20.074 1.00 71.12 383 GLY A O 1
ATOM 2786 N N . ALA A 1 384 ? 10.591 14.485 -18.150 1.00 77.88 384 ALA A N 1
ATOM 2787 C CA . ALA A 1 384 ? 11.590 13.473 -17.832 1.00 77.88 384 ALA A CA 1
ATOM 2788 C C . ALA A 1 384 ? 10.909 12.268 -17.177 1.00 77.88 384 ALA A C 1
ATOM 2790 O O . ALA A 1 384 ? 10.039 12.436 -16.342 1.00 77.88 384 ALA A O 1
ATOM 2791 N N . CYS A 1 385 ? 11.350 11.051 -17.496 1.00 86.94 385 CYS A N 1
ATOM 2792 C CA . CYS A 1 385 ? 10.799 9.831 -16.904 1.00 86.94 385 CYS A CA 1
ATOM 2793 C C . CYS A 1 385 ? 11.228 9.693 -15.433 1.00 86.94 385 CYS A C 1
ATOM 2795 O O . CYS A 1 385 ? 12.163 8.943 -15.124 1.00 86.94 385 CYS A O 1
ATOM 2797 N N . ARG A 1 386 ? 10.604 10.458 -14.531 1.00 93.44 386 ARG A N 1
ATOM 2798 C CA . ARG A 1 386 ? 10.939 10.477 -13.109 1.00 93.44 386 ARG A CA 1
ATOM 2799 C C . ARG A 1 386 ? 10.524 9.157 -12.468 1.00 93.44 386 ARG A C 1
ATOM 2801 O O . ARG A 1 386 ? 9.422 8.674 -12.713 1.00 93.44 386 ARG A O 1
ATOM 2808 N N . PRO A 1 387 ? 11.382 8.534 -11.646 1.00 95.62 387 PRO A N 1
ATOM 2809 C CA . PRO A 1 387 ? 10.985 7.320 -10.964 1.00 95.62 387 PRO A CA 1
ATOM 2810 C C . PRO A 1 387 ? 9.983 7.616 -9.847 1.00 95.62 387 PRO A C 1
ATOM 2812 O O . PRO A 1 387 ? 10.174 8.560 -9.084 1.00 95.62 387 PRO A O 1
ATOM 2815 N N . VAL A 1 388 ? 9.004 6.730 -9.663 1.00 98.06 388 VAL A N 1
ATOM 2816 C CA . VAL A 1 388 ? 8.222 6.693 -8.418 1.00 98.06 388 VAL A CA 1
ATOM 2817 C C . VAL A 1 388 ? 9.119 6.153 -7.302 1.00 98.06 388 VAL A C 1
ATOM 2819 O O . VAL A 1 388 ? 9.675 5.054 -7.405 1.00 98.06 388 VAL A O 1
ATOM 2822 N N . VAL A 1 389 ? 9.291 6.916 -6.225 1.00 98.31 389 VAL A N 1
ATOM 2823 C CA . VAL A 1 389 ? 10.159 6.541 -5.100 1.00 98.31 389 VAL A CA 1
ATOM 2824 C C . VAL A 1 389 ? 9.312 6.294 -3.861 1.00 98.31 389 VAL A C 1
ATOM 2826 O O . VAL A 1 389 ? 8.743 7.227 -3.309 1.00 98.31 389 VAL A O 1
ATOM 2829 N N . VAL A 1 390 ? 9.265 5.042 -3.406 1.00 98.69 390 VAL A N 1
ATOM 2830 C CA . VAL A 1 390 ? 8.511 4.630 -2.216 1.00 98.69 390 VAL A CA 1
ATOM 2831 C C . VAL A 1 390 ? 9.450 4.486 -1.020 1.00 98.69 390 VAL A C 1
ATOM 2833 O O . VAL A 1 390 ? 10.336 3.629 -1.013 1.00 98.69 390 VAL A O 1
ATOM 2836 N N . ASN A 1 391 ? 9.235 5.298 0.008 1.00 98.00 391 ASN A N 1
ATOM 2837 C CA . ASN A 1 391 ? 9.849 5.202 1.324 1.00 98.00 391 ASN A CA 1
ATOM 2838 C C . ASN A 1 391 ? 9.003 4.318 2.230 1.00 98.00 391 ASN A C 1
ATOM 2840 O O . ASN A 1 391 ? 7.866 4.639 2.574 1.00 98.00 391 ASN A O 1
ATOM 2844 N N . TRP A 1 392 ? 9.581 3.205 2.659 1.00 97.31 392 TRP A N 1
ATOM 2845 C CA . TRP A 1 392 ? 8.924 2.293 3.573 1.00 97.31 392 TRP A CA 1
ATOM 2846 C C . TRP A 1 392 ? 9.946 1.568 4.447 1.00 97.31 392 TRP A C 1
ATOM 2848 O O . TRP A 1 392 ? 11.074 1.290 4.038 1.00 97.31 392 TRP A O 1
ATOM 2858 N N . ALA A 1 393 ? 9.537 1.231 5.665 1.00 95.62 393 ALA A N 1
ATOM 2859 C CA . ALA A 1 393 ? 10.277 0.337 6.540 1.00 95.62 393 ALA A CA 1
ATOM 2860 C C . ALA A 1 393 ? 9.305 -0.527 7.357 1.00 95.62 393 ALA A C 1
ATOM 2862 O O . ALA A 1 393 ? 8.214 -0.060 7.687 1.00 95.62 393 ALA A O 1
ATOM 2863 N N . PRO A 1 394 ? 9.708 -1.739 7.789 1.00 93.88 394 PRO A N 1
ATOM 2864 C CA . PRO A 1 394 ? 8.873 -2.602 8.628 1.00 93.88 394 PRO A CA 1
ATOM 2865 C C . PRO A 1 394 ? 8.357 -1.946 9.910 1.00 93.88 394 PRO A C 1
ATOM 2867 O O . PRO A 1 394 ? 7.331 -2.348 10.439 1.00 93.88 394 PRO A O 1
ATOM 2870 N N . GLY A 1 395 ? 9.105 -0.969 10.426 1.00 92.81 395 GLY A N 1
ATOM 2871 C CA . GLY A 1 395 ? 8.783 -0.197 11.620 1.00 92.81 395 GLY A CA 1
ATOM 2872 C C . GLY A 1 395 ? 8.245 1.206 11.337 1.00 92.81 395 GLY A C 1
ATOM 2873 O O . GLY A 1 395 ? 8.300 2.028 12.244 1.00 92.81 395 GLY A O 1
ATOM 2874 N N . SER A 1 396 ? 7.854 1.519 10.095 1.00 93.75 396 SER A N 1
ATOM 2875 C CA . SER A 1 396 ? 7.497 2.883 9.693 1.00 93.75 396 SER A CA 1
ATOM 2876 C C . SER A 1 396 ? 6.272 3.393 10.450 1.00 93.75 396 SER A C 1
ATOM 2878 O O . SER A 1 396 ? 5.205 2.780 10.403 1.00 93.75 396 SER A O 1
ATOM 2880 N N . THR A 1 397 ? 6.450 4.537 11.105 1.00 90.56 397 THR A N 1
ATOM 2881 C CA . THR A 1 397 ? 5.400 5.355 11.730 1.00 90.56 397 THR A CA 1
ATOM 2882 C C . THR A 1 397 ? 5.321 6.737 11.073 1.00 90.56 397 THR A C 1
ATOM 2884 O O . THR A 1 397 ? 4.813 7.673 11.679 1.00 90.56 397 THR A O 1
ATOM 2887 N N . ASP A 1 398 ? 5.925 6.896 9.890 1.00 89.06 398 ASP A N 1
ATOM 2888 C CA . ASP A 1 398 ? 6.043 8.185 9.190 1.00 89.06 398 ASP A CA 1
ATOM 2889 C C . ASP A 1 398 ? 4.698 8.655 8.625 1.00 89.06 398 ASP A C 1
ATOM 2891 O O . ASP A 1 398 ? 4.395 9.845 8.604 1.00 89.06 398 ASP A O 1
ATOM 2895 N N . GLY A 1 399 ? 3.863 7.681 8.268 1.00 89.56 399 GLY A N 1
ATOM 2896 C CA . GLY A 1 399 ? 2.525 7.853 7.728 1.00 89.56 399 GLY A CA 1
ATOM 2897 C C . GLY A 1 399 ? 2.421 7.441 6.263 1.00 89.56 399 GLY A C 1
ATOM 2898 O O . GLY A 1 399 ? 3.406 7.009 5.661 1.00 89.56 399 GLY A O 1
ATOM 2899 N N . THR A 1 400 ? 1.214 7.561 5.729 1.00 93.31 400 THR A N 1
ATOM 2900 C CA . THR A 1 400 ? 0.817 7.325 4.344 1.00 93.31 400 THR A CA 1
ATOM 2901 C C . THR A 1 400 ? 0.546 8.674 3.686 1.00 93.31 400 THR A C 1
ATOM 2903 O O . THR A 1 400 ? -0.433 9.323 4.051 1.00 93.31 400 THR A O 1
ATOM 2906 N N . TYR A 1 401 ? 1.440 9.122 2.804 1.00 94.81 401 TYR A N 1
ATOM 2907 C CA . TYR A 1 401 ? 1.286 10.381 2.064 1.00 94.81 401 TYR A CA 1
ATOM 2908 C C . TYR A 1 401 ? 2.306 10.499 0.924 1.00 94.81 401 TYR A C 1
ATOM 2910 O O . TYR A 1 401 ? 3.359 9.846 0.928 1.00 94.81 401 TYR A O 1
ATOM 2918 N N . TYR A 1 402 ? 2.070 11.430 0.001 1.00 96.00 402 TYR A N 1
ATOM 2919 C CA . TYR A 1 402 ? 3.060 11.876 -0.977 1.00 96.00 402 TYR A CA 1
ATOM 2920 C C . TYR A 1 402 ? 3.713 13.209 -0.570 1.00 96.00 402 TYR A C 1
ATOM 2922 O O . TYR A 1 402 ? 3.053 14.224 -0.351 1.00 96.00 402 TYR A O 1
ATOM 2930 N N . SER A 1 403 ? 5.046 13.236 -0.486 1.00 95.12 403 SER A N 1
ATOM 2931 C CA . SER A 1 403 ? 5.824 14.451 -0.221 1.00 95.12 403 SER A CA 1
ATOM 2932 C C . SER A 1 403 ? 6.103 15.208 -1.520 1.00 95.12 403 SER A C 1
ATOM 2934 O O . SER A 1 403 ? 7.023 14.851 -2.255 1.00 95.12 403 SER A O 1
ATOM 2936 N N . LEU A 1 404 ? 5.385 16.314 -1.747 1.00 93.62 404 LEU A N 1
ATOM 2937 C CA . LEU A 1 404 ? 5.656 17.265 -2.842 1.00 93.62 404 LEU A CA 1
ATOM 2938 C C . LEU A 1 404 ? 7.044 17.925 -2.755 1.00 93.62 404 LEU A C 1
ATOM 2940 O O . LEU A 1 404 ? 7.541 18.473 -3.729 1.00 93.62 404 LEU A O 1
ATOM 2944 N N . GLY A 1 405 ? 7.655 17.962 -1.566 1.00 93.00 405 GLY A N 1
ATOM 2945 C CA . GLY A 1 405 ? 8.974 18.576 -1.382 1.00 93.00 405 GLY A CA 1
ATOM 2946 C C . GLY A 1 405 ? 10.126 17.650 -1.770 1.00 93.00 405 GLY A C 1
ATOM 2947 O O . GLY A 1 405 ? 11.162 18.116 -2.242 1.00 93.00 405 GLY A O 1
ATOM 2948 N N . ASP A 1 406 ? 9.941 16.346 -1.557 1.00 94.19 406 ASP A N 1
ATOM 2949 C CA . ASP A 1 406 ? 10.970 15.324 -1.767 1.00 94.19 406 ASP A CA 1
ATOM 2950 C C . ASP A 1 406 ? 10.702 14.445 -2.999 1.00 94.19 406 ASP A C 1
ATOM 2952 O O . ASP A 1 406 ? 11.549 13.615 -3.352 1.00 94.19 406 ASP A O 1
ATOM 2956 N N . ASN A 1 407 ? 9.536 14.617 -3.627 1.00 96.00 407 ASN A N 1
ATOM 2957 C CA . ASN A 1 407 ? 8.974 13.820 -4.716 1.00 96.00 407 ASN A CA 1
ATOM 2958 C C . ASN A 1 407 ? 8.967 12.322 -4.390 1.00 96.00 407 ASN A C 1
ATOM 2960 O O . ASN A 1 407 ? 9.471 11.487 -5.147 1.00 96.00 407 ASN A O 1
ATOM 2964 N N . GLN A 1 408 ? 8.469 11.989 -3.197 1.00 97.00 408 GLN A N 1
ATOM 2965 C CA . GLN A 1 408 ? 8.534 10.645 -2.626 1.00 97.00 408 GLN A CA 1
ATOM 2966 C C . GLN A 1 408 ? 7.213 10.241 -1.977 1.00 97.00 408 GLN A C 1
ATOM 2968 O O . GLN A 1 408 ? 6.590 11.021 -1.266 1.00 97.00 408 GLN A O 1
ATOM 2973 N N . VAL A 1 409 ? 6.830 8.985 -2.181 1.00 98.25 409 VAL A N 1
ATOM 2974 C CA . VAL A 1 409 ? 5.736 8.315 -1.474 1.00 98.25 409 VAL A CA 1
ATOM 2975 C C . VAL A 1 409 ? 6.245 7.834 -0.122 1.00 98.25 409 VAL A C 1
ATOM 2977 O O . VAL A 1 409 ? 7.304 7.215 -0.055 1.00 98.25 409 VAL A O 1
ATOM 2980 N N . HIS A 1 410 ? 5.492 8.064 0.943 1.00 97.50 410 HIS A N 1
ATOM 2981 C CA . HIS A 1 410 ? 5.750 7.558 2.287 1.00 97.50 410 HIS A CA 1
ATOM 2982 C C . HIS A 1 410 ? 4.635 6.598 2.680 1.00 97.50 410 HIS A C 1
ATOM 2984 O O . HIS A 1 410 ? 3.467 6.851 2.405 1.00 97.50 410 HIS A O 1
ATOM 2990 N N . LEU A 1 411 ? 5.012 5.468 3.278 1.00 96.88 411 LEU A N 1
ATOM 2991 C CA . LEU A 1 411 ? 4.076 4.433 3.701 1.00 96.88 411 LEU A CA 1
ATOM 2992 C C . LEU A 1 411 ? 4.307 4.053 5.167 1.00 96.88 411 LEU A C 1
ATOM 2994 O O . LEU A 1 411 ? 5.444 3.808 5.604 1.00 96.88 411 LEU A O 1
ATOM 2998 N N . ALA A 1 412 ? 3.216 3.890 5.907 1.00 94.56 412 ALA A N 1
ATOM 2999 C CA . ALA A 1 412 ? 3.193 3.245 7.206 1.00 94.56 412 ALA A CA 1
ATOM 3000 C C . ALA A 1 412 ? 3.499 1.742 7.077 1.00 94.56 412 ALA A C 1
ATOM 3002 O O . ALA A 1 412 ? 3.411 1.122 6.010 1.00 94.56 412 ALA A O 1
ATOM 3003 N N . ALA A 1 413 ? 3.878 1.122 8.196 1.00 94.62 413 ALA A N 1
ATOM 3004 C CA . ALA A 1 413 ? 4.370 -0.255 8.224 1.00 94.62 413 ALA A CA 1
ATOM 3005 C C . ALA A 1 413 ? 3.427 -1.281 7.563 1.00 94.62 413 ALA A C 1
ATOM 3007 O O . ALA A 1 413 ? 3.909 -2.220 6.924 1.00 94.62 413 ALA A O 1
ATOM 3008 N N . ALA A 1 414 ? 2.110 -1.115 7.714 1.00 94.62 414 ALA A N 1
ATOM 3009 C CA . ALA A 1 414 ? 1.102 -2.053 7.222 1.00 94.62 414 ALA A CA 1
ATOM 3010 C C . ALA A 1 414 ? 0.556 -1.719 5.824 1.00 94.62 414 ALA A C 1
ATOM 3012 O O . ALA A 1 414 ? -0.071 -2.582 5.217 1.00 94.62 414 ALA A O 1
ATOM 3013 N N . ASP A 1 415 ? 0.798 -0.523 5.283 1.00 95.94 415 ASP A N 1
ATOM 3014 C CA . ASP A 1 415 ? 0.166 -0.069 4.033 1.00 95.94 415 ASP A CA 1
ATOM 3015 C C . ASP A 1 415 ? 0.428 -0.953 2.823 1.00 95.94 415 ASP A C 1
ATOM 3017 O O . ASP A 1 415 ? -0.512 -1.160 2.054 1.00 95.94 415 ASP A O 1
ATOM 3021 N N . PRO A 1 416 ? 1.613 -1.577 2.662 1.00 97.25 416 PRO A N 1
ATOM 3022 C CA . PRO A 1 416 ? 1.800 -2.530 1.581 1.00 97.25 416 PRO A CA 1
ATOM 3023 C C . PRO A 1 416 ? 0.869 -3.744 1.647 1.00 97.25 416 PRO A C 1
ATOM 3025 O O . PRO A 1 416 ? 0.790 -4.484 0.674 1.00 97.25 416 PRO A O 1
ATOM 3028 N N . ASP A 1 417 ? 0.147 -3.994 2.744 1.00 95.94 417 ASP A N 1
ATOM 3029 C CA . ASP A 1 417 ? -0.902 -5.017 2.780 1.00 95.94 417 ASP A CA 1
ATOM 3030 C C . ASP A 1 417 ? -2.108 -4.620 1.896 1.00 95.94 417 ASP A C 1
ATOM 3032 O O . ASP A 1 417 ? -2.805 -5.501 1.387 1.00 95.94 417 ASP A O 1
ATOM 3036 N N . SER A 1 418 ? -2.303 -3.326 1.603 1.00 96.06 418 SER A N 1
ATOM 3037 C CA . SER A 1 418 ? -3.247 -2.833 0.597 1.00 96.06 418 SER A CA 1
ATOM 3038 C C . SER A 1 418 ? -2.542 -2.333 -0.662 1.00 96.06 418 SER A C 1
ATOM 3040 O O . SER A 1 418 ? -1.888 -1.293 -0.691 1.00 96.06 418 SER A O 1
ATOM 3042 N N . ARG A 1 419 ? -2.775 -3.036 -1.772 1.00 96.25 419 ARG A N 1
ATOM 3043 C CA . ARG A 1 419 ? -2.311 -2.585 -3.089 1.00 96.25 419 ARG A CA 1
ATOM 3044 C C . ARG A 1 419 ? -2.983 -1.290 -3.557 1.00 96.25 419 ARG A C 1
ATOM 3046 O O . ARG A 1 419 ? -2.382 -0.579 -4.353 1.00 96.25 419 ARG A O 1
ATOM 3053 N N . HIS A 1 420 ? -4.195 -0.991 -3.076 1.00 97.12 420 HIS A N 1
ATOM 3054 C CA . HIS A 1 420 ? -4.885 0.261 -3.404 1.00 97.12 420 HIS A CA 1
ATOM 3055 C C . HIS A 1 420 ? -4.163 1.439 -2.765 1.00 97.12 420 HIS A C 1
ATOM 3057 O O . HIS A 1 420 ? -3.851 2.387 -3.466 1.00 97.12 420 HIS A O 1
ATOM 3063 N N . THR A 1 421 ? -3.806 1.326 -1.483 1.00 97.12 421 THR A N 1
ATOM 3064 C CA . THR A 1 421 ? -3.065 2.369 -0.765 1.00 97.12 421 THR A CA 1
ATOM 3065 C C . THR A 1 421 ? -1.727 2.670 -1.439 1.00 97.12 421 THR A C 1
ATOM 3067 O O . THR A 1 421 ? -1.433 3.822 -1.717 1.00 97.12 421 THR A O 1
ATOM 3070 N N . VAL A 1 422 ? -0.942 1.651 -1.806 1.00 98.31 422 VAL A N 1
ATOM 3071 C CA . VAL A 1 422 ? 0.346 1.891 -2.487 1.00 98.31 422 VAL A CA 1
ATOM 3072 C C . VAL A 1 422 ? 0.169 2.574 -3.850 1.00 98.31 422 VAL A C 1
ATOM 3074 O O . VAL A 1 422 ? 0.932 3.475 -4.188 1.00 98.31 422 VAL A O 1
ATOM 3077 N N . VAL A 1 423 ? -0.812 2.140 -4.649 1.00 98.56 423 VAL A N 1
ATOM 3078 C CA . VAL A 1 423 ? -1.056 2.714 -5.985 1.00 98.56 423 VAL A CA 1
ATOM 3079 C C . VAL A 1 423 ? -1.690 4.104 -5.910 1.00 98.56 423 VAL A C 1
ATOM 3081 O O . VAL A 1 423 ? -1.408 4.920 -6.778 1.00 98.56 423 VAL A O 1
ATOM 3084 N N . HIS A 1 424 ? -2.479 4.392 -4.878 1.00 98.25 424 HIS A N 1
ATOM 3085 C CA . HIS A 1 424 ? -3.021 5.722 -4.600 1.00 98.25 424 HIS A CA 1
ATOM 3086 C C . HIS A 1 424 ? -1.898 6.739 -4.397 1.00 98.25 424 HIS A C 1
ATOM 3088 O O . HIS A 1 424 ? -1.789 7.692 -5.166 1.00 98.25 424 HIS A O 1
ATOM 3094 N N . GLU A 1 425 ? -0.964 6.455 -3.486 1.00 98.19 425 GLU A N 1
ATOM 3095 C CA . GLU A 1 425 ? 0.185 7.339 -3.264 1.00 98.19 425 GLU A CA 1
ATOM 3096 C C . GLU A 1 425 ? 1.080 7.460 -4.506 1.00 98.19 425 GLU A C 1
ATOM 3098 O O . GLU A 1 425 ? 1.578 8.536 -4.845 1.00 98.19 425 GLU A O 1
ATOM 3103 N N . ALA A 1 426 ? 1.266 6.357 -5.242 1.00 98.38 426 ALA A N 1
ATOM 3104 C CA . ALA A 1 426 ? 1.956 6.404 -6.528 1.00 98.38 426 ALA A CA 1
ATOM 3105 C C . ALA A 1 426 ? 1.213 7.290 -7.547 1.00 98.38 426 ALA A C 1
ATOM 3107 O O . ALA A 1 426 ? 1.863 7.951 -8.352 1.00 98.38 426 ALA A O 1
ATOM 3108 N N . GLY A 1 427 ? -0.120 7.346 -7.495 1.00 97.94 427 GLY A N 1
ATOM 3109 C CA . GLY A 1 427 ? -0.962 8.225 -8.304 1.00 97.94 427 GLY A CA 1
ATOM 3110 C C . GLY A 1 427 ? -0.650 9.705 -8.088 1.00 97.94 427 GLY A C 1
ATOM 3111 O O . GLY A 1 427 ? -0.508 10.433 -9.071 1.00 97.94 427 GLY A O 1
ATOM 3112 N N . HIS A 1 428 ? -0.435 10.136 -6.841 1.00 98.12 428 HIS A N 1
ATOM 3113 C CA . HIS A 1 428 ? 0.038 11.495 -6.544 1.00 98.12 428 HIS A CA 1
ATOM 3114 C C . HIS A 1 428 ? 1.421 11.761 -7.136 1.00 98.12 428 HIS A C 1
ATOM 3116 O O . HIS A 1 428 ? 1.619 12.774 -7.806 1.00 98.12 428 HIS A O 1
ATOM 3122 N N . SER A 1 429 ? 2.359 10.822 -6.969 1.00 97.56 429 SER A N 1
ATOM 3123 C CA . SER A 1 429 ? 3.706 10.937 -7.543 1.00 97.56 429 SER A CA 1
ATOM 3124 C C . SER A 1 429 ? 3.694 11.055 -9.067 1.00 97.56 429 SER A C 1
ATOM 3126 O O . SER A 1 429 ? 4.487 11.812 -9.624 1.00 97.56 429 SER A O 1
ATOM 3128 N N . ILE A 1 430 ? 2.797 10.325 -9.731 1.00 97.19 430 ILE A N 1
ATOM 3129 C CA . ILE A 1 430 ? 2.608 10.372 -11.182 1.00 97.19 430 ILE A CA 1
ATOM 3130 C C . ILE A 1 430 ? 1.965 11.698 -11.601 1.00 97.19 430 ILE A C 1
ATOM 3132 O O . ILE A 1 430 ? 2.425 12.297 -12.564 1.00 97.19 430 ILE A O 1
ATOM 3136 N N . MET A 1 431 ? 0.932 12.179 -10.900 1.00 97.50 431 MET A N 1
ATOM 3137 C CA . MET A 1 431 ? 0.311 13.479 -11.197 1.00 97.50 431 MET A CA 1
ATOM 3138 C C . MET A 1 431 ? 1.303 14.627 -11.067 1.00 97.50 431 MET A C 1
ATOM 3140 O O . MET A 1 431 ? 1.342 15.494 -11.932 1.00 97.50 431 MET A O 1
ATOM 3144 N N . ASP A 1 432 ? 2.121 14.615 -10.024 1.00 96.00 432 ASP A N 1
ATOM 3145 C CA . ASP A 1 432 ? 3.159 15.619 -9.825 1.00 96.00 432 ASP A CA 1
ATOM 3146 C C . ASP A 1 432 ? 4.216 15.606 -10.936 1.00 96.00 432 ASP A C 1
ATOM 3148 O O . ASP A 1 432 ? 4.675 16.664 -11.360 1.00 96.00 432 ASP A O 1
ATOM 3152 N N . ASP A 1 433 ? 4.561 14.422 -11.454 1.00 95.06 433 ASP A N 1
ATOM 3153 C CA . ASP A 1 433 ? 5.479 14.294 -12.590 1.00 95.06 433 ASP A CA 1
ATOM 3154 C C . ASP A 1 433 ? 4.851 14.805 -13.887 1.00 95.06 433 ASP A C 1
ATOM 3156 O O . ASP A 1 433 ? 5.395 15.696 -14.527 1.00 95.06 433 ASP A O 1
ATOM 3160 N N . VAL A 1 434 ? 3.650 14.320 -14.216 1.00 95.00 434 VAL A N 1
ATOM 3161 C CA . VAL A 1 434 ? 2.894 14.712 -15.418 1.00 95.00 434 VAL A CA 1
ATOM 3162 C C . VAL A 1 434 ? 2.589 16.210 -15.439 1.00 95.00 434 VAL A C 1
ATOM 3164 O O . VAL A 1 434 ? 2.460 16.812 -16.504 1.00 95.00 434 VAL A O 1
ATOM 3167 N N . PHE A 1 435 ? 2.457 16.838 -14.270 1.00 95.31 435 PHE A N 1
ATOM 3168 C CA . PHE A 1 435 ? 2.196 18.271 -14.156 1.00 95.31 435 PHE A CA 1
ATOM 3169 C C . PHE A 1 435 ? 3.479 19.103 -14.031 1.00 95.31 435 PHE A C 1
ATOM 3171 O O . PHE A 1 435 ? 3.374 20.296 -13.742 1.00 95.31 435 PHE A O 1
ATOM 3178 N N . ASP A 1 436 ? 4.660 18.524 -14.274 1.00 93.12 436 ASP A N 1
ATOM 3179 C CA . ASP A 1 436 ? 5.965 19.196 -14.213 1.00 93.12 436 ASP A CA 1
ATOM 3180 C C . ASP A 1 436 ? 6.171 19.957 -12.882 1.00 93.12 436 ASP A C 1
ATOM 3182 O O . ASP A 1 436 ? 6.522 21.142 -12.864 1.00 93.12 436 ASP A O 1
ATOM 3186 N N . ASP A 1 437 ? 5.890 19.297 -11.752 1.00 93.56 437 ASP A N 1
ATOM 3187 C CA . ASP A 1 437 ? 5.929 19.850 -10.385 1.00 93.56 437 ASP A CA 1
ATOM 3188 C C . ASP A 1 437 ? 4.962 21.033 -10.140 1.00 93.56 437 ASP A C 1
ATOM 3190 O O . ASP A 1 437 ? 5.030 21.730 -9.121 1.00 93.56 437 ASP A O 1
ATOM 3194 N N . ALA A 1 438 ? 4.027 21.290 -11.059 1.00 94.50 438 ALA A N 1
ATOM 3195 C CA . ALA A 1 438 ? 2.938 22.245 -10.878 1.00 94.50 438 ALA A CA 1
ATOM 3196 C C . ALA A 1 438 ? 1.668 21.539 -10.378 1.00 94.50 438 ALA A C 1
ATOM 3198 O O . ALA A 1 438 ? 0.580 21.711 -10.935 1.00 94.50 438 ALA A O 1
ATOM 3199 N N . TYR A 1 439 ? 1.824 20.760 -9.304 1.00 95.38 439 TYR A N 1
ATOM 3200 C CA . TYR A 1 439 ? 0.743 20.048 -8.629 1.00 95.38 439 TYR A CA 1
ATOM 3201 C C . TYR A 1 439 ? -0.432 20.980 -8.271 1.00 95.38 439 TYR A C 1
ATOM 3203 O O . TYR A 1 439 ? -0.202 22.127 -7.853 1.00 95.38 439 TYR A O 1
ATOM 3211 N N . PRO A 1 440 ? -1.699 20.533 -8.398 1.00 96.62 440 PRO A N 1
ATOM 3212 C CA . PRO A 1 440 ? -2.853 21.370 -8.091 1.00 96.62 440 PRO A CA 1
ATOM 3213 C C . PRO A 1 440 ? -2.828 21.892 -6.652 1.00 96.62 440 PRO A C 1
ATOM 3215 O O . PRO A 1 440 ? -2.391 21.222 -5.722 1.00 96.62 440 PRO A O 1
ATOM 3218 N N . SER A 1 441 ? -3.332 23.109 -6.438 1.00 94.94 441 SER A N 1
ATOM 3219 C CA . SER A 1 441 ? -3.411 23.661 -5.084 1.00 94.94 441 SER A CA 1
ATOM 3220 C C . SER A 1 441 ? -4.482 22.931 -4.271 1.00 94.94 441 SER A C 1
ATOM 3222 O O . SER A 1 441 ? -5.666 22.989 -4.606 1.00 94.94 441 SER A O 1
ATOM 3224 N N . THR A 1 442 ? -4.074 22.316 -3.162 1.00 92.19 442 THR A N 1
ATOM 3225 C CA . THR A 1 442 ? -4.919 21.499 -2.278 1.00 92.19 442 THR A CA 1
ATOM 3226 C C . THR A 1 442 ? -5.083 22.129 -0.879 1.00 92.19 442 THR A C 1
ATOM 3228 O O . THR A 1 442 ? -4.751 21.521 0.141 1.00 92.19 442 THR A O 1
ATOM 3231 N N . PRO A 1 443 ? -5.575 23.382 -0.748 1.00 87.94 443 PRO A N 1
ATOM 3232 C CA . PRO A 1 443 ? -5.719 24.002 0.566 1.00 87.94 443 PRO A CA 1
ATOM 3233 C C . PRO A 1 443 ? -6.675 23.189 1.445 1.00 87.94 443 PRO A C 1
ATOM 3235 O O . PRO A 1 443 ? -7.758 22.803 0.997 1.00 87.94 443 PRO A O 1
ATOM 3238 N N . SER A 1 444 ? -6.270 22.977 2.702 1.00 78.50 444 SER A N 1
ATOM 3239 C CA . SER A 1 444 ? -7.036 22.222 3.704 1.00 78.50 444 SER A CA 1
ATOM 3240 C C . SER A 1 444 ? -7.353 20.779 3.291 1.00 78.50 444 SER A C 1
ATOM 3242 O O . SER A 1 444 ? -8.412 20.275 3.642 1.00 78.50 444 SER A O 1
ATOM 3244 N N . CYS A 1 445 ? -6.446 20.141 2.546 1.00 84.62 445 CYS A N 1
ATOM 3245 C CA . CYS A 1 445 ? -6.581 18.749 2.115 1.00 84.62 445 CYS A CA 1
ATOM 3246 C C . CYS A 1 445 ? -6.068 17.733 3.143 1.00 84.62 445 CYS A C 1
ATOM 3248 O O . CYS A 1 445 ? -6.343 16.562 3.004 1.00 84.62 445 CYS A O 1
ATOM 3250 N N . ASN A 1 446 ? -5.344 18.146 4.188 1.00 82.06 446 ASN A N 1
ATOM 3251 C CA . ASN A 1 446 ? -4.929 17.222 5.243 1.00 82.06 446 ASN A CA 1
ATOM 3252 C C . ASN A 1 446 ? -5.621 17.583 6.577 1.00 82.06 446 ASN A C 1
ATOM 3254 O O . ASN A 1 446 ? -5.435 18.711 7.063 1.00 82.06 446 ASN A O 1
ATOM 3258 N N . PRO A 1 447 ? -6.415 16.666 7.164 1.00 77.94 447 PRO A N 1
ATOM 3259 C CA . PRO A 1 447 ? -6.800 15.364 6.597 1.00 77.94 447 PRO A CA 1
ATOM 3260 C C . PRO A 1 447 ? -7.850 15.490 5.482 1.00 77.94 447 PRO A C 1
ATOM 3262 O O . PRO A 1 447 ? -8.646 16.438 5.500 1.00 77.94 447 PRO A O 1
ATOM 3265 N N . HIS A 1 448 ? -7.880 14.527 4.559 1.00 80.88 448 HIS A N 1
ATOM 3266 C CA . HIS A 1 448 ? -8.894 14.414 3.508 1.00 80.88 448 HIS A CA 1
ATOM 3267 C C . HIS A 1 448 ? -9.918 13.317 3.806 1.00 80.88 448 HIS A C 1
ATOM 3269 O O . HIS A 1 448 ? -9.803 12.541 4.762 1.00 80.88 448 HIS A O 1
ATOM 3275 N N . TYR A 1 449 ? -11.012 13.345 3.044 1.00 87.69 449 TYR A N 1
ATOM 3276 C CA . TYR A 1 449 ? -12.162 12.478 3.246 1.00 87.69 449 TYR A CA 1
ATOM 3277 C C . TYR A 1 449 ? -12.846 12.200 1.908 1.00 87.69 449 TYR A C 1
ATOM 3279 O O . TYR A 1 449 ? -13.588 13.052 1.409 1.00 87.69 449 TYR A O 1
ATOM 3287 N N . ILE A 1 450 ? -12.785 10.937 1.477 1.00 92.38 450 ILE A N 1
ATOM 3288 C CA . ILE A 1 450 ? -13.438 10.422 0.260 1.00 92.38 450 ILE A CA 1
ATOM 3289 C C . ILE A 1 450 ? -14.875 10.949 0.081 1.00 92.38 450 ILE A C 1
ATOM 3291 O O . ILE A 1 450 ? -15.319 11.289 -1.014 1.00 92.38 450 ILE A O 1
ATOM 3295 N N . LYS A 1 451 ? -15.639 11.018 1.180 1.00 92.31 451 LYS A N 1
ATOM 3296 C CA . LYS A 1 451 ? -17.092 11.258 1.162 1.00 92.31 451 LYS A CA 1
ATOM 3297 C C . LYS A 1 451 ? -17.497 12.718 1.408 1.00 92.31 451 LYS A C 1
ATOM 3299 O O . LYS A 1 451 ? -18.693 13.018 1.362 1.00 92.31 451 LYS A O 1
ATOM 3304 N N . LYS A 1 452 ? -16.565 13.632 1.719 1.00 90.81 452 LYS A N 1
ATOM 3305 C CA . LYS A 1 452 ? -16.887 15.012 2.147 1.00 90.81 452 LYS A CA 1
ATOM 3306 C C . LYS A 1 452 ? -16.394 16.070 1.168 1.00 90.81 452 LYS A C 1
ATOM 3308 O O . LYS A 1 452 ? -15.566 15.827 0.306 1.00 90.81 452 LYS A O 1
ATOM 3313 N N . VAL A 1 453 ? -16.937 17.277 1.327 1.00 92.75 453 VAL A N 1
ATOM 3314 C CA . VAL A 1 453 ? -16.495 18.451 0.570 1.00 92.75 453 VAL A CA 1
ATOM 3315 C C . VAL A 1 453 ? -15.103 18.874 1.038 1.00 92.75 453 VAL A C 1
ATOM 3317 O O . VAL A 1 453 ? -14.927 19.211 2.208 1.00 92.75 453 VAL A O 1
ATOM 3320 N N . SER A 1 454 ? -14.166 18.959 0.102 1.00 93.88 454 SER A N 1
ATOM 3321 C CA . SER A 1 454 ? -12.840 19.549 0.253 1.00 93.88 454 SER A CA 1
ATOM 3322 C C . SER A 1 454 ? -12.666 20.738 -0.715 1.00 93.88 454 SER A C 1
ATOM 3324 O O . SER A 1 454 ? -13.637 21.379 -1.152 1.00 93.88 454 SER A O 1
ATOM 3326 N N . SER A 1 455 ? -11.423 21.130 -1.001 1.00 95.62 455 SER A N 1
ATOM 3327 C CA . SER A 1 455 ? -11.142 22.107 -2.059 1.00 95.62 455 SER A CA 1
ATOM 3328 C C . SER A 1 455 ? -11.228 21.445 -3.439 1.00 95.62 455 SER A C 1
ATOM 3330 O O . SER A 1 455 ? -11.079 20.240 -3.565 1.00 95.62 455 SER A O 1
ATOM 3332 N N . GLN A 1 456 ? -11.450 22.224 -4.503 1.00 96.44 456 GLN A N 1
ATOM 3333 C CA . GLN A 1 456 ? -11.563 21.659 -5.860 1.00 96.44 456 GLN A CA 1
ATOM 3334 C C . GLN A 1 456 ? -10.278 20.971 -6.340 1.00 96.44 456 GLN A C 1
ATOM 3336 O O . GLN A 1 456 ? -10.359 20.014 -7.101 1.00 96.44 456 GLN A O 1
ATOM 3341 N N . GLY A 1 457 ? -9.111 21.471 -5.916 1.00 96.94 457 GLY A N 1
ATOM 3342 C CA . GLY A 1 457 ? -7.834 20.830 -6.215 1.00 96.94 457 GLY A CA 1
ATOM 3343 C C . GLY A 1 457 ? -7.660 19.532 -5.433 1.00 96.94 457 GLY A C 1
ATOM 3344 O O . GLY A 1 457 ? -7.308 18.536 -6.042 1.00 96.94 457 GLY A O 1
ATOM 3345 N N . CYS A 1 458 ? -7.996 19.522 -4.135 1.00 96.56 458 CYS A N 1
ATOM 3346 C CA . CYS A 1 458 ? -7.952 18.315 -3.296 1.00 96.56 458 CYS A CA 1
ATOM 3347 C C . CYS A 1 458 ? -8.887 17.223 -3.838 1.00 96.56 458 CYS A C 1
ATOM 3349 O O . CYS A 1 458 ? -8.447 16.128 -4.156 1.00 96.56 458 CYS A O 1
ATOM 3351 N N . ALA A 1 459 ? -10.154 17.567 -4.093 1.00 97.44 459 ALA A N 1
ATOM 3352 C CA . ALA A 1 459 ? -11.127 16.664 -4.708 1.00 97.44 459 ALA A CA 1
ATOM 3353 C C . ALA A 1 459 ? -10.639 16.045 -6.024 1.00 97.44 459 ALA A C 1
ATOM 3355 O O . ALA A 1 459 ? -10.929 14.890 -6.317 1.00 97.44 459 ALA A O 1
ATOM 3356 N N . TRP A 1 460 ? -9.902 16.819 -6.821 1.00 98.25 460 TRP A N 1
ATOM 3357 C CA . TRP A 1 460 ? -9.326 16.344 -8.070 1.00 98.25 460 TRP A CA 1
ATOM 3358 C C . TRP A 1 460 ? -8.122 15.425 -7.855 1.00 98.25 460 TRP A C 1
ATOM 3360 O O . TRP A 1 460 ? -8.077 14.351 -8.449 1.00 98.25 460 TRP A O 1
ATOM 3370 N N . THR A 1 461 ? -7.164 15.826 -7.020 1.00 98.12 461 THR A N 1
ATOM 3371 C CA . THR A 1 461 ? -5.924 15.072 -6.804 1.00 98.12 461 THR A CA 1
ATOM 3372 C C . THR A 1 461 ? -6.180 13.750 -6.097 1.00 98.12 461 THR A C 1
ATOM 3374 O O . THR A 1 461 ? -5.702 12.718 -6.564 1.00 98.12 461 THR A O 1
ATOM 3377 N N . GLU A 1 462 ? -6.987 13.763 -5.035 1.00 97.88 462 GLU A N 1
ATOM 3378 C CA . GLU A 1 462 ? -7.377 12.551 -4.308 1.00 97.88 462 GLU A CA 1
ATOM 3379 C C . GLU A 1 462 ? -8.328 11.695 -5.140 1.00 97.88 462 GLU A C 1
ATOM 3381 O O . GLU A 1 462 ? -8.120 10.495 -5.268 1.00 97.88 462 GLU A O 1
ATOM 3386 N N . GLY A 1 463 ? -9.322 12.301 -5.804 1.00 98.19 463 GLY A N 1
ATOM 3387 C CA . GLY A 1 463 ? -10.264 11.559 -6.643 1.00 98.19 463 GLY A CA 1
ATOM 3388 C C . GLY A 1 463 ? -9.579 10.830 -7.805 1.00 98.19 463 GLY A C 1
ATOM 3389 O O . GLY A 1 463 ? -9.924 9.691 -8.120 1.00 98.19 463 GLY A O 1
ATOM 3390 N N . PHE A 1 464 ? -8.555 11.436 -8.415 1.00 98.56 464 PHE A N 1
ATOM 3391 C CA . PHE A 1 464 ? -7.702 10.749 -9.388 1.00 98.56 464 PHE A CA 1
ATOM 3392 C C . PHE A 1 464 ? -6.914 9.600 -8.743 1.00 98.56 464 PHE A C 1
ATOM 3394 O O . PHE A 1 464 ? -6.889 8.494 -9.288 1.00 98.56 464 PHE A O 1
ATOM 3401 N N . ALA A 1 465 ? -6.290 9.837 -7.587 1.00 98.06 465 ALA A N 1
ATOM 3402 C CA . ALA A 1 465 ? -5.511 8.832 -6.869 1.00 98.06 465 ALA A CA 1
ATOM 3403 C C . ALA A 1 465 ? -6.374 7.680 -6.314 1.00 98.06 465 ALA A C 1
ATOM 3405 O O . ALA A 1 465 ? -5.877 6.574 -6.125 1.00 98.06 465 ALA A O 1
ATOM 3406 N N . GLU A 1 466 ? -7.665 7.887 -6.063 1.00 97.69 466 GLU A N 1
ATOM 3407 C CA . GLU A 1 466 ? -8.646 6.853 -5.703 1.00 97.69 466 GLU A CA 1
ATOM 3408 C C . GLU A 1 466 ? -9.119 6.051 -6.919 1.00 97.69 466 GLU A C 1
ATOM 3410 O O . GLU A 1 466 ? -9.188 4.819 -6.865 1.00 97.69 466 GLU A O 1
ATOM 3415 N N . TRP A 1 467 ? -9.407 6.737 -8.029 1.00 97.75 467 TRP A N 1
ATOM 3416 C CA . TRP A 1 467 ? -9.785 6.107 -9.294 1.00 97.75 467 TRP A CA 1
ATOM 3417 C C . TRP A 1 467 ? -8.665 5.231 -9.855 1.00 97.75 467 TRP A C 1
ATOM 3419 O O . TRP A 1 467 ? -8.920 4.142 -10.367 1.00 97.75 467 TRP A O 1
ATOM 3429 N N . PHE A 1 468 ? -7.414 5.676 -9.748 1.00 97.62 468 PHE A N 1
ATOM 3430 C CA . PHE A 1 468 ? -6.283 4.996 -10.364 1.00 97.62 468 PHE A CA 1
ATOM 3431 C C . PHE A 1 468 ? -6.138 3.520 -9.935 1.00 97.62 468 PHE A C 1
ATOM 3433 O O . PHE A 1 468 ? -6.165 2.652 -10.809 1.00 97.62 468 PHE A O 1
ATOM 3440 N N . PRO A 1 469 ? -6.070 3.153 -8.638 1.00 96.94 469 PRO A N 1
ATOM 3441 C CA . PRO A 1 469 ? -6.075 1.750 -8.235 1.00 96.94 469 PRO A CA 1
ATOM 3442 C C . PRO A 1 469 ? -7.366 1.018 -8.617 1.00 96.94 469 PRO A C 1
ATOM 3444 O O . PRO A 1 469 ? -7.286 -0.160 -8.969 1.00 96.94 469 PRO A O 1
ATOM 3447 N N . ALA A 1 470 ? -8.530 1.678 -8.586 1.00 95.00 470 ALA A N 1
ATOM 3448 C CA . ALA A 1 470 ? -9.789 1.054 -8.999 1.00 95.00 470 ALA A CA 1
ATOM 3449 C C . ALA A 1 470 ? -9.730 0.605 -10.467 1.00 95.00 470 ALA A C 1
ATOM 3451 O O . ALA A 1 470 ? -10.070 -0.536 -10.789 1.00 95.00 470 ALA A O 1
ATOM 3452 N N . GLN A 1 471 ? -9.177 1.452 -11.335 1.00 94.31 471 GLN A N 1
ATOM 3453 C CA . GLN A 1 471 ? -8.954 1.159 -12.745 1.00 94.31 471 GLN A CA 1
ATOM 3454 C C . GLN A 1 471 ? -7.887 0.076 -12.971 1.00 94.31 471 GLN A C 1
ATOM 3456 O O . GLN A 1 471 ? -8.073 -0.795 -13.823 1.00 94.31 471 GLN A O 1
ATOM 3461 N N . ILE A 1 472 ? -6.776 0.102 -12.226 1.00 93.81 472 ILE A N 1
ATOM 3462 C CA . ILE A 1 472 ? -5.687 -0.884 -12.356 1.00 93.81 472 ILE A CA 1
ATOM 3463 C C . ILE A 1 472 ? -6.137 -2.283 -11.918 1.00 93.81 472 ILE A C 1
ATOM 3465 O O . ILE A 1 472 ? -5.743 -3.282 -12.523 1.00 93.81 472 ILE A O 1
ATOM 3469 N N . TYR A 1 473 ? -6.958 -2.373 -10.871 1.00 93.88 473 TYR A N 1
ATOM 3470 C CA . TYR A 1 473 ? -7.393 -3.651 -10.305 1.00 93.88 473 TYR A CA 1
ATOM 3471 C C . TYR A 1 473 ? -8.785 -4.095 -10.750 1.00 93.88 473 TYR A C 1
ATOM 3473 O O . TYR A 1 473 ? -9.166 -5.224 -10.429 1.00 93.88 473 TYR A O 1
ATOM 3481 N N . ASN A 1 474 ? -9.506 -3.255 -11.501 1.00 92.56 474 ASN A N 1
ATOM 3482 C CA . ASN A 1 474 ? -10.912 -3.461 -11.846 1.00 92.56 474 ASN A CA 1
ATOM 3483 C C . ASN A 1 474 ? -11.742 -3.792 -10.588 1.00 92.56 474 ASN A C 1
ATOM 3485 O O . ASN A 1 474 ? -12.444 -4.805 -10.529 1.00 92.56 474 ASN A O 1
ATOM 3489 N N . ASP A 1 475 ? -11.562 -2.975 -9.548 1.00 93.56 475 ASP A N 1
ATOM 3490 C CA . ASP A 1 475 ? -12.212 -3.095 -8.240 1.00 93.56 475 ASP A CA 1
ATOM 3491 C C . ASP A 1 475 ? -12.743 -1.711 -7.834 1.00 93.56 475 ASP A C 1
ATOM 3493 O O . ASP A 1 475 ? -11.936 -0.841 -7.504 1.00 93.56 475 ASP A O 1
ATOM 3497 N N . PRO A 1 476 ? -14.069 -1.487 -7.831 1.00 93.25 476 PRO A N 1
ATOM 3498 C CA . PRO A 1 476 ? -14.658 -0.179 -7.529 1.00 93.25 476 PRO A CA 1
ATOM 3499 C C . PRO A 1 476 ? -14.547 0.197 -6.045 1.00 93.25 476 PRO A C 1
ATOM 3501 O O . PRO A 1 476 ? -14.975 1.275 -5.633 1.00 93.25 476 PRO A O 1
ATOM 3504 N N . TYR A 1 477 ? -14.006 -0.691 -5.207 1.00 95.25 477 TYR A N 1
ATOM 3505 C CA . TYR A 1 477 ? -13.753 -0.402 -3.805 1.00 95.25 477 TYR A CA 1
ATOM 3506 C C . TYR A 1 477 ? -12.350 0.152 -3.611 1.00 95.25 477 TYR A C 1
ATOM 3508 O O . TYR A 1 477 ? -11.363 -0.513 -3.921 1.00 95.25 477 TYR A O 1
ATOM 3516 N N . PHE A 1 478 ? -12.239 1.292 -2.939 1.00 95.38 478 PHE A N 1
ATOM 3517 C CA . PHE A 1 478 ? -10.998 1.647 -2.270 1.00 95.38 478 PHE A CA 1
ATOM 3518 C C . PHE A 1 478 ? -10.837 0.804 -1.002 1.00 95.38 478 PHE A C 1
ATOM 3520 O O . PHE A 1 478 ? -11.802 0.595 -0.262 1.00 95.38 478 PHE A O 1
ATOM 3527 N N . ARG A 1 479 ? -9.634 0.276 -0.750 1.00 94.31 479 ARG A N 1
ATOM 3528 C CA . ARG A 1 479 ? -9.369 -0.664 0.352 1.00 94.31 479 ARG A CA 1
ATOM 3529 C C . ARG A 1 479 ? -8.141 -0.255 1.145 1.00 94.31 479 ARG A C 1
ATOM 3531 O O . ARG A 1 479 ? -7.120 0.114 0.570 1.00 94.31 479 ARG A O 1
ATOM 3538 N N . TRP A 1 480 ? -8.205 -0.439 2.456 1.00 93.19 480 TRP A N 1
ATOM 3539 C CA . TRP A 1 480 ? -7.128 -0.103 3.386 1.00 93.19 480 TRP A CA 1
ATOM 3540 C C . TRP A 1 480 ? -6.548 -1.341 4.073 1.00 93.19 480 TRP A C 1
ATOM 3542 O O . TRP A 1 480 ? -7.234 -2.361 4.205 1.00 93.19 480 TRP A O 1
ATOM 3552 N N . PRO A 1 481 ? -5.301 -1.272 4.576 1.00 91.62 481 PRO A N 1
ATOM 3553 C CA . PRO A 1 481 ? -4.668 -2.390 5.283 1.00 91.62 481 PRO A CA 1
ATOM 3554 C C . PRO A 1 481 ? -5.371 -2.756 6.602 1.00 91.62 481 PRO A C 1
ATOM 3556 O O . PRO A 1 481 ? -5.239 -3.876 7.092 1.00 91.62 481 PRO A O 1
ATOM 3559 N N . ASN A 1 482 ? -6.132 -1.831 7.195 1.00 87.94 482 ASN A N 1
ATOM 3560 C CA . ASN A 1 482 ? -6.884 -2.072 8.429 1.00 87.94 482 ASN A CA 1
ATOM 3561 C C . ASN A 1 482 ? -8.200 -2.846 8.203 1.00 87.94 482 ASN A C 1
ATOM 3563 O O . ASN A 1 482 ? -8.843 -3.221 9.183 1.00 87.94 482 ASN A O 1
ATOM 3567 N N . GLY A 1 483 ? -8.574 -3.104 6.945 1.00 87.88 483 GLY A N 1
ATOM 3568 C CA . GLY A 1 483 ? -9.819 -3.766 6.566 1.00 87.88 483 GLY A CA 1
ATOM 3569 C C . GLY A 1 483 ? -10.960 -2.818 6.192 1.00 87.88 483 GLY A C 1
ATOM 3570 O O . GLY A 1 483 ? -11.984 -3.314 5.728 1.00 87.88 483 GLY A O 1
ATOM 3571 N N . SER A 1 484 ? -10.797 -1.494 6.332 1.00 91.12 484 SER A N 1
ATOM 3572 C CA . SER A 1 484 ? -11.774 -0.538 5.802 1.00 91.12 484 SER A CA 1
ATOM 3573 C C . SER A 1 484 ? -11.933 -0.721 4.294 1.00 91.12 484 SER A C 1
ATOM 3575 O O . SER A 1 484 ? -10.990 -1.108 3.587 1.00 91.12 484 SER A O 1
ATOM 3577 N N . SER A 1 485 ? -13.115 -0.382 3.788 1.00 94.12 485 SER A N 1
ATOM 3578 C CA . SER A 1 485 ? -13.345 -0.227 2.356 1.00 94.12 485 SER A CA 1
ATOM 3579 C C . SER A 1 485 ? -14.479 0.749 2.057 1.00 94.12 485 SER A C 1
ATOM 3581 O O . SER A 1 485 ? -15.402 0.893 2.856 1.00 94.12 485 SER A O 1
ATOM 3583 N N . VAL A 1 486 ? -14.409 1.408 0.903 1.00 93.50 486 VAL A N 1
ATOM 3584 C CA . VAL A 1 486 ? -15.443 2.323 0.406 1.00 93.50 486 VAL A CA 1
ATOM 3585 C C . VAL A 1 486 ? -15.681 2.018 -1.067 1.00 93.50 486 VAL A C 1
ATOM 3587 O O . VAL A 1 486 ? -14.739 2.025 -1.849 1.00 93.50 486 VAL A O 1
ATOM 3590 N N . ASN A 1 487 ? -16.926 1.733 -1.434 1.00 94.38 487 ASN A N 1
ATOM 3591 C CA . ASN A 1 487 ? -17.375 1.632 -2.818 1.00 94.38 487 ASN A CA 1
ATOM 3592 C C . ASN A 1 487 ? -17.448 3.045 -3.417 1.00 94.38 487 ASN A C 1
ATOM 3594 O O . ASN A 1 487 ? -18.131 3.902 -2.852 1.00 94.38 487 ASN A O 1
ATOM 3598 N N . LEU A 1 488 ? -16.736 3.273 -4.519 1.00 95.44 488 LEU A N 1
ATOM 3599 C CA . LEU A 1 488 ? -16.646 4.563 -5.207 1.00 95.44 488 LEU A CA 1
ATOM 3600 C C . LEU A 1 488 ? -17.665 4.719 -6.349 1.00 95.44 488 LEU A C 1
ATOM 3602 O O . LEU A 1 488 ? -17.916 5.838 -6.767 1.00 95.44 488 LEU A O 1
ATOM 3606 N N . GLU A 1 489 ? -18.248 3.623 -6.829 1.00 90.44 489 GLU A N 1
ATOM 3607 C CA . GLU A 1 489 ? -19.094 3.554 -8.036 1.00 90.44 489 GLU A CA 1
ATOM 3608 C C . GLU A 1 489 ? -20.581 3.777 -7.701 1.00 90.44 489 GLU A C 1
ATOM 3610 O O . GLU A 1 489 ? -21.242 4.686 -8.185 1.00 90.44 489 GLU A O 1
ATOM 3615 N N . THR A 1 490 ? -21.113 2.991 -6.765 1.00 90.50 490 THR A N 1
ATOM 3616 C CA . THR A 1 490 ? -22.556 2.990 -6.451 1.00 90.50 490 THR A CA 1
ATOM 3617 C C . THR A 1 490 ? -23.110 4.210 -5.688 1.00 90.50 490 THR A C 1
ATOM 3619 O O . THR A 1 490 ? -24.332 4.424 -5.730 1.00 90.50 490 THR A O 1
ATOM 3622 N N . PRO A 1 491 ? -22.326 5.010 -4.928 1.00 91.62 491 PRO A N 1
ATOM 3623 C CA . PRO A 1 491 ? -22.864 6.196 -4.273 1.00 91.62 491 PRO A CA 1
ATOM 3624 C C . PRO A 1 491 ? -23.436 7.206 -5.279 1.00 91.62 491 PRO A C 1
ATOM 3626 O O . PRO A 1 491 ? -22.767 7.650 -6.199 1.00 91.62 491 PRO A O 1
ATOM 3629 N N . THR A 1 492 ? -24.640 7.724 -5.020 1.00 93.50 492 THR A N 1
ATOM 3630 C CA . THR A 1 492 ? -25.334 8.706 -5.874 1.00 93.50 492 THR A CA 1
ATOM 3631 C C . THR A 1 492 ? -26.066 9.764 -5.027 1.00 93.50 492 THR A C 1
ATOM 3633 O O . THR A 1 492 ? -25.727 9.998 -3.858 1.00 93.50 492 THR A O 1
ATOM 3636 N N . TRP A 1 493 ? -27.040 10.466 -5.604 1.00 93.44 493 TRP A N 1
ATOM 3637 C CA . TRP A 1 493 ? -27.865 11.472 -4.947 1.00 93.44 493 TRP A CA 1
ATOM 3638 C C . TRP A 1 493 ? -28.542 10.919 -3.690 1.00 93.44 493 TRP A C 1
ATOM 3640 O O . TRP A 1 493 ? -29.340 9.986 -3.748 1.00 93.44 493 TRP A O 1
ATOM 3650 N N . GLY A 1 494 ? -28.262 11.547 -2.546 1.00 89.62 494 GLY A N 1
ATOM 3651 C CA . GLY A 1 494 ? -28.865 11.172 -1.264 1.00 89.62 494 GLY A CA 1
ATOM 3652 C C . GLY A 1 494 ? -28.221 9.965 -0.580 1.00 89.62 494 GLY A C 1
ATOM 3653 O O . GLY A 1 494 ? -28.745 9.526 0.443 1.00 89.62 494 GLY A O 1
ATOM 3654 N N . SER A 1 495 ? -27.097 9.449 -1.095 1.00 89.94 495 SER A N 1
ATOM 3655 C CA . SER A 1 495 ? -26.292 8.451 -0.387 1.00 89.94 495 SER A CA 1
ATOM 3656 C C . SER A 1 495 ? -25.906 8.950 1.006 1.00 89.94 495 SER A C 1
ATOM 3658 O O . SER A 1 495 ? -25.432 10.073 1.187 1.00 89.94 495 SER A O 1
ATOM 3660 N N . LEU A 1 496 ? -26.133 8.102 2.008 1.00 84.00 496 LEU A N 1
ATOM 3661 C CA . LEU A 1 496 ? -25.910 8.429 3.412 1.00 84.00 496 LEU A CA 1
ATOM 3662 C C . LEU A 1 496 ? -24.427 8.752 3.666 1.00 84.00 496 LEU A C 1
ATOM 3664 O O . LEU A 1 496 ? -23.557 8.011 3.224 1.00 84.00 496 LEU A O 1
ATOM 3668 N N . LEU A 1 497 ? -24.147 9.842 4.393 1.00 84.62 497 LEU A N 1
ATOM 3669 C CA . LEU A 1 497 ? -22.797 10.368 4.687 1.00 84.62 497 LEU A CA 1
ATOM 3670 C C . LEU A 1 497 ? -21.987 10.876 3.480 1.00 84.62 497 LEU A C 1
ATOM 3672 O O . LEU A 1 497 ? -20.848 11.300 3.668 1.00 84.62 497 LEU A O 1
ATOM 3676 N N . TRP A 1 498 ? -22.557 10.892 2.273 1.00 91.31 498 TRP A N 1
ATOM 3677 C CA . TRP A 1 498 ? -21.892 11.429 1.089 1.00 91.31 498 TRP A CA 1
ATOM 3678 C C . TRP A 1 498 ? -22.344 12.855 0.789 1.00 91.31 498 TRP A C 1
ATOM 3680 O O . TRP A 1 498 ? -23.533 13.138 0.619 1.00 91.31 498 TRP A O 1
ATOM 3690 N N . ALA A 1 499 ? -21.379 13.760 0.671 1.00 94.19 499 ALA A N 1
ATOM 3691 C CA . ALA A 1 499 ? -21.602 15.057 0.056 1.00 94.19 499 ALA A CA 1
ATOM 3692 C C . ALA A 1 499 ? -21.756 14.928 -1.474 1.00 94.19 499 ALA A C 1
ATOM 3694 O O . ALA A 1 499 ? -21.482 13.880 -2.065 1.00 94.19 499 ALA A O 1
ATOM 3695 N N . ASN A 1 500 ? -22.202 16.011 -2.114 1.00 96.75 500 ASN A N 1
ATOM 3696 C CA . ASN A 1 500 ? -22.411 16.072 -3.562 1.00 96.75 500 ASN A CA 1
ATOM 3697 C C . ASN A 1 500 ? -21.426 17.038 -4.237 1.00 96.75 500 ASN A C 1
ATOM 3699 O O . ASN A 1 500 ? -20.985 18.012 -3.617 1.00 96.75 500 ASN A O 1
ATOM 3703 N N . GLY A 1 501 ? -21.198 16.830 -5.534 1.00 97.50 501 GLY A N 1
ATOM 3704 C CA . GLY A 1 501 ? -20.470 17.746 -6.414 1.00 97.50 501 GLY A CA 1
ATOM 3705 C C . GLY A 1 501 ? -18.980 17.446 -6.579 1.00 97.50 501 GLY A C 1
ATOM 3706 O O . GLY A 1 501 ? -18.404 16.613 -5.889 1.00 97.50 501 GLY A O 1
ATOM 3707 N N . ASP A 1 502 ? -18.338 18.197 -7.478 1.00 97.81 502 ASP A N 1
ATOM 3708 C CA . ASP A 1 502 ? -16.931 18.038 -7.900 1.00 97.81 502 ASP A CA 1
ATOM 3709 C C . ASP A 1 502 ? -15.887 18.510 -6.873 1.00 97.81 502 ASP A C 1
ATOM 3711 O O . ASP A 1 502 ? -14.711 18.686 -7.186 1.00 97.81 502 ASP A O 1
ATOM 3715 N N . ARG A 1 503 ? -16.333 18.757 -5.642 1.00 97.12 503 ARG A N 1
ATOM 3716 C CA . ARG A 1 503 ? -15.493 19.052 -4.481 1.00 97.12 503 ARG A CA 1
ATOM 3717 C C . ARG A 1 503 ? -15.403 17.866 -3.527 1.00 97.12 503 ARG A C 1
ATOM 3719 O O . ARG A 1 503 ? -14.976 18.051 -2.398 1.00 97.12 503 ARG A O 1
ATOM 3726 N N . VAL A 1 504 ? -15.865 16.694 -3.942 1.00 96.69 504 VAL A N 1
ATOM 3727 C CA . VAL A 1 504 ? -15.862 15.471 -3.143 1.00 96.69 504 VAL A CA 1
ATOM 3728 C C . VAL A 1 504 ? -15.044 14.433 -3.896 1.00 96.69 504 VAL A C 1
ATOM 3730 O O . VAL A 1 504 ? -15.354 14.123 -5.044 1.00 96.69 504 VAL A O 1
ATOM 3733 N N . GLU A 1 505 ? -14.003 13.927 -3.252 1.00 96.62 505 GLU A N 1
ATOM 3734 C CA . GLU A 1 505 ? -12.941 13.098 -3.844 1.00 96.62 505 GLU A CA 1
ATOM 3735 C C . GLU A 1 505 ? -13.531 11.835 -4.469 1.00 96.62 505 GLU A C 1
ATOM 3737 O O . GLU A 1 505 ? -13.428 11.635 -5.679 1.00 96.62 505 GLU A O 1
ATOM 3742 N N . GLY A 1 506 ? -14.340 11.104 -3.700 1.00 96.56 506 GLY A N 1
ATOM 3743 C CA . GLY A 1 506 ? -15.000 9.898 -4.181 1.00 96.56 506 GLY A CA 1
ATOM 3744 C C . GLY A 1 506 ? -16.050 10.148 -5.265 1.00 96.56 506 GLY A C 1
ATOM 3745 O O . GLY A 1 506 ? -16.354 9.235 -6.020 1.00 96.56 506 GLY A O 1
ATOM 3746 N N . ARG A 1 507 ? -16.592 11.372 -5.401 1.00 97.81 507 ARG A N 1
ATOM 3747 C CA . ARG A 1 507 ? -17.480 11.721 -6.533 1.00 97.81 507 ARG A CA 1
ATOM 3748 C C . ARG A 1 507 ? -16.689 11.938 -7.813 1.00 97.81 507 ARG A C 1
ATOM 3750 O O . ARG A 1 507 ? -17.157 11.580 -8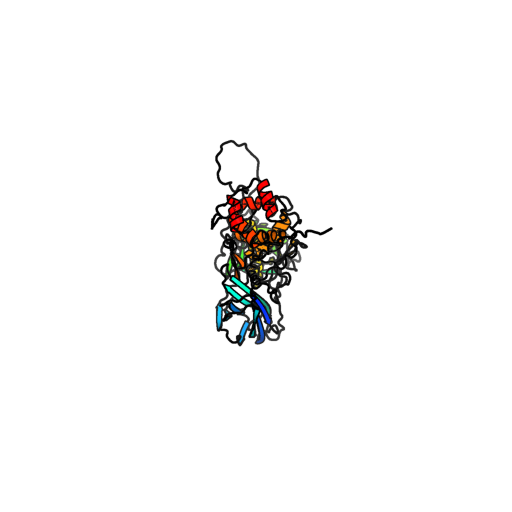.888 1.00 97.81 507 ARG A O 1
ATOM 3757 N N . VAL A 1 508 ? -15.501 12.530 -7.705 1.00 98.56 508 VAL A N 1
ATOM 3758 C CA . VAL A 1 508 ? -14.566 12.633 -8.827 1.00 98.56 508 VAL A CA 1
ATOM 3759 C C . VAL A 1 508 ? -14.075 11.239 -9.214 1.00 98.56 508 VAL A C 1
ATOM 3761 O O . VAL A 1 508 ? -14.101 10.908 -10.396 1.00 98.56 508 VAL A O 1
ATOM 3764 N N . ALA A 1 509 ? -13.699 10.409 -8.236 1.00 98.25 509 ALA A N 1
ATOM 3765 C CA . ALA A 1 509 ? -13.250 9.044 -8.478 1.00 98.25 509 ALA A CA 1
ATOM 3766 C C . ALA A 1 509 ? -14.336 8.199 -9.155 1.00 98.25 509 ALA A C 1
ATOM 3768 O O . ALA A 1 509 ? -14.084 7.635 -10.216 1.00 98.25 509 ALA A O 1
ATOM 3769 N N . GLY A 1 510 ? -15.553 8.178 -8.601 1.00 97.06 510 GLY A N 1
ATOM 3770 C CA . GLY A 1 510 ? -16.697 7.482 -9.190 1.00 97.06 510 GLY A CA 1
ATOM 3771 C C . GLY A 1 510 ? -17.025 7.977 -10.599 1.00 97.06 510 GLY A C 1
ATOM 3772 O O . GLY A 1 510 ? -17.162 7.177 -11.513 1.00 97.06 510 GLY A O 1
ATOM 3773 N N . ALA A 1 511 ? -16.998 9.294 -10.842 1.00 97.31 511 ALA A N 1
ATOM 3774 C CA . ALA A 1 511 ? -17.221 9.829 -12.188 1.00 97.31 511 ALA A CA 1
ATOM 3775 C C . ALA A 1 511 ? -16.163 9.357 -13.200 1.00 97.31 511 ALA A C 1
ATOM 3777 O O . ALA A 1 511 ? -16.478 9.161 -14.372 1.00 97.31 511 ALA A O 1
ATOM 3778 N N . LEU A 1 512 ? -14.905 9.189 -12.779 1.00 97.81 512 LEU A N 1
ATOM 3779 C CA . LEU A 1 512 ? -13.854 8.626 -13.627 1.00 97.81 512 LEU A CA 1
ATOM 3780 C C . LEU A 1 512 ? -14.010 7.108 -13.826 1.00 97.81 512 LEU A C 1
ATOM 3782 O O . LEU A 1 512 ? -13.624 6.618 -14.887 1.00 97.81 512 LEU A O 1
ATOM 3786 N N . ILE A 1 513 ? -14.556 6.378 -12.843 1.00 96.12 513 ILE A N 1
ATOM 3787 C CA . ILE A 1 513 ? -14.905 4.952 -12.967 1.00 96.12 513 ILE A CA 1
ATOM 3788 C C . ILE A 1 513 ? -15.993 4.794 -14.034 1.00 96.12 513 ILE A C 1
ATOM 3790 O O . ILE A 1 513 ? -15.719 4.163 -15.053 1.00 96.12 513 ILE A O 1
ATOM 3794 N N . ASP A 1 514 ? -17.135 5.468 -13.873 1.00 94.88 514 ASP A N 1
ATOM 3795 C CA . ASP A 1 514 ? -18.278 5.400 -14.796 1.00 94.88 514 ASP A CA 1
ATOM 3796 C C . ASP A 1 514 ? -17.901 5.824 -16.226 1.00 94.88 514 ASP A C 1
ATOM 3798 O O . ASP A 1 514 ? -18.393 5.288 -17.208 1.00 94.88 514 ASP A O 1
ATOM 3802 N N . LEU A 1 515 ? -17.001 6.801 -16.396 1.00 95.25 515 LEU A N 1
ATOM 3803 C CA . LEU A 1 515 ? -16.523 7.153 -17.739 1.00 95.25 515 LEU A CA 1
ATOM 3804 C C . LEU A 1 515 ? -15.709 6.020 -18.385 1.00 95.25 515 LEU A C 1
ATOM 3806 O O . LEU A 1 515 ? -15.723 5.870 -19.613 1.00 95.25 515 LEU A O 1
ATOM 3810 N N . ALA A 1 516 ? -14.936 5.290 -17.582 1.00 93.12 516 ALA A N 1
ATOM 3811 C CA . ALA A 1 516 ? -13.928 4.355 -18.052 1.00 93.12 516 ALA A CA 1
ATOM 3812 C C . ALA A 1 516 ? -14.460 2.934 -18.226 1.00 93.12 516 ALA A C 1
ATOM 3814 O O . ALA A 1 516 ? -14.087 2.264 -19.194 1.00 93.12 516 ALA A O 1
ATOM 3815 N N . ASP A 1 517 ? -15.262 2.444 -17.290 1.00 86.56 517 ASP A N 1
ATOM 3816 C CA . ASP A 1 517 ? -15.673 1.053 -17.289 1.00 86.56 517 ASP A CA 1
ATOM 3817 C C . ASP A 1 517 ? -16.806 0.779 -18.294 1.00 86.56 517 ASP A C 1
ATOM 3819 O O . ASP A 1 517 ? -17.122 1.591 -19.156 1.00 86.56 517 ASP A O 1
ATOM 3823 N N . SER A 1 518 ? -17.310 -0.453 -18.299 1.00 83.62 518 SER A N 1
ATOM 3824 C CA . SER A 1 518 ? -18.435 -0.851 -19.160 1.00 83.62 518 SER A CA 1
ATOM 3825 C C . SER A 1 518 ? -19.626 -1.363 -18.351 1.00 83.62 518 SER A C 1
ATOM 3827 O O . SER A 1 518 ? -20.548 -1.968 -18.913 1.00 83.62 518 SER A O 1
ATOM 3829 N N . HIS A 1 519 ? -19.576 -1.188 -17.031 1.00 80.69 519 HIS A N 1
ATOM 3830 C CA . HIS A 1 519 ? -20.576 -1.637 -16.082 1.00 80.69 519 HIS A CA 1
ATOM 3831 C C . HIS A 1 519 ? -21.589 -0.530 -15.798 1.00 80.69 519 HIS A C 1
ATOM 3833 O O . HIS A 1 519 ? -21.744 -0.062 -14.686 1.00 80.69 519 HIS A O 1
ATOM 3839 N N . ASN A 1 520 ? -22.364 -0.198 -16.824 1.00 72.69 520 ASN A N 1
ATOM 3840 C CA . ASN A 1 520 ? -23.398 0.824 -16.734 1.00 72.69 520 ASN A CA 1
ATOM 3841 C C . ASN A 1 520 ? -24.393 0.574 -15.578 1.00 72.69 520 ASN A C 1
ATOM 3843 O O . ASN A 1 520 ? -25.150 -0.413 -15.615 1.00 72.69 520 ASN A O 1
ATOM 3847 N N . ASP A 1 521 ? -24.489 1.507 -14.629 1.00 73.75 521 ASP A N 1
ATOM 3848 C CA . ASP A 1 521 ? -25.479 1.512 -13.554 1.00 73.75 521 ASP A CA 1
ATOM 3849 C C . ASP A 1 521 ? -26.243 2.855 -13.439 1.00 73.75 521 ASP A C 1
ATOM 3851 O O . ASP A 1 521 ? -25.773 3.949 -13.733 1.00 73.75 521 ASP A O 1
ATOM 3855 N N . GLY A 1 522 ? -27.532 2.794 -13.082 1.00 79.00 522 GLY A N 1
ATOM 3856 C CA . GLY A 1 522 ? -28.355 4.006 -12.956 1.00 79.00 522 GLY A CA 1
ATOM 3857 C C . GLY A 1 522 ? -28.438 4.848 -14.242 1.00 79.00 522 GLY A C 1
ATOM 3858 O O . GLY A 1 522 ? -29.052 4.422 -15.227 1.00 79.00 522 GLY A O 1
ATOM 3859 N N . THR A 1 523 ? -27.924 6.085 -14.194 1.00 77.44 523 THR A N 1
ATOM 3860 C CA . THR A 1 523 ? -27.830 6.974 -15.368 1.00 77.44 523 THR A CA 1
ATOM 3861 C C . THR A 1 523 ? -26.514 6.859 -16.126 1.00 77.44 523 THR A C 1
ATOM 3863 O O . THR A 1 523 ? -26.426 7.429 -17.219 1.00 77.44 523 THR A O 1
ATOM 3866 N N . ASP A 1 524 ? -25.533 6.130 -15.596 1.00 78.44 524 ASP A N 1
ATOM 3867 C CA . ASP A 1 524 ? -24.330 5.799 -16.334 1.00 78.44 524 ASP A CA 1
ATOM 3868 C C . ASP A 1 524 ? -24.673 4.878 -17.515 1.00 78.44 524 ASP A C 1
ATOM 3870 O O . ASP A 1 524 ? -25.371 3.867 -17.411 1.00 78.44 524 ASP A O 1
ATOM 3874 N N . ALA A 1 525 ? -24.272 5.316 -18.700 1.00 79.75 525 ALA A N 1
ATOM 3875 C CA . ALA A 1 525 ? -24.526 4.621 -19.954 1.00 79.75 525 ALA A CA 1
ATOM 3876 C C . ALA A 1 525 ? -23.390 4.841 -20.959 1.00 79.75 525 ALA A C 1
ATOM 3878 O O . ALA A 1 525 ? -23.576 4.608 -22.162 1.00 79.75 525 ALA A O 1
ATOM 3879 N N . TYR A 1 526 ? -22.254 5.358 -20.495 1.00 88.38 526 TYR A N 1
ATOM 3880 C CA . TYR A 1 526 ? -21.113 5.717 -21.318 1.00 88.38 526 TYR A CA 1
ATOM 3881 C C . TYR A 1 526 ? -19.910 4.881 -20.898 1.00 88.38 526 TYR A C 1
ATOM 3883 O O . TYR A 1 526 ? -19.755 4.570 -19.739 1.00 88.38 526 TYR A O 1
ATOM 3891 N N . ALA A 1 527 ? -19.084 4.499 -21.864 1.00 90.31 527 ALA A N 1
ATOM 3892 C CA . ALA A 1 527 ? -17.927 3.653 -21.626 1.00 90.31 527 ALA A CA 1
ATOM 3893 C C . ALA A 1 527 ? -16.862 3.993 -22.660 1.00 90.31 527 ALA A C 1
ATOM 3895 O O . ALA A 1 527 ? -17.149 4.002 -23.866 1.00 90.31 527 ALA A O 1
ATOM 3896 N N . GLU A 1 528 ? -15.633 4.254 -22.226 1.00 91.00 528 GLU A N 1
ATOM 3897 C CA . GLU A 1 528 ? -14.541 4.561 -23.157 1.00 91.00 528 GLU A CA 1
ATOM 3898 C C . GLU A 1 528 ? -13.180 3.955 -22.805 1.00 91.00 528 GLU A C 1
ATOM 3900 O O . GLU A 1 528 ? -12.226 4.106 -23.575 1.00 91.00 528 GLU A O 1
ATOM 3905 N N . GLY A 1 529 ? -13.077 3.261 -21.674 1.00 90.06 529 GLY A N 1
ATOM 3906 C CA . GLY A 1 529 ? -11.804 2.811 -21.131 1.00 90.06 529 GLY A CA 1
ATOM 3907 C C . GLY A 1 529 ? -10.954 3.949 -20.564 1.00 90.06 529 GLY A C 1
ATOM 3908 O O . GLY A 1 529 ? -11.241 5.137 -20.690 1.00 90.06 529 GLY A O 1
ATOM 3909 N N . MET A 1 530 ? -9.815 3.576 -19.988 1.00 91.31 530 MET A N 1
ATOM 3910 C CA . MET A 1 530 ? -8.887 4.524 -19.368 1.00 91.31 530 MET A CA 1
ATOM 3911 C C . MET A 1 530 ? -8.214 5.486 -20.367 1.00 91.31 530 MET A C 1
ATOM 3913 O O . MET A 1 530 ? -7.751 6.557 -19.982 1.00 91.31 530 MET A O 1
ATOM 3917 N N . TYR A 1 531 ? -8.110 5.117 -21.650 1.00 91.50 531 TYR A N 1
ATOM 3918 C CA . TYR A 1 531 ? -7.218 5.791 -22.604 1.00 91.50 531 TYR A CA 1
ATOM 3919 C C . TYR A 1 531 ? -7.508 7.288 -22.769 1.00 91.50 531 TYR A C 1
ATOM 3921 O O . TYR A 1 531 ? -6.574 8.091 -22.767 1.00 91.50 531 TYR A O 1
ATOM 3929 N N . ASN A 1 532 ? -8.779 7.675 -22.897 1.00 94.31 532 ASN A N 1
ATOM 3930 C CA . ASN A 1 532 ? -9.150 9.077 -23.100 1.00 94.31 532 ASN A CA 1
ATOM 3931 C C . ASN A 1 532 ? -8.898 9.905 -21.832 1.00 94.31 532 ASN A C 1
ATOM 3933 O O . ASN A 1 532 ? -8.339 10.996 -21.920 1.00 94.31 532 ASN A O 1
ATOM 3937 N N . ILE A 1 533 ? -9.231 9.356 -20.657 1.00 96.12 533 ILE A N 1
ATOM 3938 C CA . ILE A 1 533 ? -8.946 9.976 -19.354 1.00 96.12 533 ILE A CA 1
ATOM 3939 C C . ILE A 1 533 ? -7.439 10.187 -19.187 1.00 96.12 533 ILE A C 1
ATOM 3941 O O . ILE A 1 533 ? -6.994 11.309 -18.948 1.00 96.12 533 ILE A O 1
ATOM 3945 N N . TRP A 1 534 ? -6.651 9.129 -19.394 1.00 95.19 534 TRP A N 1
ATOM 3946 C CA . TRP A 1 534 ? -5.194 9.175 -19.291 1.00 95.19 534 TRP A CA 1
ATOM 3947 C C . TRP A 1 534 ? -4.576 10.156 -20.288 1.00 95.19 534 TRP A C 1
ATOM 3949 O O . TRP A 1 534 ? -3.659 10.893 -19.947 1.00 95.19 534 TRP A O 1
ATOM 3959 N N . THR A 1 535 ? -5.089 10.207 -21.519 1.00 94.62 535 THR A N 1
ATOM 3960 C CA . THR A 1 535 ? -4.579 11.120 -22.549 1.00 94.62 535 THR A CA 1
ATOM 3961 C C . THR A 1 535 ? -4.809 12.581 -22.181 1.00 94.62 535 THR A C 1
ATOM 3963 O O . THR A 1 535 ? -3.894 13.383 -22.355 1.00 94.62 535 THR A O 1
ATOM 3966 N N . THR A 1 536 ? -5.989 12.942 -21.670 1.00 96.94 536 THR A N 1
ATOM 3967 C CA . THR A 1 536 ? -6.236 14.316 -21.205 1.00 96.94 536 THR A CA 1
ATOM 3968 C C . THR A 1 536 ? -5.373 14.648 -19.994 1.00 96.94 536 THR A C 1
ATOM 3970 O O . THR A 1 536 ? -4.740 15.700 -19.984 1.00 96.94 536 THR A O 1
ATOM 3973 N N . PHE A 1 537 ? -5.268 13.732 -19.028 1.00 96.56 537 PHE A N 1
ATOM 3974 C CA . PHE A 1 537 ? -4.394 13.887 -17.864 1.00 96.56 537 PHE A CA 1
ATOM 3975 C C . PHE A 1 537 ? -2.933 14.160 -18.262 1.00 96.56 537 PHE A C 1
ATOM 3977 O O . PHE A 1 537 ? -2.320 15.079 -17.738 1.00 96.56 537 PHE A O 1
ATOM 3984 N N . GLN A 1 538 ? -2.409 13.441 -19.257 1.00 94.81 538 GLN A N 1
ATOM 3985 C CA . GLN A 1 538 ? -1.040 13.612 -19.763 1.00 94.81 538 GLN A CA 1
ATOM 3986 C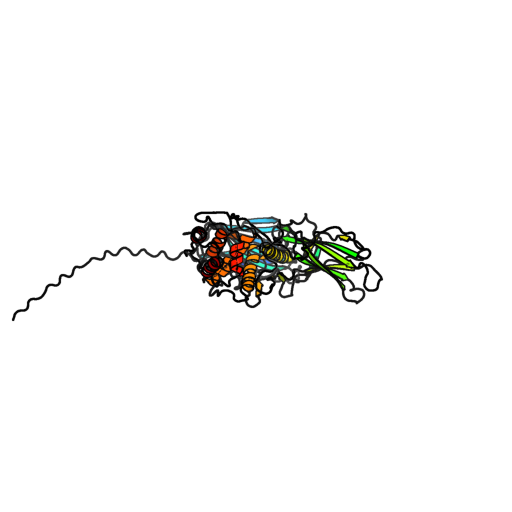 C . GLN A 1 538 ? -0.793 14.919 -20.525 1.00 94.81 538 GLN A C 1
ATOM 3988 O O . GLN A 1 538 ? 0.348 15.329 -20.703 1.00 94.81 538 GLN A O 1
ATOM 3993 N N . ARG A 1 539 ? -1.837 15.541 -21.079 1.00 94.81 539 ARG A N 1
ATOM 3994 C CA . ARG A 1 539 ? -1.696 16.714 -21.960 1.00 94.81 539 ARG A CA 1
ATOM 3995 C C . ARG A 1 539 ? -1.916 18.035 -21.249 1.00 94.81 539 ARG A C 1
ATOM 3997 O O . ARG A 1 539 ? -1.483 19.067 -21.764 1.00 94.81 539 ARG A O 1
ATOM 4004 N N . HIS A 1 540 ? -2.624 18.011 -20.125 1.00 95.69 540 HIS A N 1
ATOM 4005 C CA . HIS A 1 540 ? -3.115 19.212 -19.473 1.00 95.69 540 HIS A CA 1
ATOM 4006 C C . HIS A 1 540 ? -2.854 19.151 -17.977 1.00 95.69 540 HIS A C 1
ATOM 4008 O O . HIS A 1 540 ? -3.295 18.235 -17.290 1.00 95.69 540 HIS A O 1
ATOM 4014 N N . ASN A 1 541 ? -2.217 20.198 -17.461 1.00 95.50 541 ASN A N 1
ATOM 4015 C CA . ASN A 1 541 ? -2.187 20.464 -16.031 1.00 95.50 541 ASN A CA 1
ATOM 4016 C C . ASN A 1 541 ? -3.521 21.103 -15.617 1.00 95.50 541 ASN A C 1
ATOM 4018 O O . ASN A 1 541 ? -3.671 22.330 -15.574 1.00 95.50 541 ASN A O 1
ATOM 4022 N N . SER A 1 542 ? -4.519 20.257 -15.380 1.00 98.00 542 SER A N 1
ATOM 4023 C CA . SER A 1 542 ? -5.836 20.690 -14.929 1.00 98.00 542 SER A CA 1
ATOM 4024 C C . SER A 1 542 ? -5.824 20.906 -13.403 1.00 98.00 542 SER A C 1
ATOM 4026 O O . SER A 1 542 ? -5.688 19.942 -12.652 1.00 98.00 542 SER A O 1
ATOM 4028 N N . PRO A 1 543 ? -6.040 22.135 -12.891 1.00 97.56 543 PRO A N 1
ATOM 4029 C CA . PRO A 1 543 ? -5.994 22.433 -11.456 1.00 97.56 543 PRO A CA 1
ATOM 4030 C C . PRO A 1 543 ? -7.206 21.913 -10.662 1.00 97.56 543 PRO A C 1
ATOM 4032 O O . PRO A 1 543 ? -7.233 22.036 -9.440 1.00 97.56 543 PRO A O 1
ATOM 4035 N N . HIS A 1 544 ? -8.243 21.418 -11.341 1.00 98.12 544 HIS A N 1
ATOM 4036 C CA . HIS A 1 544 ? -9.438 20.817 -10.745 1.00 98.12 544 HIS A CA 1
ATOM 4037 C C . HIS A 1 544 ? -10.249 20.047 -11.801 1.00 98.12 544 HIS A C 1
ATOM 4039 O O . HIS A 1 544 ? -10.123 20.307 -13.003 1.00 98.12 544 HIS A O 1
ATOM 4045 N N . PHE A 1 545 ? -11.180 19.195 -11.359 1.00 98.56 545 PHE A N 1
ATOM 4046 C CA . PHE A 1 545 ? -11.964 18.317 -12.239 1.00 98.56 545 PHE A CA 1
ATOM 4047 C C . PHE A 1 545 ? -12.760 19.065 -13.327 1.00 98.56 545 PHE A C 1
ATOM 4049 O O . PHE A 1 545 ? -12.780 18.653 -14.484 1.00 98.56 545 PHE A O 1
ATOM 4056 N N . ARG A 1 546 ? -13.332 20.242 -13.022 1.00 98.44 546 ARG A N 1
ATOM 4057 C CA . ARG A 1 546 ? -14.043 21.049 -14.040 1.00 98.44 546 ARG A CA 1
ATOM 4058 C C . ARG A 1 546 ? -13.138 21.516 -15.186 1.00 98.44 546 ARG A C 1
ATOM 4060 O O . ARG A 1 546 ? -13.604 21.654 -16.318 1.00 98.44 546 ARG A O 1
ATOM 4067 N N . GLN A 1 547 ? -11.862 21.788 -14.898 1.00 98.56 547 GLN A N 1
ATOM 4068 C CA . GLN A 1 547 ? -10.907 22.181 -15.930 1.00 98.56 547 GLN A CA 1
ATOM 4069 C C . GLN A 1 547 ? -10.507 20.952 -16.743 1.00 98.56 547 GLN A C 1
ATOM 4071 O O . GLN A 1 547 ? -10.582 21.022 -17.961 1.00 98.56 547 GLN A O 1
ATOM 4076 N N . PHE A 1 548 ? -10.255 19.812 -16.089 1.00 98.50 548 PHE A N 1
ATOM 4077 C CA . PHE A 1 548 ? -10.037 18.528 -16.764 1.00 98.50 548 PHE A CA 1
ATOM 4078 C C . PHE A 1 548 ? -11.174 18.197 -17.742 1.00 98.50 548 PHE A C 1
ATOM 4080 O O . PHE A 1 548 ? -10.929 17.854 -18.894 1.00 98.50 548 PHE A O 1
ATOM 4087 N N . TRP A 1 549 ? -12.432 18.397 -17.336 1.00 98.44 549 TRP A N 1
ATOM 4088 C CA . TRP A 1 549 ? -13.590 18.209 -18.213 1.00 98.44 549 TRP A CA 1
ATOM 4089 C C . TRP A 1 549 ? -13.598 19.144 -19.432 1.00 98.44 549 TRP A C 1
ATOM 4091 O O . TRP A 1 549 ? -13.990 18.753 -20.532 1.00 98.44 549 TRP A O 1
ATOM 4101 N N . THR A 1 550 ? -13.145 20.386 -19.252 1.00 98.44 550 THR A N 1
ATOM 4102 C CA . THR A 1 550 ? -13.018 21.364 -20.343 1.00 98.44 550 THR A CA 1
ATOM 4103 C C . THR A 1 550 ? -11.890 20.975 -21.301 1.00 98.44 550 THR A C 1
ATOM 4105 O O . THR A 1 550 ? -12.090 20.975 -22.518 1.00 98.44 550 THR A O 1
ATOM 4108 N N . ASP A 1 551 ? -10.734 20.597 -20.757 1.00 98.56 551 ASP A N 1
ATOM 4109 C CA . ASP A 1 551 ? -9.537 20.183 -21.496 1.00 98.56 551 ASP A CA 1
ATOM 4110 C C . ASP A 1 551 ? -9.802 18.919 -22.319 1.00 98.56 551 ASP A C 1
ATOM 4112 O O . ASP A 1 551 ? -9.479 18.849 -23.504 1.00 98.56 551 ASP A O 1
ATOM 4116 N N . ARG A 1 552 ? -10.531 17.969 -21.736 1.00 97.62 552 ARG A N 1
ATOM 4117 C CA . ARG A 1 552 ? -11.044 16.775 -22.406 1.00 97.62 552 ARG A CA 1
ATOM 4118 C C . ARG A 1 552 ? -11.874 17.101 -23.650 1.00 97.62 552 ARG A C 1
ATOM 4120 O O . ARG A 1 552 ? -11.707 16.476 -24.698 1.00 97.62 552 ARG A O 1
ATOM 4127 N N . GLY A 1 553 ? -12.770 18.084 -23.554 1.00 97.94 553 GLY A N 1
ATOM 4128 C CA . GLY A 1 553 ? -13.537 18.562 -24.705 1.00 97.94 553 GLY A CA 1
ATOM 4129 C C . GLY A 1 553 ? -12.646 19.214 -25.769 1.00 97.94 553 GLY A C 1
ATOM 4130 O O . GLY A 1 553 ? -12.887 19.041 -26.964 1.00 97.94 553 GLY A O 1
ATOM 4131 N N . ALA A 1 554 ? -11.588 19.919 -25.351 1.00 98.06 554 ALA A N 1
ATOM 4132 C CA . ALA A 1 554 ? -10.597 20.510 -26.251 1.00 98.06 554 ALA A CA 1
ATOM 4133 C C . ALA A 1 554 ? -9.719 19.456 -26.954 1.00 98.06 554 ALA A C 1
ATOM 4135 O O . ALA A 1 554 ? -9.346 19.659 -28.111 1.00 98.06 554 ALA A O 1
ATOM 4136 N N . ASP A 1 555 ? -9.461 18.313 -26.311 1.00 97.50 555 ASP A N 1
ATOM 4137 C CA . ASP A 1 555 ? -8.818 17.138 -26.918 1.00 97.50 555 ASP A CA 1
ATOM 4138 C C . ASP A 1 555 ? -9.714 16.414 -27.942 1.00 97.50 555 ASP A C 1
ATOM 4140 O O . ASP A 1 555 ? -9.240 15.543 -28.675 1.00 97.50 555 ASP A O 1
ATOM 4144 N N . GLY A 1 556 ? -10.999 16.779 -28.023 1.00 97.25 556 GLY A N 1
ATOM 4145 C CA . GLY A 1 556 ? -11.975 16.180 -28.932 1.00 97.25 556 GLY A CA 1
ATOM 4146 C C . GLY A 1 556 ? -12.653 14.920 -28.389 1.00 97.25 556 GLY A C 1
ATOM 4147 O O . GLY A 1 556 ? -13.335 14.231 -29.150 1.00 97.25 556 GLY A O 1
ATOM 4148 N N . PHE A 1 557 ? -12.492 14.611 -27.099 1.00 97.00 557 PHE A N 1
ATOM 4149 C CA . PHE A 1 557 ? -13.200 13.508 -26.452 1.00 97.00 557 PHE A CA 1
ATOM 4150 C C . PHE A 1 557 ? -14.643 13.891 -26.098 1.00 97.00 557 PHE A C 1
ATOM 4152 O O . PHE A 1 557 ? -15.007 15.066 -25.999 1.00 97.00 557 PHE A O 1
ATOM 4159 N N . SER A 1 558 ? -15.498 12.881 -25.919 1.00 95.00 558 SER A N 1
ATOM 4160 C CA . SER A 1 558 ? -16.924 13.100 -25.678 1.00 95.00 558 SER A CA 1
ATOM 4161 C C . SER A 1 558 ? -17.167 13.780 -24.326 1.00 95.00 558 SER A C 1
ATOM 4163 O O . SER A 1 558 ? -16.780 13.260 -23.279 1.00 95.00 558 SER A O 1
ATOM 4165 N N . VAL A 1 559 ? -17.883 14.907 -24.371 1.00 95.94 559 VAL A N 1
ATOM 4166 C CA . VAL A 1 559 ? -18.397 15.672 -23.213 1.00 95.94 559 VAL A CA 1
ATOM 4167 C C . VAL A 1 559 ? -19.897 15.990 -23.356 1.00 95.94 559 VAL A C 1
ATOM 4169 O O . VAL A 1 559 ? -20.420 16.930 -22.763 1.00 95.94 559 VAL A O 1
ATOM 4172 N N . GLY A 1 560 ? -20.589 15.244 -24.226 1.00 93.88 560 GLY A N 1
ATOM 4173 C CA . GLY A 1 560 ? -22.026 15.389 -24.473 1.00 93.88 560 GLY A CA 1
ATOM 4174 C C . GLY A 1 560 ? -22.889 14.716 -23.402 1.00 93.88 560 GLY A C 1
ATOM 4175 O O . GLY A 1 560 ? -22.396 14.284 -22.368 1.00 93.88 560 GLY A O 1
ATOM 4176 N N . ASN A 1 561 ? -24.188 14.572 -23.681 1.00 93.62 561 ASN A N 1
ATOM 4177 C CA . ASN A 1 561 ? -25.167 14.099 -22.692 1.00 93.62 561 ASN A CA 1
ATOM 4178 C C . ASN A 1 561 ? -24.832 12.739 -22.057 1.00 93.62 561 ASN A C 1
ATOM 4180 O O . ASN A 1 561 ? -25.077 12.570 -20.875 1.00 93.62 561 ASN A O 1
ATOM 4184 N N . ALA A 1 562 ? -24.309 11.773 -22.822 1.00 91.69 562 ALA A N 1
ATOM 4185 C CA . ALA A 1 562 ? -24.013 10.446 -22.276 1.00 91.69 562 ALA A CA 1
ATOM 4186 C C . ALA A 1 562 ? -22.874 10.493 -21.229 1.00 91.69 562 ALA A C 1
ATOM 4188 O O . ALA A 1 562 ? -23.151 10.157 -20.085 1.00 91.69 562 ALA A O 1
ATOM 4189 N N . PRO A 1 563 ? -21.672 11.020 -21.540 1.00 94.12 563 PRO A N 1
ATOM 4190 C CA . PRO A 1 563 ? -20.636 11.269 -20.531 1.00 94.12 563 PRO A CA 1
ATOM 4191 C C . PRO A 1 563 ? -21.071 12.181 -19.367 1.00 94.12 563 PRO A C 1
ATOM 4193 O O . PRO A 1 563 ? -20.651 11.981 -18.233 1.00 94.12 563 PRO A O 1
ATOM 4196 N N . LEU A 1 564 ? -21.917 13.192 -19.620 1.00 95.62 564 LEU A N 1
ATOM 4197 C CA . LEU A 1 564 ? -22.457 14.046 -18.552 1.00 95.62 564 LEU A CA 1
ATOM 4198 C C . LEU A 1 564 ? -23.368 13.278 -17.588 1.00 95.62 564 LEU A C 1
ATOM 4200 O O . LEU A 1 564 ? -23.429 13.630 -16.415 1.00 95.62 564 LEU A O 1
ATOM 4204 N N . ASN A 1 565 ? -24.064 12.237 -18.051 1.00 94.06 565 ASN A N 1
ATOM 4205 C CA . ASN A 1 565 ? -24.894 11.419 -17.174 1.00 94.06 565 ASN A CA 1
ATOM 4206 C C . ASN A 1 565 ? -24.056 10.571 -16.202 1.00 94.06 565 ASN A C 1
ATOM 4208 O O . ASN A 1 565 ? -24.503 10.387 -15.074 1.00 94.06 565 ASN A O 1
ATOM 4212 N N . SER A 1 566 ? -22.862 10.118 -16.600 1.00 94.75 566 SER A N 1
ATOM 4213 C CA . SER A 1 566 ? -21.891 9.440 -15.719 1.00 94.75 566 SER A CA 1
ATOM 4214 C C . SER A 1 566 ? -21.404 10.384 -14.603 1.00 94.75 566 SER A C 1
ATOM 4216 O O . SER A 1 566 ? -21.386 10.046 -13.421 1.00 94.75 566 SER A O 1
ATOM 4218 N N . LEU A 1 567 ? -21.133 11.651 -14.942 1.00 96.56 567 LEU A N 1
ATOM 4219 C CA . LEU A 1 567 ? -20.841 12.693 -13.944 1.00 96.56 567 LEU A CA 1
ATOM 4220 C C . LEU A 1 567 ? -22.050 12.964 -13.032 1.00 96.56 567 LEU A C 1
ATOM 4222 O O . LEU A 1 567 ? -21.907 13.065 -11.812 1.00 96.56 567 LEU A O 1
ATOM 4226 N N . TYR A 1 568 ? -23.248 13.057 -13.610 1.00 96.44 568 TYR A N 1
ATOM 4227 C CA . TYR A 1 568 ? -24.477 13.326 -12.866 1.00 96.44 568 TYR A CA 1
ATOM 4228 C C . TYR A 1 568 ? -24.860 12.184 -11.916 1.00 96.44 568 TYR A C 1
ATOM 4230 O O . TYR A 1 568 ? -25.336 12.459 -10.812 1.00 96.44 568 TYR A O 1
ATOM 4238 N N . GLN A 1 569 ? -24.632 10.925 -12.305 1.00 94.50 569 GLN A N 1
ATOM 4239 C CA . GLN A 1 569 ? -24.780 9.740 -11.450 1.00 94.50 569 GLN A CA 1
ATOM 4240 C C . GLN A 1 569 ? -23.953 9.908 -10.169 1.00 94.50 569 GLN A C 1
ATOM 4242 O O . GLN A 1 569 ? -24.471 9.749 -9.060 1.00 94.50 569 GLN A O 1
ATOM 4247 N N . ASN A 1 570 ? -22.728 10.404 -10.328 1.00 96.44 570 ASN A N 1
ATOM 4248 C CA . ASN A 1 570 ? -21.799 10.765 -9.265 1.00 96.44 570 ASN A CA 1
ATOM 4249 C C . ASN A 1 570 ? -22.057 12.146 -8.642 1.00 96.44 570 ASN A C 1
ATOM 4251 O O . ASN A 1 570 ? -21.221 12.697 -7.929 1.00 96.44 570 ASN A O 1
ATOM 4255 N N . THR A 1 571 ? -23.244 12.721 -8.838 1.00 97.25 571 THR A N 1
ATOM 4256 C CA . THR A 1 571 ? -23.686 14.001 -8.257 1.00 97.25 571 THR A CA 1
ATOM 4257 C C . THR A 1 571 ? -22.874 15.231 -8.685 1.00 97.25 571 THR A C 1
ATOM 4259 O O . THR A 1 571 ? -22.908 16.266 -8.012 1.00 97.25 571 THR A O 1
ATOM 4262 N N . ILE A 1 572 ? -22.162 15.147 -9.811 1.00 98.00 572 ILE A N 1
ATOM 4263 C CA . ILE A 1 572 ? -21.460 16.265 -10.448 1.00 98.00 572 ILE A CA 1
ATOM 4264 C C . ILE A 1 572 ? -22.364 16.855 -11.540 1.00 98.00 572 ILE A C 1
ATOM 4266 O O . ILE A 1 572 ? -22.647 16.211 -12.544 1.00 98.00 572 ILE A O 1
ATOM 4270 N N . ASP A 1 573 ? -22.824 18.092 -11.337 1.00 96.00 573 ASP A N 1
ATOM 4271 C CA . ASP A 1 573 ? -23.784 18.784 -12.215 1.00 96.00 573 ASP A CA 1
ATOM 4272 C C . ASP A 1 573 ? -23.105 19.978 -12.922 1.00 96.00 573 ASP A C 1
ATOM 4274 O O . ASP A 1 573 ? -22.754 20.979 -12.277 1.00 96.00 573 ASP A O 1
ATOM 4278 N N . TYR A 1 574 ? -22.820 19.835 -14.226 1.00 95.00 574 TYR A N 1
ATOM 4279 C CA . TYR A 1 574 ? -21.950 20.721 -15.024 1.00 95.00 574 TYR A CA 1
ATOM 4280 C C . TYR A 1 574 ? -22.654 21.560 -16.082 1.00 95.00 574 TYR A C 1
ATOM 4282 O O . TYR A 1 574 ? -23.525 21.032 -16.807 1.00 95.00 574 TYR A O 1
#

Secondary structure (DSSP, 8-state):
--PPPP-----------PPP--PPPPP-----PPPTTS-TT--B--SEEEEEEESSPPPTT-EEEEEEEEEESS-EEEEEEEEEE-TTEEEEEPPTTPEEEEEEE-SGGG-EEEEEEEEEEEE-TT-EEEEEEEEEE-S-EEEEEEEEEEEEETTEEEEEEEEEEEEEPPTTSPPEES----SEEEEEE--SSPPBPP------SSS--PPPP----------------------PPPPTTEEEEEEEEEEE-TTS-EEE--S-EEEEEE--TTTTSPPEEEEEEE--TTSEEEEEEESB-TTSSSB--EEEEEESB-SSEEEEETTEE-EEEPPPBTT--SEEEEEEEEEESSGGGHHHHHHHHHHHHHHHHS-SSSS-SSS--PPEEEE--TT--S-SEEETTTTEEE--TTGGG-HHHHHHHHHHHHHHHHTTT-PPP-TT-SSB-TTSB--HHHHHHHHHHHHHHHHHHT-SEEE-TTS-EEESSS--TT-TT---STTBHHHHHHHHHHHH-S---TT------HHHHHHHHHH---SSHHHHHHHHHHTT---SHHHHHHHHHTT---